Protein 3ITQ (pdb70)

Structure (mmCIF, N/CA/C/O backbone):
data_3ITQ
#
_entry.id   3ITQ
#
_cell.length_a   41.383
_cell.length_b   64.067
_cell.length_c   98.630
_cell.angle_alpha   90.00
_cell.angle_beta   98.69
_cell.angle_gamma   90.00
#
_symmetry.space_group_name_H-M   'P 1 21 1'
#
loop_
_entity.id
_entity.type
_entity.pdbx_description
1 polymer 'Prolyl 4-hydroxylase, alpha subunit domain protein'
2 non-polymer GLYCEROL
3 non-polymer 'PHOSPHATE ION'
4 water water
#
loop_
_atom_site.group_PDB
_atom_site.id
_atom_site.type_symbol
_atom_site.label_atom_id
_atom_site.label_alt_id
_atom_site.label_comp_id
_atom_site.label_asym_id
_atom_site.label_entity_id
_atom_site.label_seq_id
_atom_site.pdbx_PDB_ins_code
_atom_site.Cartn_x
_atom_site.Cartn_y
_atom_site.Cartn_z
_atom_site.occupancy
_atom_site.B_iso_or_equiv
_atom_site.auth_seq_id
_atom_site.auth_comp_id
_atom_site.auth_asym_id
_atom_site.auth_atom_id
_atom_site.pdbx_PDB_model_num
ATOM 1 N N . LYS A 1 11 ? 18.263 14.549 -30.589 1.00 37.60 11 LYS A N 1
ATOM 2 C CA . LYS A 1 11 ? 18.542 13.371 -29.708 1.00 38.17 11 LYS A CA 1
ATOM 3 C C . LYS A 1 11 ? 17.894 13.435 -28.293 1.00 38.02 11 LYS A C 1
ATOM 4 O O . LYS A 1 11 ? 17.577 12.391 -27.702 1.00 38.96 11 LYS A O 1
ATOM 10 N N . GLU A 1 12 ? 17.699 14.634 -27.750 1.00 37.46 12 GLU A N 1
ATOM 11 C CA . GLU A 1 12 ? 17.055 14.751 -26.441 1.00 36.07 12 GLU A CA 1
ATOM 12 C C . GLU A 1 12 ? 15.534 14.939 -26.582 1.00 34.26 12 GLU A C 1
ATOM 13 O O . GLU A 1 12 ? 14.752 14.140 -26.046 1.00 33.78 12 GLU A O 1
ATOM 19 N N . GLN A 1 13 ? 15.128 15.985 -27.304 1.00 31.80 13 GLN A N 1
ATOM 20 C CA . GLN A 1 13 ? 13.712 16.273 -27.551 1.00 29.44 13 GLN A CA 1
ATOM 21 C C . GLN A 1 13 ? 13.163 15.292 -28.598 1.00 26.06 13 GLN A C 1
ATOM 22 O O . GLN A 1 13 ? 13.918 14.763 -29.425 1.00 26.75 13 GLN A O 1
ATOM 28 N N . THR A 1 14 ? 11.860 15.057 -28.555 1.00 21.76 14 THR A N 1
ATOM 29 C CA . THR A 1 14 ? 11.220 14.229 -29.583 1.00 17.75 14 THR A CA 1
ATOM 30 C C . THR A 1 14 ? 10.325 15.105 -30.425 1.00 17.02 14 THR A C 1
ATOM 31 O O . THR A 1 14 ? 9.894 16.196 -30.002 1.00 18.16 14 THR A O 1
ATOM 35 N N . ILE A 1 15 ? 10.017 14.614 -31.619 1.00 13.78 15 ILE A N 1
ATOM 36 C CA . ILE A 1 15 ? 9.031 15.290 -32.467 1.00 13.58 15 ILE A CA 1
ATOM 37 C C . ILE A 1 15 ? 7.626 15.168 -31.862 1.00 13.15 15 ILE A C 1
ATOM 38 O O . ILE A 1 15 ? 6.845 16.117 -31.791 1.00 13.85 15 ILE A O 1
ATOM 43 N N . PHE A 1 16 ? 7.287 13.957 -31.431 1.00 12.42 16 PHE A N 1
ATOM 44 C CA . PHE A 1 16 ? 6.002 13.677 -30.791 1.00 13.19 16 PHE A CA 1
ATOM 45 C C . PHE A 1 16 ? 5.936 14.501 -29.497 1.00 15.28 16 PHE A C 1
ATOM 46 O O . PHE A 1 16 ? 6.851 14.458 -28.701 1.00 16.59 16 PHE A O 1
ATOM 54 N N . ASP A 1 17 ? 4.875 15.275 -29.354 1.00 16.97 17 ASP A N 1
ATOM 55 C CA . ASP A 1 17 ? 4.797 16.307 -28.297 1.00 20.25 17 ASP A CA 1
ATOM 56 C C . ASP A 1 17 ? 3.377 16.248 -27.760 1.00 20.41 17 ASP A C 1
ATOM 57 O O . ASP A 1 17 ? 2.466 17.023 -28.181 1.00 20.67 17 ASP A O 1
ATOM 62 N N . HIS A 1 18 ? 3.170 15.271 -26.885 1.00 20.85 18 HIS A N 1
ATOM 63 C CA . HIS A 1 18 ? 1.869 15.063 -26.261 1.00 21.66 18 HIS A CA 1
ATOM 64 C C . HIS A 1 18 ? 2.126 14.461 -24.915 1.00 22.98 18 HIS A C 1
ATOM 65 O O . HIS A 1 18 ? 2.660 13.355 -24.789 1.00 25.40 18 HIS A O 1
ATOM 72 N N . LYS A 1 19 ? 1.696 15.177 -23.918 1.00 24.64 19 LYS A N 1
ATOM 73 C CA . LYS A 1 19 ? 1.772 14.668 -22.580 1.00 25.40 19 LYS A CA 1
ATOM 74 C C . LYS A 1 19 ? 0.382 14.204 -22.149 1.00 24.67 19 LYS A C 1
ATOM 75 O O . LYS A 1 19 ? -0.659 14.654 -22.676 1.00 26.16 19 LYS A O 1
ATOM 81 N N . GLY A 1 20 ? 0.375 13.324 -21.161 1.00 23.32 20 GLY A N 1
ATOM 82 C CA . GLY A 1 20 ? -0.877 12.852 -20.610 1.00 20.14 20 GLY A CA 1
ATOM 83 C C . GLY A 1 20 ? -1.326 11.566 -21.282 1.00 17.29 20 GLY A C 1
ATOM 84 O O . GLY A 1 20 ? -0.489 10.774 -21.750 1.00 17.54 20 GLY A O 1
ATOM 85 N N . ASN A 1 21 ? -2.647 11.349 -21.284 1.00 14.35 21 ASN A N 1
ATOM 86 C CA . ASN A 1 21 ? -3.209 10.021 -21.568 1.00 12.20 21 ASN A CA 1
ATOM 87 C C . ASN A 1 21 ? -4.044 9.964 -22.843 1.00 11.54 21 ASN A C 1
ATOM 88 O O . ASN A 1 21 ? -4.454 8.887 -23.270 1.00 10.18 21 ASN A O 1
ATOM 93 N N . VAL A 1 22 ? -4.338 11.132 -23.416 1.00 12.37 22 VAL A N 1
ATOM 94 C CA . VAL A 1 22 ? -5.136 11.213 -24.667 1.00 14.16 22 VAL A CA 1
ATOM 95 C C . VAL A 1 22 ? -4.547 12.297 -25.563 1.00 14.72 22 VAL A C 1
ATOM 96 O O . VAL A 1 22 ? -3.840 13.195 -25.085 1.00 16.85 22 VAL A O 1
ATOM 100 N N . ILE A 1 23 ? -4.808 12.152 -26.851 1.00 12.97 23 ILE A N 1
ATOM 101 C CA . ILE A 1 23 ? -4.450 13.156 -27.859 1.00 12.11 23 ILE A CA 1
ATOM 102 C C . ILE A 1 23 ? -5.775 13.570 -28.433 1.00 12.69 23 ILE A C 1
ATOM 103 O O . ILE A 1 23 ? -6.489 12.759 -28.995 1.00 12.64 23 ILE A O 1
ATOM 108 N N . LYS A 1 24 ? -6.138 14.838 -28.251 1.00 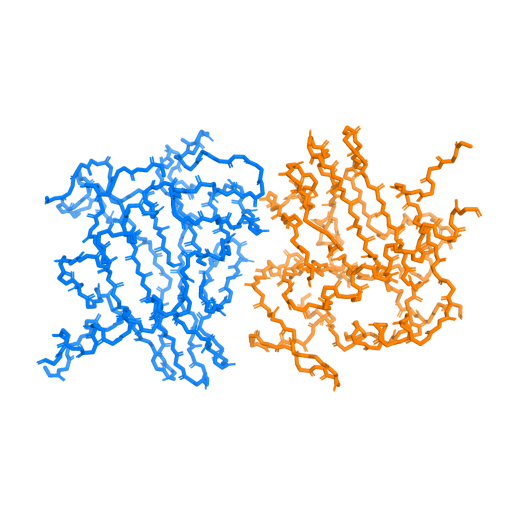15.16 24 LYS A N 1
ATOM 109 C CA . LYS A 1 24 ? -7.430 15.284 -28.759 1.00 16.96 24 LYS A CA 1
ATOM 110 C C . LYS A 1 24 ? -7.222 15.851 -30.150 1.00 17.72 24 LYS A C 1
ATOM 111 O O . LYS A 1 24 ? -6.632 16.936 -30.284 1.00 20.20 24 LYS A O 1
ATOM 117 N N . THR A 1 25 ? -7.642 15.108 -31.174 1.00 16.68 25 THR A N 1
ATOM 118 C CA . THR A 1 25 ? -7.552 15.584 -32.539 1.00 17.42 25 THR A CA 1
ATOM 119 C C . THR A 1 25 ? -8.874 16.239 -32.907 1.00 19.04 25 THR A C 1
ATOM 120 O O . THR A 1 25 ? -9.830 16.235 -32.115 1.00 19.43 25 THR A O 1
ATOM 124 N N . GLU A 1 26 ? -8.934 16.824 -34.099 1.00 20.89 26 GLU A N 1
ATOM 125 C CA . GLU A 1 26 ? -10.147 17.522 -34.512 1.00 22.15 26 GLU A CA 1
ATOM 126 C C . GLU A 1 26 ? -11.363 16.609 -34.506 1.00 21.16 26 GLU A C 1
ATOM 127 O O . GLU A 1 26 ? -12.456 17.051 -34.145 1.00 22.51 26 GLU A O 1
ATOM 133 N N . ASP A 1 27 ? -11.183 15.319 -34.836 1.00 19.21 27 ASP A N 1
ATOM 134 C CA . ASP A 1 27 ? -12.327 14.404 -34.964 1.00 18.35 27 ASP A CA 1
ATOM 135 C C . ASP A 1 27 ? -12.298 13.111 -34.141 1.00 17.26 27 ASP A C 1
ATOM 136 O O . ASP A 1 27 ? -13.158 12.262 -34.317 1.00 18.27 27 ASP A O 1
ATOM 141 N N . ARG A 1 28 ? -11.326 12.954 -33.254 1.00 15.77 28 ARG A N 1
ATOM 142 C CA . ARG A 1 28 ? -11.212 11.676 -32.523 1.00 14.73 28 ARG A CA 1
ATOM 143 C C . ARG A 1 28 ? -10.286 11.862 -31.340 1.00 14.34 28 ARG A C 1
ATOM 144 O O . ARG A 1 28 ? -9.299 12.568 -31.435 1.00 15.32 28 ARG A O 1
ATOM 152 N N . GLU A 1 29 ? -10.606 11.211 -30.229 1.00 13.23 29 GLU A N 1
ATOM 153 C CA . GLU A 1 29 ? -9.722 11.221 -29.067 1.00 14.28 29 GLU A CA 1
ATOM 154 C C . GLU A 1 29 ? -8.883 9.944 -29.114 1.00 13.24 29 GLU A C 1
ATOM 155 O O . GLU A 1 29 ? -9.420 8.847 -29.002 1.00 14.97 29 GLU A O 1
ATOM 161 N N . ILE A 1 30 ? -7.586 10.108 -29.270 1.00 10.37 30 ILE A N 1
ATOM 162 C CA . ILE A 1 30 ? -6.665 8.967 -29.341 1.00 10.49 30 ILE A CA 1
ATOM 163 C C . ILE A 1 30 ? -6.139 8.670 -27.941 1.00 10.49 30 ILE A C 1
ATOM 164 O O . ILE A 1 30 ? -5.874 9.580 -27.169 1.00 10.82 30 ILE A O 1
ATOM 169 N N . GLN A 1 31 ? -5.981 7.381 -27.622 1.00 8.44 31 GLN A N 1
ATOM 170 C CA . GLN A 1 31 ? -5.502 6.953 -26.306 1.00 8.61 31 GLN A CA 1
ATOM 171 C C . GLN A 1 31 ? -4.023 6.694 -26.311 1.00 7.95 31 GLN A C 1
ATOM 172 O O . GLN A 1 31 ? -3.528 5.989 -27.210 1.00 9.35 31 GLN A O 1
ATOM 178 N N . ILE A 1 32 ? -3.279 7.224 -25.351 1.00 7.09 32 ILE A N 1
ATOM 179 C CA . ILE A 1 32 ? -1.869 6.880 -25.227 1.00 7.75 32 ILE A CA 1
ATOM 180 C C . ILE A 1 32 ? -1.795 5.686 -24.263 1.00 7.64 32 ILE A C 1
ATOM 181 O O . ILE A 1 32 ? -2.158 5.836 -23.092 1.00 9.68 32 ILE A O 1
ATOM 186 N N . ILE A 1 33 ? -1.376 4.524 -24.770 1.00 7.70 33 ILE A N 1
ATOM 187 C CA . ILE A 1 33 ? -1.416 3.276 -23.979 1.00 7.09 33 ILE A CA 1
ATOM 188 C C . ILE A 1 33 ? -0.111 2.983 -23.277 1.00 7.61 33 ILE A C 1
ATOM 189 O O . ILE A 1 33 ? -0.084 2.632 -22.082 1.00 9.35 33 ILE A O 1
ATOM 194 N N . SER A 1 34 ? 0.999 3.111 -23.992 1.00 7.72 34 SER A N 1
ATOM 195 C CA . SER A 1 34 ? 2.300 2.768 -23.408 1.00 8.43 34 SER A CA 1
ATOM 196 C C . SER A 1 34 ? 3.349 3.485 -24.204 1.00 9.81 34 SER A C 1
ATOM 197 O O . SER A 1 34 ? 3.144 3.785 -25.383 1.00 9.84 34 SER A O 1
ATOM 200 N N . LYS A 1 35 ? 4.452 3.792 -23.539 1.00 10.05 35 LYS A N 1
ATOM 201 C CA . LYS A 1 35 ? 5.569 4.539 -24.162 1.00 9.63 35 LYS A CA 1
ATOM 202 C C . LYS A 1 35 ? 6.859 3.864 -23.791 1.00 11.48 35 LYS A C 1
ATOM 203 O O . LYS A 1 35 ? 7.109 3.590 -22.630 1.00 12.31 35 LYS A O 1
ATOM 209 N N . PHE A 1 36 ? 7.698 3.600 -24.778 1.00 10.41 36 PHE A N 1
ATOM 210 C CA . PHE A 1 36 ? 9.085 3.281 -24.525 1.00 10.31 36 PHE A CA 1
ATOM 211 C C . PHE A 1 36 ? 9.811 4.585 -24.819 1.00 10.62 36 PHE A C 1
ATOM 212 O O . PHE A 1 36 ? 9.603 5.187 -25.899 1.00 9.91 36 PHE A O 1
ATOM 220 N N . GLU A 1 37 ? 10.593 5.075 -23.877 1.00 11.86 37 GLU A N 1
ATOM 221 C CA . GLU A 1 37 ? 10.892 6.512 -23.909 1.00 14.02 37 GLU A CA 1
ATOM 222 C C . GLU A 1 37 ? 11.951 6.936 -24.893 1.00 14.11 37 GLU A C 1
ATOM 223 O O . GLU A 1 37 ? 11.864 8.056 -25.423 1.00 15.32 37 GLU A O 1
ATOM 229 N N . GLU A 1 38 ? 12.953 6.090 -25.133 1.00 14.73 38 GLU A N 1
ATOM 230 C CA . GLU A 1 38 ? 14.070 6.485 -26.007 1.00 15.25 38 GLU A CA 1
ATOM 231 C C . GLU A 1 38 ? 14.783 5.260 -26.627 1.00 14.32 38 GLU A C 1
ATOM 232 O O . GLU A 1 38 ? 15.334 4.428 -25.917 1.00 16.83 38 GLU A O 1
ATOM 238 N N . PRO A 1 39 ? 14.728 5.091 -27.968 1.00 12.00 39 PRO A N 1
ATOM 239 C CA . PRO A 1 39 ? 14.012 5.916 -28.926 1.00 11.16 39 PRO A CA 1
ATOM 240 C C . PRO A 1 39 ? 12.514 5.786 -28.654 1.00 10.25 39 PRO A C 1
ATOM 241 O O . PRO A 1 39 ? 12.081 4.774 -28.086 1.00 11.36 39 PRO A O 1
ATOM 245 N N . LEU A 1 40 ? 11.756 6.799 -28.985 1.00 8.87 40 LEU A N 1
ATOM 246 C CA . LEU A 1 40 ? 10.363 6.844 -28.615 1.00 8.56 40 LEU A CA 1
ATOM 247 C C . LEU A 1 40 ? 9.487 5.942 -29.449 1.00 8.32 40 LEU A C 1
ATOM 248 O O . LEU A 1 40 ? 9.427 6.097 -30.667 1.00 8.75 40 LEU A O 1
ATOM 253 N N . ILE A 1 41 ? 8.791 5.022 -28.769 1.00 7.76 41 ILE A N 1
ATOM 254 C CA . ILE A 1 41 ? 7.837 4.069 -29.398 1.00 7.65 41 ILE A CA 1
ATOM 255 C C . ILE A 1 41 ? 6.592 4.198 -28.553 1.00 7.59 41 ILE A C 1
ATOM 256 O O . ILE A 1 41 ? 6.653 4.054 -27.309 1.00 8.86 41 ILE A O 1
ATOM 261 N N . VAL A 1 42 ? 5.477 4.502 -29.163 1.00 7.11 42 VAL A N 1
ATOM 262 C CA . VAL A 1 42 ? 4.225 4.741 -28.446 1.00 7.29 42 VAL A CA 1
ATOM 263 C C . VAL A 1 42 ? 3.131 3.828 -28.991 1.00 6.96 42 VAL A C 1
ATOM 264 O O . VAL A 1 42 ? 2.884 3.789 -30.218 1.00 7.64 42 VAL A O 1
ATOM 268 N N . VAL A 1 43 ? 2.454 3.123 -28.098 1.00 6.99 43 VAL A N 1
ATOM 269 C CA . VAL A 1 43 ? 1.292 2.319 -28.500 1.00 7.14 43 VAL A CA 1
ATOM 270 C C . VAL A 1 43 ? 0.054 3.180 -28.296 1.00 6.61 43 VAL A C 1
ATOM 271 O O . VAL A 1 43 ? -0.126 3.794 -27.219 1.00 7.12 43 VAL A O 1
ATOM 275 N N . LEU A 1 44 ? -0.777 3.259 -29.328 1.00 5.87 44 LEU A N 1
ATOM 276 C CA . LEU A 1 44 ? -1.925 4.190 -29.369 1.00 6.51 44 LEU A CA 1
ATOM 277 C C . LEU A 1 44 ? -3.209 3.412 -29.573 1.00 7.78 44 LEU A C 1
ATOM 278 O O . LEU A 1 44 ? -3.256 2.459 -30.366 1.00 9.37 44 LEU A O 1
ATOM 283 N N . GLY A 1 45 ? -4.230 3.767 -28.816 1.00 6.47 45 GLY A N 1
ATOM 284 C CA . GLY A 1 45 ? -5.545 3.159 -28.986 1.00 6.88 45 GLY A CA 1
ATOM 285 C C . GLY A 1 45 ? -6.519 4.127 -29.634 1.00 8.83 45 GLY A C 1
ATOM 286 O O . GLY A 1 45 ? -6.379 5.361 -29.585 1.00 8.68 45 GLY A O 1
ATOM 287 N N . ASN A 1 46 ? -7.562 3.554 -30.213 1.00 9.64 46 ASN A N 1
ATOM 288 C CA . ASN A 1 46 ? -8.679 4.333 -30.742 1.00 9.55 46 ASN A CA 1
ATOM 289 C C . ASN A 1 46 ? -8.257 5.237 -31.897 1.00 9.56 46 ASN A C 1
ATOM 290 O O . ASN A 1 46 ? -8.782 6.337 -32.064 1.00 10.24 46 ASN A O 1
ATOM 295 N N . VAL A 1 47 ? -7.314 4.779 -32.720 1.00 9.39 47 VAL A N 1
ATOM 296 C CA . VAL A 1 47 ? -6.794 5.599 -33.798 1.00 8.62 47 VAL A CA 1
ATOM 297 C C . VAL A 1 47 ? -7.733 5.630 -35.007 1.00 9.10 47 VAL A C 1
ATOM 298 O O . VAL A 1 47 ? -7.956 6.709 -35.572 1.00 9.54 47 VAL A O 1
ATOM 302 N N . LEU A 1 48 ? -8.261 4.454 -35.371 1.00 8.77 48 LEU A N 1
ATOM 303 C CA . LEU A 1 48 ? -9.202 4.297 -36.519 1.00 9.51 48 LEU A CA 1
ATOM 304 C C . LEU A 1 48 ? -10.450 3.625 -36.056 1.00 9.89 48 LEU A C 1
ATOM 305 O O . LEU A 1 48 ? -10.389 2.694 -35.250 1.00 11.54 48 LEU A O 1
ATOM 310 N N . SER A 1 49 ? -11.593 4.085 -36.558 1.00 10.00 49 SER A N 1
ATOM 311 C CA . SER A 1 49 ? -12.826 3.388 -36.307 1.00 10.49 49 SER A CA 1
ATOM 312 C C . SER A 1 49 ? -12.856 2.046 -37.016 1.00 10.25 49 SER A C 1
ATOM 313 O O . SER A 1 49 ? -12.106 1.796 -37.981 1.00 11.20 49 SER A O 1
ATOM 316 N N . ASP A 1 50 ? -13.788 1.187 -36.610 1.00 11.58 50 ASP A N 1
ATOM 317 C CA . ASP A 1 50 ? -13.900 -0.124 -37.272 1.00 13.78 50 ASP A CA 1
ATOM 318 C C . ASP A 1 50 ? -14.225 0.013 -38.755 1.00 12.86 50 ASP A C 1
ATOM 319 O O . ASP A 1 50 ? -13.724 -0.747 -39.599 1.00 13.67 50 ASP A O 1
ATOM 324 N N . GLU A 1 51 ? -15.108 0.965 -39.060 1.00 12.72 51 GLU A N 1
ATOM 325 C CA . GLU A 1 51 ? -15.489 1.208 -40.435 1.00 13.73 51 GLU A CA 1
ATOM 326 C C . GLU A 1 51 ? -14.310 1.701 -41.257 1.00 12.19 51 GLU A C 1
ATOM 327 O O . GLU A 1 51 ? -14.167 1.247 -42.402 1.00 13.11 51 GLU A O 1
ATOM 333 N N . GLU A 1 52 ? -13.484 2.583 -40.683 1.00 11.40 52 GLU A N 1
ATOM 334 C CA . GLU A 1 52 ? -12.317 3.138 -41.408 1.00 11.35 52 GLU A CA 1
ATOM 335 C C . GLU A 1 52 ? -11.344 2.034 -41.717 1.00 11.05 52 GLU A C 1
ATOM 336 O O . GLU A 1 52 ? -10.844 1.956 -42.834 1.00 11.32 52 GLU A O 1
ATOM 342 N N . CYS A 1 53 ? -11.109 1.150 -40.752 1.00 11.09 53 CYS A N 1
ATOM 343 C CA . CYS A 1 53 ? -10.248 -0.007 -40.972 1.00 10.95 53 CYS A CA 1
ATOM 344 C C . C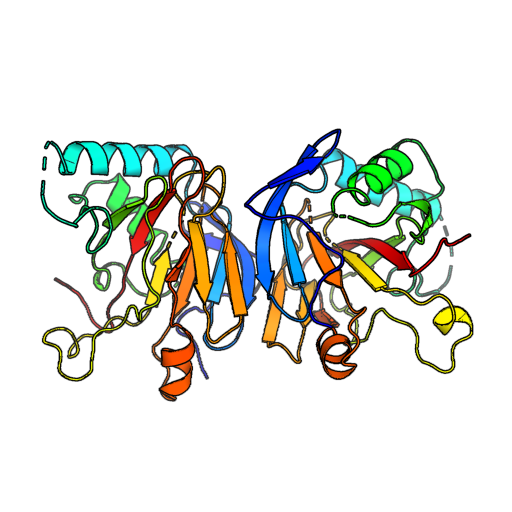YS A 1 53 ? -10.754 -0.853 -42.142 1.00 11.64 53 CYS A C 1
ATOM 345 O O . CYS A 1 53 ? -9.999 -1.165 -43.062 1.00 12.18 53 CYS A O 1
ATOM 348 N N . ASP A 1 54 ? -12.038 -1.249 -42.112 1.00 12.34 54 ASP A N 1
ATOM 349 C CA . ASP A 1 54 ? -12.605 -2.088 -43.168 1.00 13.31 54 ASP A CA 1
ATOM 350 C C . ASP A 1 54 ? -12.531 -1.366 -44.534 1.00 12.88 54 ASP A C 1
ATOM 351 O O . ASP A 1 54 ? -12.259 -1.998 -45.569 1.00 12.99 54 ASP A O 1
ATOM 356 N N . GLU A 1 55 ? -12.760 -0.049 -44.545 1.00 12.75 55 GLU A N 1
ATOM 357 C CA . GLU A 1 55 ? -12.762 0.726 -45.803 1.00 14.00 55 GLU A CA 1
ATOM 358 C C . GLU A 1 55 ? -11.369 0.745 -46.433 1.00 13.52 55 GLU A C 1
ATOM 359 O O . GLU A 1 55 ? -11.219 0.580 -47.653 1.00 15.05 55 GLU A O 1
ATOM 365 N N . LEU A 1 56 ? -10.347 0.973 -45.612 1.00 12.23 56 LEU A N 1
ATOM 366 C CA . LEU A 1 56 ? -8.966 0.981 -46.107 1.00 13.26 56 LEU A CA 1
ATOM 367 C C . LEU A 1 56 ? -8.593 -0.363 -46.719 1.00 12.85 56 LEU A C 1
ATOM 368 O O . LEU A 1 56 ? -7.903 -0.378 -47.764 1.00 12.39 56 LEU A O 1
ATOM 373 N N . ILE A 1 57 ? -9.005 -1.475 -46.087 1.00 12.48 57 ILE A N 1
ATOM 374 C CA . ILE A 1 57 ? -8.740 -2.822 -46.643 1.00 13.75 57 ILE A CA 1
ATOM 375 C C . ILE A 1 57 ? -9.433 -2.974 -48.002 1.00 15.49 57 ILE A C 1
ATOM 376 O O . ILE A 1 57 ? -8.803 -3.425 -48.955 1.00 15.26 57 ILE A O 1
ATOM 381 N N . GLU A 1 58 ? -10.705 -2.580 -48.076 1.00 16.53 58 GLU A N 1
ATOM 382 C CA . GLU A 1 58 ? -11.481 -2.648 -49.323 1.00 19.13 58 GLU A CA 1
ATOM 383 C C . GLU A 1 58 ? -10.847 -1.828 -50.445 1.00 18.81 58 GLU A C 1
ATOM 384 O O . GLU A 1 58 ? -10.743 -2.301 -51.610 1.00 20.47 58 GLU A O 1
ATOM 390 N N . LEU A 1 59 ? -10.408 -0.612 -50.106 1.00 18.60 59 LEU A N 1
ATOM 391 C CA . LEU A 1 59 ? -9.741 0.287 -51.068 1.00 19.16 59 LEU A CA 1
ATOM 392 C C . LEU A 1 59 ? -8.468 -0.285 -51.625 1.00 20.10 59 LEU A C 1
ATOM 393 O O . LEU A 1 59 ? -8.163 -0.100 -52.805 1.00 19.57 59 LEU A O 1
ATOM 398 N N . SER A 1 60 ? -7.715 -0.983 -50.792 1.00 20.23 60 SER A N 1
ATOM 399 C CA . SER A 1 60 ? -6.455 -1.543 -51.252 1.00 22.22 60 SER A CA 1
ATOM 400 C C . SER A 1 60 ? -6.705 -2.712 -52.210 1.00 23.64 60 SER A C 1
ATOM 401 O O . SER A 1 60 ? -5.976 -2.849 -53.197 1.00 23.73 60 SER A O 1
ATOM 404 N N . LYS A 1 61 ? -7.726 -3.529 -51.923 1.00 24.57 61 LYS A N 1
ATOM 405 C CA . LYS A 1 61 ? -8.149 -4.614 -52.812 1.00 27.59 61 LYS A CA 1
ATOM 406 C C . LYS A 1 61 ? -8.593 -4.064 -54.175 1.00 29.07 61 LYS A C 1
ATOM 407 O O . LYS A 1 61 ? -8.209 -4.610 -55.224 1.00 29.85 61 LYS A O 1
ATOM 413 N N . SER A 1 62 ? -9.353 -2.966 -54.160 1.00 31.62 62 SER A N 1
ATOM 414 C CA . SER A 1 62 ? -9.779 -2.262 -55.388 1.00 33.68 62 SER A CA 1
ATOM 415 C C . SER A 1 62 ? -8.615 -1.681 -56.195 1.00 34.50 62 SER A C 1
ATOM 416 O O . SER A 1 62 ? -8.592 -1.787 -57.426 1.00 34.27 62 SER A O 1
ATOM 419 N N . LYS A 1 63 ? -7.664 -1.052 -55.502 1.00 35.88 63 LYS A N 1
ATOM 420 C CA . LYS A 1 63 ? -6.465 -0.480 -56.134 1.00 37.40 63 LYS A CA 1
ATOM 421 C C . LYS A 1 63 ? -5.630 -1.565 -56.820 1.00 38.19 63 LYS A C 1
ATOM 422 O O . LYS A 1 63 ? -5.221 -1.407 -57.977 1.00 38.29 63 LYS A O 1
ATOM 428 N N . LEU A 1 64 ? -5.393 -2.669 -56.117 1.00 38.68 64 LEU A N 1
ATOM 429 C CA . LEU A 1 64 ? -4.594 -3.749 -56.670 1.00 39.83 64 LEU A CA 1
ATOM 430 C C . LEU A 1 64 ? -5.295 -4.509 -57.809 1.00 40.46 64 LEU A C 1
ATOM 431 O O . LEU A 1 64 ? -4.622 -5.118 -58.649 1.00 40.73 64 LEU A O 1
ATOM 436 N N . ALA A 1 65 ? -6.628 -4.468 -57.841 1.00 41.17 65 ALA A N 1
ATOM 437 C CA . ALA A 1 65 ? -7.386 -4.952 -59.004 1.00 41.77 65 ALA A CA 1
ATOM 438 C C . ALA A 1 65 ? -7.643 -3.801 -59.979 1.00 42.39 65 ALA A C 1
ATOM 439 O O . ALA A 1 65 ? -7.555 -3.966 -61.203 1.00 42.92 65 ALA A O 1
ATOM 441 N N . ASP A 1 74 ? 2.200 -9.685 -61.780 1.00 48.60 74 ASP A N 1
ATOM 442 C CA . ASP A 1 74 ? 1.551 -10.958 -61.457 1.00 48.39 74 ASP A CA 1
ATOM 443 C C . ASP A 1 74 ? 2.200 -11.688 -60.269 1.00 47.79 74 ASP A C 1
ATOM 444 O O . ASP A 1 74 ? 1.524 -12.445 -59.561 1.00 48.32 74 ASP A O 1
ATOM 449 N N . VAL A 1 75 ? 3.500 -11.466 -60.053 1.00 46.55 75 VAL A N 1
ATOM 450 C CA . VAL A 1 75 ? 4.205 -12.025 -58.879 1.00 44.99 75 VAL A CA 1
ATOM 451 C C . VAL A 1 75 ? 4.984 -10.930 -58.102 1.00 43.95 75 VAL A C 1
ATOM 452 O O . VAL A 1 75 ? 6.014 -11.192 -57.470 1.00 44.38 75 VAL A O 1
ATOM 456 N N . ASN A 1 76 ? 4.476 -9.701 -58.142 1.00 42.21 76 ASN A N 1
ATOM 457 C CA . ASN A 1 76 ? 5.136 -8.584 -57.444 1.00 40.31 76 ASN A CA 1
ATOM 458 C C . ASN A 1 76 ? 4.793 -8.524 -55.952 1.00 38.34 76 ASN A C 1
ATOM 459 O O . ASN A 1 76 ? 3.696 -8.929 -55.531 1.00 38.45 76 ASN A O 1
ATOM 464 N N . ASP A 1 77 ? 5.737 -8.012 -55.166 1.00 35.57 77 ASP A N 1
ATOM 465 C CA . ASP A 1 77 ? 5.646 -8.061 -53.704 1.00 32.49 77 ASP A CA 1
ATOM 466 C C . ASP A 1 77 ? 5.158 -6.768 -53.082 1.00 30.07 77 ASP A C 1
ATOM 467 O O . ASP A 1 77 ? 5.534 -6.416 -51.963 1.00 28.96 77 ASP A O 1
ATOM 472 N N . ILE A 1 78 ? 4.293 -6.083 -53.817 1.00 27.37 78 ILE A N 1
ATOM 473 C CA . ILE A 1 78 ? 3.747 -4.825 -53.347 1.00 25.83 78 ILE A CA 1
ATOM 474 C C . ILE A 1 78 ? 3.085 -4.998 -51.968 1.00 24.37 78 ILE A C 1
ATOM 475 O O . ILE A 1 78 ? 3.295 -4.181 -51.070 1.00 22.03 78 ILE A O 1
ATOM 480 N N . ARG A 1 79 ? 2.346 -6.090 -51.784 1.00 22.56 79 ARG A N 1
ATOM 481 C CA . ARG A 1 79 ? 1.598 -6.304 -50.531 1.00 22.38 79 ARG A CA 1
ATOM 482 C C . ARG A 1 79 ? 2.448 -6.369 -49.266 1.00 21.05 79 ARG A C 1
ATOM 483 O O . ARG A 1 79 ? 1.963 -6.035 -48.191 1.00 18.81 79 ARG A O 1
ATOM 491 N N . THR A 1 80 ? 3.702 -6.807 -49.380 1.00 20.55 80 THR A N 1
ATOM 492 C CA . THR A 1 80 ? 4.546 -7.049 -48.209 1.00 21.44 80 THR A CA 1
ATOM 493 C C . THR A 1 80 ? 5.757 -6.146 -48.148 1.00 22.58 80 THR A C 1
ATOM 494 O O . THR A 1 80 ? 6.567 -6.281 -47.228 1.00 24.23 80 THR A O 1
ATOM 498 N N . SER A 1 81 ? 5.870 -5.239 -49.113 1.00 23.72 81 SER A N 1
ATOM 499 C CA . SER A 1 81 ? 7.014 -4.326 -49.206 1.00 25.52 81 SER A CA 1
ATOM 500 C C . SER A 1 81 ? 6.593 -2.862 -49.198 1.00 25.66 81 SER A C 1
ATOM 501 O O . SER A 1 81 ? 6.634 -2.210 -48.156 1.00 26.95 81 SER A O 1
ATOM 504 N N . SER A 1 82 ? 6.190 -2.363 -50.357 1.00 26.43 82 SER A N 1
ATOM 505 C CA . SER A 1 82 ? 5.903 -0.954 -50.543 1.00 27.17 82 SER A CA 1
ATOM 506 C C . SER A 1 82 ? 4.446 -0.648 -50.158 1.00 26.22 82 SER A C 1
ATOM 507 O O . SER A 1 82 ? 4.123 0.459 -49.716 1.00 26.10 82 SER A O 1
ATOM 510 N N . GLY A 1 83 ? 3.581 -1.652 -50.288 1.00 24.87 83 GLY A N 1
ATOM 511 C CA . GLY A 1 83 ? 2.161 -1.493 -49.968 1.00 23.35 83 GLY A CA 1
ATOM 512 C C . GLY A 1 83 ? 1.335 -0.871 -51.082 1.00 22.67 83 GLY A C 1
ATOM 513 O O . GLY A 1 83 ? 1.861 -0.160 -51.941 1.00 23.04 83 GLY A O 1
ATOM 514 N N . ALA A 1 84 ? 0.039 -1.148 -51.081 1.00 21.66 84 ALA A N 1
ATOM 515 C CA . ALA A 1 84 ? -0.868 -0.493 -52.012 1.00 21.02 84 ALA A CA 1
ATOM 516 C C . ALA A 1 84 ? -0.952 0.978 -51.644 1.00 21.29 84 ALA A C 1
ATOM 517 O O . ALA A 1 84 ? -1.324 1.307 -50.523 1.00 17.75 84 ALA A O 1
ATOM 519 N N . PHE A 1 85 ? -0.601 1.868 -52.572 1.00 21.96 85 PHE A N 1
ATOM 520 C CA . PHE A 1 85 ? -0.685 3.293 -52.307 1.00 23.63 85 PHE A CA 1
ATOM 521 C C . PHE A 1 85 ? -2.078 3.752 -52.632 1.00 24.40 85 PHE A C 1
ATOM 522 O O . PHE A 1 85 ? -2.497 3.739 -53.796 1.00 25.54 85 PHE A O 1
ATOM 530 N N . LEU A 1 86 ? -2.807 4.174 -51.610 1.00 24.64 86 LEU A N 1
ATOM 531 C CA . LEU A 1 86 ? -4.176 4.591 -51.844 1.00 25.71 86 LEU A CA 1
ATOM 532 C C . LEU A 1 86 ? -4.215 5.942 -52.550 1.00 27.80 86 LEU A C 1
ATOM 533 O O . LEU A 1 86 ? -3.409 6.831 -52.270 1.00 28.61 86 LEU A O 1
ATOM 538 N N . ASP A 1 87 ? -5.128 6.059 -53.509 1.00 30.07 87 ASP A N 1
ATOM 539 C CA . ASP A 1 87 ? -5.336 7.305 -54.215 1.00 31.96 87 ASP A CA 1
ATOM 540 C C . ASP A 1 87 ? -5.949 8.261 -53.209 1.00 32.03 87 ASP A C 1
ATOM 541 O O . ASP A 1 87 ? -6.651 7.821 -52.292 1.00 32.66 87 ASP A O 1
ATOM 546 N N . ASP A 1 88 ? -5.642 9.549 -53.344 1.00 32.03 88 ASP A N 1
ATOM 547 C CA . ASP A 1 88 ? -6.109 10.560 -52.416 1.00 32.31 88 ASP A CA 1
ATOM 548 C C . ASP A 1 88 ? -7.600 10.793 -52.574 1.00 31.33 88 ASP A C 1
ATOM 549 O O . ASP A 1 88 ? -8.071 11.165 -53.655 1.00 32.10 88 ASP A O 1
ATOM 554 N N . ASN A 1 89 ? -8.345 10.549 -51.504 1.00 29.41 89 ASN A N 1
ATOM 555 C CA . ASN A 1 89 ? -9.778 10.819 -51.491 1.00 27.70 89 ASN A CA 1
ATOM 556 C C . ASN A 1 89 ? -10.204 11.409 -50.150 1.00 26.83 89 ASN A C 1
ATOM 557 O O . ASN A 1 89 ? -9.369 11.742 -49.313 1.00 24.99 89 ASN A O 1
ATOM 562 N N . GLU A 1 90 ? -11.504 11.552 -49.956 1.00 25.35 90 GLU A N 1
ATOM 563 C CA . GLU A 1 90 ? -12.017 12.110 -48.718 1.00 25.09 90 GLU A CA 1
ATOM 564 C C . GLU A 1 90 ? -11.544 11.322 -47.492 1.00 23.09 90 GLU A C 1
ATOM 565 O O . GLU A 1 90 ? -11.176 11.930 -46.488 1.00 22.50 90 GLU A O 1
ATOM 571 N N . LEU A 1 91 ? -11.559 9.993 -47.586 1.00 22.17 91 LEU A N 1
ATOM 572 C CA . LEU A 1 91 ? -11.208 9.142 -46.442 1.00 20.19 91 LEU A CA 1
ATOM 573 C C . LEU A 1 91 ? -9.719 9.298 -46.104 1.00 19.64 91 LEU A C 1
ATOM 574 O O . LEU A 1 91 ? -9.345 9.469 -44.938 1.00 17.07 91 LEU A O 1
ATOM 579 N N . THR A 1 92 ? -8.869 9.232 -47.127 1.00 18.50 92 THR A N 1
ATOM 580 C CA . THR A 1 92 ? -7.439 9.264 -46.868 1.00 17.85 92 THR A CA 1
ATOM 581 C C . THR A 1 92 ? -7.055 10.638 -46.354 1.00 16.55 92 THR A C 1
ATOM 582 O O . THR A 1 92 ? -6.241 10.740 -45.430 1.00 15.59 92 THR A O 1
ATOM 586 N N . ALA A 1 93 ? -7.659 11.698 -46.895 1.00 15.71 93 ALA A N 1
ATOM 587 C CA . ALA A 1 93 ? -7.334 13.018 -46.390 1.00 15.75 93 ALA A CA 1
ATOM 588 C C . ALA A 1 93 ? -7.751 13.216 -44.906 1.00 14.78 93 ALA A C 1
ATOM 589 O O . ALA A 1 93 ? -6.991 13.804 -44.138 1.00 14.94 93 ALA A O 1
ATOM 591 N N . LYS A 1 94 ? -8.936 12.727 -44.526 1.00 14.77 94 LYS A N 1
ATOM 592 C CA . LYS A 1 94 ? -9.404 12.800 -43.142 1.00 14.51 94 LYS A CA 1
ATOM 593 C C . LYS A 1 94 ? -8.437 12.053 -42.195 1.00 13.45 94 LYS A C 1
ATOM 594 O O . LYS A 1 94 ? -8.053 12.582 -41.147 1.00 13.43 94 LYS A O 1
ATOM 600 N N . ILE A 1 95 ? -8.071 10.850 -42.594 1.00 13.77 95 ILE A N 1
ATOM 601 C CA . ILE A 1 95 ? -7.172 10.032 -41.773 1.00 12.29 95 ILE A CA 1
ATOM 602 C C . ILE A 1 95 ? -5.787 10.676 -41.701 1.00 12.87 95 ILE A C 1
ATOM 603 O O . ILE A 1 95 ? -5.194 10.762 -40.636 1.00 12.00 95 ILE A O 1
ATOM 608 N N . GLU A 1 96 ? -5.274 11.153 -42.836 1.00 12.21 96 GLU A N 1
ATOM 609 C CA . GLU A 1 96 ? -3.963 11.800 -42.819 1.00 12.53 96 GLU A CA 1
ATOM 610 C C . GLU A 1 96 ? -3.933 13.082 -41.954 1.00 11.46 96 GLU A C 1
ATOM 611 O O . GLU A 1 96 ? -2.942 13.346 -41.300 1.00 11.74 96 GLU A O 1
ATOM 617 N N . LYS A 1 97 ? -5.027 13.882 -41.933 1.00 11.45 97 LYS A N 1
ATOM 618 C CA . LYS A 1 97 ? -5.151 15.005 -41.031 1.00 12.72 97 LYS A CA 1
ATOM 619 C C . LYS A 1 97 ? -5.109 14.569 -39.556 1.00 11.85 97 LYS A C 1
ATOM 620 O O . LYS A 1 97 ? -4.395 15.136 -38.730 1.00 1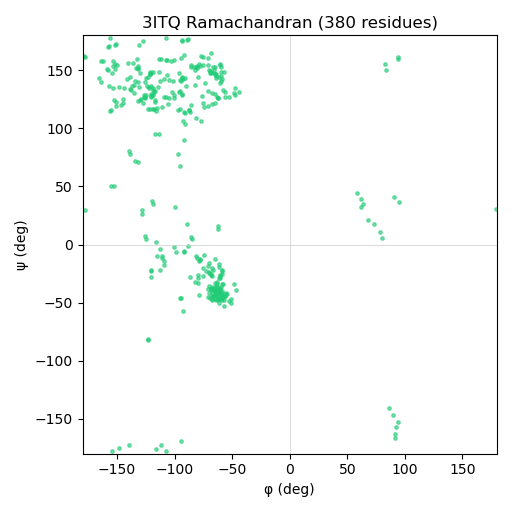2.51 97 LYS A O 1
ATOM 626 N N . ARG A 1 98 ? -5.871 13.523 -39.239 1.00 11.40 98 ARG A N 1
ATOM 627 C CA . ARG A 1 98 ? -5.845 12.989 -37.875 1.00 10.70 98 ARG A CA 1
ATOM 628 C C . ARG A 1 98 ? -4.429 12.536 -37.467 1.00 10.69 98 ARG A C 1
ATOM 629 O O . ARG A 1 98 ? -3.950 12.828 -36.366 1.00 10.50 98 ARG A O 1
ATOM 637 N N . ILE A 1 99 ? -3.805 11.782 -38.370 1.00 10.49 99 ILE A N 1
ATOM 638 C CA . ILE A 1 99 ? -2.423 11.277 -38.164 1.00 10.79 99 ILE A CA 1
ATOM 639 C C . ILE A 1 99 ? -1.428 12.401 -37.977 1.00 10.39 99 ILE A C 1
ATOM 640 O O . ILE A 1 99 ? -0.501 12.305 -37.148 1.00 11.41 99 ILE A O 1
ATOM 645 N N . SER A 1 100 ? -1.626 13.510 -38.691 1.00 11.08 100 SER A N 1
ATOM 646 C CA A SER A 1 100 ? -0.705 14.636 -38.562 0.50 11.52 100 SER A CA 1
ATOM 647 C CA B SER A 1 100 ? -0.703 14.627 -38.561 0.50 11.86 100 SER A CA 1
ATOM 648 C C . SER A 1 100 ? -0.753 15.236 -37.152 1.00 12.10 100 SER A C 1
ATOM 649 O O . SER A 1 100 ? 0.265 15.685 -36.631 1.00 11.98 100 SER A O 1
ATOM 654 N N . SER A 1 101 ? -1.942 15.228 -36.537 1.00 12.98 101 SER A N 1
ATOM 655 C CA . SER A 1 101 ? -2.061 15.703 -35.154 1.00 13.65 101 SER A CA 1
ATOM 656 C C . SER A 1 101 ? -1.296 14.794 -34.202 1.00 12.45 101 SER A C 1
ATOM 657 O O . SER A 1 101 ? -0.600 15.262 -33.302 1.00 13.63 101 SER A O 1
ATOM 660 N N . ILE A 1 102 ? -1.440 13.491 -34.417 1.00 11.10 102 ILE A N 1
ATOM 661 C CA . ILE A 1 102 ? -0.728 12.506 -33.596 1.00 11.24 102 ILE A CA 1
ATOM 662 C C . ILE A 1 102 ? 0.802 12.653 -33.740 1.00 10.73 102 ILE A C 1
ATOM 663 O O . ILE A 1 102 ? 1.544 12.652 -32.736 1.00 13.18 102 ILE A O 1
ATOM 676 N N . ASN A 1 104 ? 2.602 15.207 -34.970 1.00 11.49 104 ASN A N 1
ATOM 677 C CA . ASN A 1 104 ? 3.143 16.581 -34.870 1.00 13.60 104 ASN A CA 1
ATOM 678 C C . ASN A 1 104 ? 3.958 16.989 -36.110 1.00 13.40 104 ASN A C 1
ATOM 679 O O . ASN A 1 104 ? 4.931 17.736 -36.000 1.00 16.44 104 ASN A O 1
ATOM 684 N N . VAL A 1 105 ? 3.589 16.432 -37.262 1.00 12.83 105 VAL A N 1
ATOM 685 C CA . VAL A 1 105 ? 4.235 16.775 -38.544 1.00 13.93 105 VAL A CA 1
ATOM 686 C C . VAL A 1 105 ? 3.116 16.891 -39.562 1.00 14.24 105 VAL A C 1
ATOM 687 O O . VAL A 1 105 ? 2.255 16.019 -39.618 1.00 13.07 105 VAL A O 1
ATOM 691 N N . PRO A 1 106 ? 3.106 17.972 -40.381 1.00 14.25 106 PRO A N 1
ATOM 692 C CA . PRO A 1 106 ? 2.031 18.117 -41.369 1.00 13.80 106 PRO A CA 1
ATOM 693 C C . PRO A 1 106 ? 1.912 16.936 -42.338 1.00 13.49 106 PRO A C 1
ATOM 694 O O . PRO A 1 106 ? 2.926 16.313 -42.691 1.00 13.59 106 PRO A O 1
ATOM 698 N N . ALA A 1 107 ? 0.693 16.653 -42.797 1.00 12.81 107 ALA A N 1
ATOM 699 C CA . ALA A 1 107 ? 0.450 15.598 -43.771 1.00 12.19 107 ALA A CA 1
ATOM 700 C C . ALA A 1 107 ? 1.220 15.788 -45.095 1.00 11.60 107 ALA A C 1
ATOM 701 O O . ALA A 1 107 ? 1.454 14.830 -45.829 1.00 11.88 107 ALA A O 1
ATOM 703 N N . SER A 1 108 ? 1.609 17.043 -45.366 1.00 11.69 108 SER A N 1
ATOM 704 C CA . SER A 1 108 ? 2.429 17.386 -46.550 1.00 12.09 108 SER A CA 1
ATOM 705 C C . SER A 1 108 ? 3.782 16.702 -46.521 1.00 11.24 108 SER A C 1
ATOM 706 O O . SER A 1 108 ? 4.446 16.635 -47.545 1.00 13.10 108 SER A O 1
ATOM 709 N N . HIS A 1 109 ? 4.222 16.242 -45.347 1.00 10.49 109 HIS A N 1
ATOM 710 C CA . HIS A 1 109 ? 5.487 15.524 -45.253 1.00 10.74 109 HIS A CA 1
ATOM 711 C C . HIS A 1 109 ? 5.264 14.029 -45.399 1.00 11.09 109 HIS A C 1
ATOM 712 O O . HIS A 1 109 ? 6.242 13.268 -45.388 1.00 10.85 109 HIS A O 1
ATOM 719 N N . GLY A 1 110 ? 4.017 13.560 -45.459 1.00 12.04 110 GLY A N 1
ATOM 720 C CA . GLY A 1 110 ? 3.754 12.118 -45.486 1.00 11.35 110 GLY A CA 1
ATOM 721 C C . GLY A 1 110 ? 3.817 11.530 -46.871 1.00 11.06 110 GLY A C 1
ATOM 722 O O . GLY A 1 110 ? 3.581 12.259 -47.876 1.00 11.89 110 GLY A O 1
ATOM 723 N N . GLU A 1 111 ? 4.117 10.228 -46.965 1.00 10.47 111 GLU A N 1
ATOM 724 C CA . GLU A 1 111 ? 4.117 9.526 -48.238 1.00 11.18 111 GLU A CA 1
ATOM 725 C C . GLU A 1 111 ? 2.717 9.115 -48.641 1.00 11.46 111 GLU A C 1
ATOM 726 O O . GLU A 1 111 ? 2.497 8.666 -49.779 1.00 12.99 111 GLU A O 1
ATOM 732 N N . GLY A 1 112 ? 1.774 9.261 -47.715 1.00 10.80 112 GLY A N 1
ATOM 733 C CA . GLY A 1 112 ? 0.369 8.868 -47.941 1.00 11.63 112 GLY A CA 1
ATOM 734 C C . GLY A 1 112 ? 0.117 7.468 -47.434 1.00 12.38 112 GLY A C 1
ATOM 735 O O . GLY A 1 112 ? 1.043 6.651 -47.329 1.00 13.15 112 GLY A O 1
ATOM 736 N N . LEU A 1 113 ? -1.145 7.138 -47.195 1.00 12.66 113 LEU A N 1
ATOM 737 C CA . LEU A 1 113 ? -1.428 5.811 -46.618 1.00 11.57 113 LEU A CA 1
ATOM 738 C C . LEU A 1 113 ? -1.028 4.709 -47.586 1.00 12.72 113 LEU A C 1
ATOM 739 O O . LEU A 1 113 ? -1.389 4.774 -48.776 1.00 13.93 113 LEU A O 1
ATOM 744 N N . HIS A 1 114 ? -0.260 3.735 -47.093 1.00 11.27 114 HIS A N 1
ATOM 745 C CA . HIS A 1 114 ? 0.108 2.525 -47.827 1.00 11.96 114 HIS A CA 1
ATOM 746 C C . HIS A 1 114 ? -0.423 1.333 -47.079 1.00 11.70 114 HIS A C 1
ATOM 747 O O . HIS A 1 114 ? -0.289 1.272 -45.837 1.00 11.98 114 HIS A O 1
ATOM 754 N N . ILE A 1 115 ? -1.070 0.406 -47.789 1.00 11.16 115 ILE A N 1
ATOM 755 C CA . ILE A 1 115 ? -1.680 -0.765 -47.160 1.00 11.52 115 ILE A CA 1
ATOM 756 C C . ILE A 1 115 ? -0.899 -2.026 -47.461 1.00 12.16 115 ILE A C 1
ATOM 757 O O . ILE A 1 115 ? -0.614 -2.343 -48.641 1.00 13.65 115 ILE A O 1
ATOM 762 N N . LEU A 1 116 ? -0.533 -2.758 -46.410 1.00 11.30 116 LEU A N 1
ATOM 763 C CA . LEU A 1 116 ? 0.234 -3.985 -46.539 1.00 11.54 116 LEU A CA 1
ATOM 764 C C . LEU A 1 116 ? -0.569 -5.113 -45.921 1.00 10.97 116 LEU A C 1
ATOM 765 O O . LEU A 1 116 ? -1.310 -4.926 -44.946 1.00 10.91 116 LEU A O 1
ATOM 770 N N . ASN A 1 117 ? -0.442 -6.303 -46.474 1.00 11.43 117 ASN A N 1
ATOM 771 C CA . ASN A 1 117 ? -1.075 -7.460 -45.870 1.00 12.57 117 ASN A CA 1
ATOM 772 C C . ASN A 1 117 ? -0.179 -8.710 -45.888 1.00 11.88 117 ASN A C 1
ATOM 773 O O . ASN A 1 117 ? 0.608 -8.914 -46.837 1.00 12.14 117 ASN A O 1
ATOM 778 N N . TYR A 1 118 ? -0.284 -9.498 -44.826 1.00 10.19 118 TYR A N 1
ATOM 779 C CA . TYR A 1 118 ? 0.582 -10.671 -44.616 1.00 10.78 118 TYR A CA 1
ATOM 780 C C . TYR A 1 118 ? -0.339 -11.849 -44.396 1.00 11.55 118 TYR A C 1
ATOM 781 O O . TYR A 1 118 ? -1.200 -11.815 -43.507 1.00 12.17 118 TYR A O 1
ATOM 790 N N . GLU A 1 119 ? -0.147 -12.901 -45.189 1.00 11.76 119 GLU A N 1
ATOM 791 C CA . GLU A 1 119 ? -0.825 -14.168 -44.958 1.00 11.79 119 GLU A CA 1
ATOM 792 C C . GLU A 1 119 ? -0.023 -15.075 -44.039 1.00 11.59 119 GLU A C 1
ATOM 793 O O . GLU A 1 119 ? 1.072 -14.728 -43.629 1.00 11.38 119 GLU A O 1
ATOM 799 N N . VAL A 1 120 ? -0.585 -16.230 -43.691 1.00 12.58 120 VAL A N 1
ATOM 800 C CA . VAL A 1 120 ? 0.134 -17.236 -42.935 1.00 12.61 120 VAL A CA 1
ATOM 801 C C . VAL A 1 120 ? 1.512 -17.512 -43.520 1.00 12.44 120 VAL A C 1
ATOM 802 O O . VAL A 1 120 ? 1.653 -17.645 -44.712 1.00 13.51 120 VAL A O 1
ATOM 806 N N . ASP A 1 121 ? 2.505 -17.487 -42.633 1.00 12.89 121 ASP A N 1
ATOM 807 C CA . ASP A 1 121 ? 3.918 -17.775 -42.945 1.00 14.13 121 ASP A CA 1
ATOM 808 C C . ASP A 1 121 ? 4.554 -16.633 -43.730 1.00 13.54 121 ASP A C 1
ATOM 809 O O . ASP A 1 121 ? 5.585 -16.827 -44.375 1.00 16.08 121 ASP A O 1
ATOM 814 N N . GLN A 1 122 ? 3.944 -15.462 -43.712 1.00 12.33 122 GLN A N 1
ATOM 815 C CA . GLN A 1 122 ? 4.603 -14.248 -44.233 1.00 11.84 122 GLN A CA 1
ATOM 816 C C . GLN A 1 122 ? 5.008 -13.367 -43.081 1.00 11.49 122 GLN A C 1
ATOM 817 O O . GLN A 1 122 ? 4.311 -13.288 -42.048 1.00 12.82 122 GLN A O 1
ATOM 823 N N . GLN A 1 123 ? 6.125 -12.696 -43.263 1.00 12.13 123 GLN A N 1
ATOM 824 C CA . GLN A 1 123 ? 6.725 -11.854 -42.204 1.00 12.44 123 GLN A CA 1
ATOM 825 C C . GLN A 1 123 ? 7.556 -10.794 -42.872 1.00 13.30 123 GLN A C 1
ATOM 826 O O . GLN A 1 123 ? 7.601 -10.740 -44.097 1.00 14.70 123 GLN A O 1
ATOM 832 N N . TYR A 1 124 ? 8.231 -9.952 -42.093 1.00 12.06 124 TYR A N 1
ATOM 833 C CA . TYR A 1 124 ? 9.336 -9.139 -42.660 1.00 12.77 124 TYR A CA 1
ATOM 834 C C . TYR A 1 124 ? 10.512 -9.117 -41.716 1.00 14.13 124 TYR A C 1
ATOM 835 O O . TYR A 1 124 ? 10.337 -8.984 -40.519 1.00 13.04 124 TYR A O 1
ATOM 844 N N . LYS A 1 125 ? 11.710 -9.282 -42.279 1.00 14.78 125 LYS A N 1
ATOM 845 C CA . LYS A 1 125 ? 12.939 -9.244 -41.515 1.00 15.70 125 LYS A CA 1
ATOM 846 C C . LYS A 1 125 ? 13.145 -7.869 -40.918 1.00 13.54 125 LYS A C 1
ATOM 847 O O . LYS A 1 125 ? 12.768 -6.844 -41.503 1.00 12.87 125 LYS A O 1
ATOM 853 N N . ALA A 1 126 ? 13.743 -7.862 -39.740 1.00 13.17 126 ALA A N 1
ATOM 854 C CA . ALA A 1 126 ? 13.981 -6.607 -39.057 1.00 11.08 126 ALA A CA 1
ATOM 855 C C . ALA A 1 126 ? 14.779 -5.629 -39.919 1.00 12.25 126 ALA A C 1
ATOM 856 O O . ALA A 1 126 ? 15.793 -5.982 -40.541 1.00 12.84 126 ALA A O 1
ATOM 858 N N . HIS A 1 127 ? 14.287 -4.402 -39.996 1.00 10.05 127 HIS A N 1
ATOM 859 C CA . HIS A 1 127 ? 14.933 -3.400 -40.839 1.00 10.83 127 HIS A CA 1
ATOM 860 C C . HIS A 1 127 ? 14.665 -2.010 -40.257 1.00 10.56 127 HIS A C 1
ATOM 861 O O . HIS A 1 127 ? 13.884 -1.858 -39.269 1.00 10.07 127 HIS A O 1
ATOM 868 N N . TYR A 1 128 ? 15.333 -1.004 -40.818 1.00 9.64 128 TYR A N 1
ATOM 869 C CA . TYR A 1 128 ? 15.080 0.392 -40.457 1.00 9.76 128 TYR A CA 1
ATOM 870 C C . TYR A 1 128 ? 14.063 0.973 -41.440 1.00 10.77 128 TYR A C 1
ATOM 871 O O . TYR A 1 128 ? 14.065 0.603 -42.630 1.00 11.43 128 TYR A O 1
ATOM 880 N N . ASP A 1 129 ? 13.189 1.849 -40.959 1.00 11.01 129 ASP A N 1
ATOM 881 C CA . ASP A 1 129 ? 12.311 2.586 -41.865 1.00 9.85 129 ASP A CA 1
ATOM 882 C C . ASP A 1 129 ? 12.985 3.705 -42.618 1.00 10.91 129 ASP A C 1
ATOM 883 O O . ASP A 1 129 ? 12.563 3.998 -43.754 1.00 11.23 129 ASP A O 1
ATOM 888 N N . TYR A 1 130 ? 14.043 4.269 -42.054 1.00 9.87 130 TYR A N 1
ATOM 889 C CA . TYR A 1 130 ? 14.747 5.369 -42.750 1.00 9.80 130 TYR A CA 1
ATOM 890 C C . TYR A 1 130 ? 15.633 4.778 -43.826 1.00 10.60 130 TYR A C 1
ATOM 891 O O . TYR A 1 130 ? 16.033 3.616 -43.778 1.00 11.53 130 TYR A O 1
ATOM 900 N N . PHE A 1 131 ? 15.920 5.607 -44.835 1.00 10.79 131 PHE A N 1
ATOM 901 C CA . PHE A 1 131 ? 16.745 5.183 -45.968 1.00 12.28 131 PHE A CA 1
ATOM 902 C C . PHE A 1 131 ? 18.207 5.239 -45.616 1.00 13.52 131 PHE A C 1
ATOM 903 O O . PHE A 1 131 ? 18.631 6.024 -44.794 1.00 13.36 131 PHE A O 1
ATOM 911 N N . ALA A 1 132 ? 18.975 4.374 -46.282 1.00 14.94 132 ALA A N 1
ATOM 912 C CA . ALA A 1 132 ? 20.406 4.382 -46.061 1.00 17.29 132 ALA A CA 1
ATOM 913 C C . ALA A 1 132 ? 21.039 5.637 -46.665 1.00 19.08 132 ALA A C 1
ATOM 914 O O . ALA A 1 132 ? 20.527 6.230 -47.627 1.00 17.74 132 ALA A O 1
ATOM 916 N N . GLU A 1 133 ? 22.176 6.000 -46.082 1.00 22.00 133 GLU A N 1
ATOM 917 C CA . GLU A 1 133 ? 22.975 7.138 -46.487 1.00 24.29 133 GLU A CA 1
ATOM 918 C C . GLU A 1 133 ? 23.215 7.249 -47.996 1.00 24.48 133 GLU A C 1
ATOM 919 O O . GLU A 1 133 ? 23.168 8.352 -48.551 1.00 24.31 133 GLU A O 1
ATOM 925 N N . HIS A 1 134 ? 23.430 6.108 -48.656 1.00 24.68 134 HIS A N 1
ATOM 926 C CA . HIS A 1 134 ? 23.708 6.046 -50.106 1.00 25.81 134 HIS A CA 1
ATOM 927 C C . HIS A 1 134 ? 22.506 6.391 -51.029 1.00 24.97 134 HIS A C 1
ATOM 928 O O . HIS A 1 134 ? 22.697 6.665 -52.221 1.00 25.48 134 HIS A O 1
ATOM 935 N N . SER A 1 135 ? 21.286 6.389 -50.473 1.00 22.74 135 SER A N 1
ATOM 936 C CA . SER A 1 135 ? 20.039 6.512 -51.235 1.00 21.41 135 SER A CA 1
ATOM 937 C C . SER A 1 135 ? 19.775 7.971 -51.600 1.00 20.23 135 SER A C 1
ATOM 938 O O . SER A 1 135 ? 20.063 8.871 -50.816 1.00 18.76 135 SER A O 1
ATOM 941 N N . ARG A 1 136 ? 19.215 8.211 -52.796 1.00 19.63 136 ARG A N 1
ATOM 942 C CA . ARG A 1 136 ? 18.790 9.555 -53.157 1.00 20.61 136 ARG A CA 1
ATOM 943 C C . ARG A 1 136 ? 17.782 10.075 -52.172 1.00 19.90 136 ARG A C 1
ATOM 944 O O . ARG A 1 136 ? 17.659 11.288 -51.985 1.00 20.85 136 ARG A O 1
ATOM 952 N N . SER A 1 137 ? 17.071 9.154 -51.514 1.00 18.48 137 SER A N 1
ATOM 953 C CA . SER A 1 137 ? 15.989 9.550 -50.612 1.00 18.19 137 SER A CA 1
ATOM 954 C C . SER A 1 137 ? 16.512 10.036 -49.258 1.00 17.11 137 SER A C 1
ATOM 955 O O . SER A 1 137 ? 15.754 10.642 -48.499 1.00 16.40 137 SER A O 1
ATOM 958 N N . ALA A 1 138 ? 17.785 9.780 -48.950 1.00 16.36 138 ALA A N 1
ATOM 959 C CA . ALA A 1 138 ? 18.352 10.164 -47.665 1.00 16.28 138 ALA A CA 1
ATOM 960 C C . ALA A 1 138 ? 18.460 11.670 -47.477 1.00 15.82 138 ALA A C 1
ATOM 961 O O . ALA A 1 138 ? 18.510 12.170 -46.366 1.00 15.90 138 ALA A O 1
ATOM 963 N N . ALA A 1 139 ? 18.435 12.414 -48.602 1.00 15.93 139 ALA A N 1
ATOM 964 C CA . ALA A 1 139 ? 18.491 13.846 -48.571 1.00 14.97 139 ALA A CA 1
ATOM 965 C C . ALA A 1 139 ? 17.248 14.478 -47.953 1.00 14.70 139 ALA A C 1
ATOM 966 O O . ALA A 1 139 ? 17.325 15.581 -47.440 1.00 16.12 139 ALA A O 1
ATOM 968 N N . ASN A 1 140 ? 16.107 13.785 -48.039 1.00 13.52 140 ASN A N 1
ATOM 969 C CA . ASN A 1 140 ? 14.881 14.184 -47.324 1.00 11.68 140 ASN A CA 1
ATOM 970 C C . ASN A 1 140 ? 14.323 12.914 -46.680 1.00 10.70 140 ASN A C 1
ATOM 971 O O . ASN A 1 140 ? 13.336 12.342 -47.163 1.00 11.09 140 ASN A O 1
ATOM 976 N N . ASN A 1 141 ? 15.013 12.457 -45.654 1.00 10.06 141 ASN A N 1
ATOM 977 C CA . ASN A 1 141 ? 14.776 11.111 -45.174 1.00 10.27 141 ASN A CA 1
ATOM 978 C C . ASN A 1 141 ? 13.501 11.040 -44.349 1.00 10.11 141 ASN A C 1
ATOM 979 O O . ASN A 1 141 ? 12.946 12.045 -43.917 1.00 9.14 141 ASN A O 1
ATOM 984 N N . ARG A 1 142 ? 13.020 9.807 -44.183 1.00 9.42 142 ARG A N 1
ATOM 985 C CA . ARG A 1 142 ? 11.980 9.568 -43.199 1.00 8.77 142 ARG A CA 1
ATOM 986 C C . ARG A 1 142 ? 12.471 9.849 -41.769 1.00 8.48 142 ARG A C 1
ATOM 987 O O . ARG A 1 142 ? 13.634 9.616 -41.436 1.00 9.08 142 ARG A O 1
ATOM 995 N N . ILE A 1 143 ? 11.558 10.372 -40.945 1.00 7.91 143 ILE A N 1
ATOM 996 C CA . ILE A 1 143 ? 11.852 10.727 -39.560 1.00 8.53 143 ILE A CA 1
ATOM 997 C C . ILE A 1 143 ? 10.957 9.972 -38.567 1.00 7.67 143 ILE A C 1
ATOM 998 O O . ILE A 1 143 ? 11.313 9.867 -37.392 1.00 8.00 143 ILE A O 1
ATOM 1003 N N . SER A 1 144 ? 9.798 9.491 -39.011 1.00 7.48 144 SER A N 1
ATOM 1004 C CA . SER A 1 144 ? 8.871 8.788 -38.083 1.00 7.87 144 SER A CA 1
ATOM 1005 C C . SER A 1 144 ? 7.866 7.984 -38.881 1.00 7.53 144 SER A C 1
ATOM 1006 O O . SER A 1 144 ? 7.629 8.238 -40.066 1.00 8.26 144 SER A O 1
ATOM 1009 N N . THR A 1 145 ? 7.304 6.973 -38.191 1.00 7.34 145 THR A N 1
ATOM 1010 C CA . THR A 1 145 ? 6.368 6.007 -38.781 1.00 7.66 145 THR A CA 1
ATOM 1011 C C . THR A 1 145 ? 5.176 5.874 -37.873 1.00 7.37 145 THR A C 1
ATOM 1012 O O . THR A 1 145 ? 5.349 5.839 -36.640 1.00 7.88 145 THR A O 1
ATOM 1016 N N . LEU A 1 146 ? 3.996 5.788 -38.475 1.00 7.31 146 LEU A N 1
ATOM 1017 C CA . LEU A 1 146 ? 2.817 5.270 -37.773 1.00 6.73 146 LEU A CA 1
ATOM 1018 C C . LEU A 1 146 ? 2.314 3.996 -38.456 1.00 7.83 146 LEU A C 1
ATOM 1019 O O . LEU A 1 146 ? 2.042 4.035 -39.659 1.00 8.91 146 LEU A O 1
ATOM 1024 N N . VAL A 1 147 ? 2.219 2.875 -37.746 1.00 7.66 147 VAL A N 1
ATOM 1025 C CA . VAL A 1 147 ? 1.646 1.630 -38.276 1.00 8.17 147 VAL A CA 1
ATOM 1026 C C . VAL A 1 147 ? 0.288 1.456 -37.611 1.00 8.24 147 VAL A C 1
ATOM 1027 O O . VAL A 1 147 ? 0.219 1.401 -36.399 1.00 8.13 147 VAL A O 1
ATOM 1039 N N . TYR A 1 149 ? -3.033 -0.972 -37.224 1.00 6.52 149 TYR A N 1
ATOM 1040 C CA . TYR A 1 149 ? -3.544 -2.357 -37.392 1.00 6.14 149 TYR A CA 1
ATOM 1041 C C . TYR A 1 149 ? -4.988 -2.290 -37.857 1.00 7.86 149 TYR A C 1
ATOM 1042 O O . TYR A 1 149 ? -5.836 -1.693 -37.186 1.00 7.98 149 TYR A O 1
ATOM 1051 N N . LEU A 1 150 ? -5.296 -2.888 -39.014 1.00 7.62 150 LEU A N 1
ATOM 1052 C CA . LEU A 1 150 ? -6.640 -2.752 -39.608 1.00 7.40 150 LEU A CA 1
ATOM 1053 C C . LEU A 1 150 ? -7.516 -3.941 -39.357 1.00 8.74 150 LEU A C 1
ATOM 1054 O O . LEU A 1 150 ? -8.689 -3.919 -39.726 1.00 9.20 150 LEU A O 1
ATOM 1059 N N . ASN A 1 151 ? -7.003 -4.965 -38.695 1.00 8.49 151 ASN A N 1
ATOM 1060 C CA . ASN A 1 151 ? -7.818 -6.144 -38.390 1.00 9.44 151 ASN A CA 1
ATOM 1061 C C . ASN A 1 151 ? -7.189 -6.864 -37.187 1.00 10.01 151 ASN A C 1
ATOM 1062 O O . ASN A 1 151 ? -6.061 -6.546 -36.738 1.00 11.07 151 ASN A O 1
ATOM 1067 N N . ASP A 1 152 ? -7.904 -7.844 -36.671 1.00 11.67 152 ASP A N 1
ATOM 1068 C CA . ASP A 1 152 ? -7.337 -8.712 -35.656 1.00 11.52 152 ASP A CA 1
ATOM 1069 C C . ASP A 1 152 ? -6.688 -9.914 -36.305 1.00 11.83 152 ASP A C 1
ATOM 1070 O O . ASP A 1 152 ? -7.183 -10.466 -37.285 1.00 13.17 152 ASP A O 1
ATOM 1075 N N . VAL A 1 153 ? -5.580 -10.323 -35.715 1.00 12.26 153 VAL A N 1
ATOM 1076 C CA . VAL A 1 153 ? -4.771 -11.385 -36.264 1.00 12.14 153 VAL A CA 1
ATOM 1077 C C . VAL A 1 153 ? -4.906 -12.553 -35.316 1.00 13.02 153 VAL A C 1
ATOM 1078 O O . VAL A 1 153 ? -4.560 -12.472 -34.118 1.00 12.51 153 VAL A O 1
ATOM 1082 N N . GLU A 1 154 ? -5.440 -13.660 -35.852 1.00 14.99 154 GLU A N 1
ATOM 1083 C CA . GLU A 1 154 ? -5.665 -14.799 -35.009 1.00 16.95 154 GLU A CA 1
ATOM 1084 C C . GLU A 1 154 ? -4.422 -15.229 -34.181 1.00 17.20 154 GLU A C 1
ATOM 1085 O O . GLU A 1 154 ? -4.527 -15.428 -32.996 1.00 17.90 154 GLU A O 1
ATOM 1091 N N . GLU A 1 155 ? -3.258 -15.391 -34.815 1.00 15.41 155 GLU A N 1
ATOM 1092 C CA . GLU A 1 155 ? -2.026 -15.737 -34.094 1.00 14.51 155 GLU A CA 1
ATOM 1093 C C . GLU A 1 155 ? -0.838 -15.215 -34.885 1.00 13.51 155 GLU A C 1
ATOM 1094 O O . GLU A 1 155 ? -0.816 -15.353 -36.123 1.00 13.50 155 GLU A O 1
ATOM 1100 N N . GLY A 1 156 ? 0.102 -14.577 -34.192 1.00 12.00 156 GLY A N 1
ATOM 1101 C CA . GLY A 1 156 ? 1.352 -14.071 -34.801 1.00 10.94 156 GLY A CA 1
ATOM 1102 C C . GLY A 1 156 ? 1.177 -12.631 -35.276 1.00 10.45 156 GLY A C 1
ATOM 1103 O O . GLY A 1 156 ? 0.210 -11.922 -34.904 1.00 10.24 156 GLY A O 1
ATOM 1104 N N . GLY A 1 157 ? 2.098 -12.191 -36.146 1.00 9.49 157 GLY A N 1
ATOM 1105 C CA . GLY A 1 157 ? 2.018 -10.837 -36.699 1.00 10.33 157 GLY A CA 1
ATOM 1106 C C . GLY A 1 157 ? 2.526 -9.665 -35.857 1.00 9.97 157 GLY A C 1
ATOM 1107 O O . GLY A 1 157 ? 2.382 -8.503 -36.239 1.00 10.81 157 GLY A O 1
ATOM 1108 N N . GLU A 1 158 ? 3.131 -9.956 -34.706 1.00 10.55 158 GLU A N 1
ATOM 1109 C CA . GLU A 1 158 ? 3.590 -8.848 -33.872 1.00 11.06 158 GLU A CA 1
ATOM 1110 C C . GLU A 1 158 ? 4.692 -8.017 -34.501 1.00 10.57 158 GLU A C 1
ATOM 1111 O O . GLU A 1 158 ? 5.534 -8.552 -35.233 1.00 12.05 158 GLU A O 1
ATOM 1117 N N . THR A 1 159 ? 4.683 -6.719 -34.212 1.00 8.92 159 THR A N 1
ATOM 1118 C CA . THR A 1 159 ? 5.713 -5.777 -34.631 1.00 9.26 159 THR A CA 1
ATOM 1119 C C . THR A 1 159 ? 6.756 -5.825 -33.554 1.00 9.65 159 THR A C 1
ATOM 1120 O O . THR A 1 159 ? 6.450 -5.560 -32.407 1.00 10.62 159 THR A O 1
ATOM 1124 N N . PHE A 1 160 ? 7.974 -6.280 -33.852 1.00 9.04 160 PHE A N 1
ATOM 1125 C CA . PHE A 1 160 ? 8.972 -6.459 -32.784 1.00 9.40 160 PHE A CA 1
ATOM 1126 C C . PHE A 1 160 ? 10.222 -5.620 -33.022 1.00 8.80 160 PHE A C 1
ATOM 1127 O O . PHE A 1 160 ? 10.606 -5.357 -34.181 1.00 8.61 160 PHE A O 1
ATOM 1135 N N . PHE A 1 161 ? 10.823 -5.174 -31.921 1.00 8.01 161 PHE A N 1
ATOM 1136 C CA . PHE A 1 161 ? 12.031 -4.324 -31.929 1.00 9.11 161 PHE A CA 1
ATOM 1137 C C . PHE A 1 161 ? 13.095 -5.156 -31.241 1.00 10.11 161 PHE A C 1
ATOM 1138 O O . PHE A 1 161 ? 13.176 -5.137 -30.024 1.00 10.44 161 PHE A O 1
ATOM 1146 N N . PRO A 1 162 ? 13.919 -5.877 -32.005 1.00 9.86 162 PRO A N 1
ATOM 1147 C CA . PRO A 1 162 ? 14.742 -6.912 -31.349 1.00 11.44 162 PRO A CA 1
ATOM 1148 C C . PRO A 1 162 ? 15.891 -6.383 -30.516 1.00 13.26 162 PRO A C 1
ATOM 1149 O O . PRO A 1 162 ? 16.368 -7.133 -29.642 1.00 15.11 162 PRO A O 1
ATOM 1153 N N . LYS A 1 163 ? 16.365 -5.158 -30.781 1.00 12.83 163 LYS A N 1
ATOM 1154 C CA . LYS A 1 163 ? 17.420 -4.572 -29.957 1.00 13.72 163 LYS A CA 1
ATOM 1155 C C . LYS A 1 163 ? 16.872 -4.034 -28.640 1.00 13.91 163 LYS A C 1
ATOM 1156 O O . LYS A 1 163 ? 17.625 -3.734 -27.715 1.00 14.84 163 LYS A O 1
ATOM 1162 N N . LEU A 1 164 ? 15.546 -3.908 -28.535 1.00 12.60 164 LEU A N 1
ATOM 1163 C CA . LEU A 1 164 ? 14.916 -3.353 -27.340 1.00 13.26 164 LEU A CA 1
ATOM 1164 C C . LEU A 1 164 ? 14.151 -4.399 -26.564 1.00 13.45 164 LEU A C 1
ATOM 1165 O O . LEU A 1 164 ? 13.740 -4.112 -25.422 1.00 15.40 164 LEU A O 1
ATOM 1170 N N . ASN A 1 165 ? 13.953 -5.568 -27.164 1.00 14.32 165 ASN A N 1
ATOM 1171 C CA . ASN A 1 165 ? 13.157 -6.652 -26.531 1.00 15.97 165 ASN A CA 1
ATOM 1172 C C . ASN A 1 165 ? 11.696 -6.232 -26.277 1.00 15.08 165 ASN A C 1
ATOM 1173 O O . ASN A 1 165 ? 11.062 -6.563 -25.251 1.00 14.67 165 ASN A O 1
ATOM 1178 N N . LEU A 1 166 ? 11.142 -5.505 -27.228 1.00 12.71 166 LEU A N 1
ATOM 1179 C CA . LEU A 1 166 ? 9.777 -4.987 -27.150 1.00 12.69 166 LEU A CA 1
ATOM 1180 C C . LEU A 1 166 ? 8.979 -5.539 -28.329 1.00 10.85 166 LEU A C 1
ATOM 1181 O O . LEU A 1 166 ? 9.515 -5.590 -29.445 1.00 10.55 166 LEU A O 1
ATOM 1186 N N . SER A 1 167 ? 7.741 -5.999 -28.118 1.00 9.47 167 SER A N 1
ATOM 1187 C CA . SER A 1 167 ? 6.854 -6.353 -29.210 1.00 11.09 167 SER A CA 1
ATOM 1188 C C . SER A 1 167 ? 5.487 -5.687 -29.033 1.00 10.94 167 SER A C 1
ATOM 1189 O O . SER A 1 167 ? 5.029 -5.476 -27.897 1.00 12.77 167 SER A O 1
ATOM 1192 N N . VAL A 1 168 ? 4.844 -5.347 -30.117 1.00 8.31 168 VAL A N 1
ATOM 1193 C CA . VAL A 1 168 ? 3.490 -4.826 -30.055 1.00 8.59 168 VAL A CA 1
ATOM 1194 C C . VAL A 1 168 ? 2.650 -5.794 -30.855 1.00 8.69 168 VAL A C 1
ATOM 1195 O O . VAL A 1 168 ? 2.990 -6.130 -32.005 1.00 8.50 168 VAL A O 1
ATOM 1199 N N . HIS A 1 169 ? 1.567 -6.276 -30.280 1.00 8.61 169 HIS A N 1
ATOM 1200 C CA . HIS A 1 169 ? 0.728 -7.263 -30.969 1.00 9.21 169 HIS A CA 1
ATOM 1201 C C . HIS A 1 169 ? -0.401 -6.569 -31.722 1.00 9.73 169 HIS A C 1
ATOM 1202 O O . HIS A 1 169 ? -0.916 -5.582 -31.248 1.00 10.24 169 HIS A O 1
ATOM 1209 N N . PRO A 1 170 ? -0.791 -7.052 -32.913 1.00 9.35 170 PRO A N 1
ATOM 1210 C CA . PRO A 1 170 ? -1.834 -6.412 -33.679 1.00 10.45 170 PRO A CA 1
ATOM 1211 C C . PRO A 1 170 ? -3.130 -6.391 -32.907 1.00 10.08 170 PRO A C 1
ATOM 1212 O O . PRO A 1 170 ? -3.500 -7.385 -32.252 1.00 10.73 170 PRO A O 1
ATOM 1216 N N . ARG A 1 171 ? -3.835 -5.272 -32.993 1.00 8.68 171 ARG A N 1
ATOM 1217 C CA . ARG A 1 171 ? -5.177 -5.144 -32.381 1.00 9.89 171 ARG A CA 1
ATOM 1218 C C . ARG A 1 171 ? -5.913 -4.136 -33.266 1.00 8.64 171 ARG A C 1
ATOM 1219 O O . ARG A 1 171 ? -5.444 -2.999 -33.425 1.00 8.93 171 ARG A O 1
ATOM 1227 N N . LYS A 1 172 ? -7.058 -4.523 -33.824 1.00 9.81 172 LYS A N 1
ATOM 1228 C CA . LYS A 1 172 ? -7.786 -3.661 -34.748 1.00 8.69 172 LYS A CA 1
ATOM 1229 C C . LYS A 1 172 ? -8.058 -2.258 -34.176 1.00 8.99 172 LYS A C 1
ATOM 1230 O O . LYS A 1 172 ? -8.567 -2.132 -33.041 1.00 9.46 172 LYS A O 1
ATOM 1236 N N . GLY A 1 173 ? -7.677 -1.222 -34.928 1.00 8.26 173 GLY A N 1
ATOM 1237 C CA . GLY A 1 173 ? -7.945 0.166 -34.523 1.00 8.55 173 GLY A CA 1
ATOM 1238 C C . GLY A 1 173 ? -6.839 0.796 -33.694 1.00 9.00 173 GLY A C 1
ATOM 1239 O O . GLY A 1 173 ? -6.849 2.022 -33.442 1.00 10.10 173 GLY A O 1
ATOM 1248 N N . ALA A 1 175 ? -2.527 1.408 -32.964 1.00 7.00 175 ALA A N 1
ATOM 1249 C CA . ALA A 1 175 ? -1.374 1.751 -33.808 1.00 7.54 175 ALA A CA 1
ATOM 1250 C C . ALA A 1 175 ? -0.114 1.758 -32.974 1.00 6.20 175 ALA A C 1
ATOM 1251 O O . ALA A 1 175 ? -0.146 1.862 -31.731 1.00 7.24 175 ALA A O 1
ATOM 1253 N N . VAL A 1 176 ? 1.021 1.669 -33.647 1.00 6.97 176 VAL A N 1
ATOM 1254 C CA . VAL A 1 176 ? 2.316 1.928 -33.025 1.00 6.96 176 VAL A CA 1
ATOM 1255 C C . VAL A 1 176 ? 2.986 3.086 -33.774 1.00 7.07 176 VAL A C 1
ATOM 1256 O O . VAL A 1 176 ? 3.084 3.096 -35.009 1.00 6.92 176 VAL A O 1
ATOM 1260 N N . TYR A 1 177 ? 3.386 4.103 -33.021 1.00 6.49 177 TYR A N 1
ATOM 1261 C CA . TYR A 1 177 ? 4.169 5.241 -33.502 1.00 6.45 177 TYR A CA 1
ATOM 1262 C C . TYR A 1 177 ? 5.622 5.046 -33.107 1.00 6.78 177 TYR A C 1
ATOM 1263 O O . TYR A 1 177 ? 5.912 4.671 -31.967 1.00 7.53 177 TYR A O 1
ATOM 1272 N N . PHE A 1 178 ? 6.564 5.392 -33.977 1.00 6.47 178 PHE A N 1
ATOM 1273 C CA . PHE A 1 178 ? 7.960 5.465 -33.511 1.00 7.12 178 PHE A CA 1
ATOM 1274 C C . PHE A 1 178 ? 8.740 6.468 -34.333 1.00 7.10 178 PHE A C 1
ATOM 1275 O O . PHE A 1 178 ? 8.410 6.694 -35.510 1.00 7.76 178 PHE A O 1
ATOM 1283 N N . GLU A 1 179 ? 9.789 7.003 -33.742 1.00 7.35 179 GLU A N 1
ATOM 1284 C CA . GLU A 1 179 ? 10.575 8.037 -34.460 1.00 8.56 179 GLU A CA 1
ATOM 1285 C C . GLU A 1 179 ? 12.042 7.759 -34.386 1.00 9.36 179 GLU A C 1
ATOM 1286 O O . GLU A 1 179 ? 12.526 7.033 -33.536 1.00 9.22 179 GLU A O 1
ATOM 1292 N N . TYR A 1 180 ? 12.768 8.363 -35.327 1.00 9.19 180 TYR A N 1
ATOM 1293 C CA . TYR A 1 180 ? 14.186 7.984 -35.561 1.00 9.00 180 TYR A CA 1
ATOM 1294 C C . TYR A 1 180 ? 14.904 9.185 -36.186 1.00 9.57 180 TYR A C 1
ATOM 1295 O O . TYR A 1 180 ? 15.583 9.085 -37.215 1.00 11.08 180 TYR A O 1
ATOM 1304 N N . PHE A 1 181 ? 14.725 10.323 -35.542 1.00 11.16 181 PHE A N 1
ATOM 1305 C CA . PHE A 1 181 ? 15.353 11.564 -36.011 1.00 11.48 181 PHE A CA 1
ATOM 1306 C C . PHE A 1 181 ? 16.288 12.100 -34.919 1.00 12.75 181 PHE A C 1
ATOM 1307 O O . PHE A 1 181 ? 16.437 13.324 -34.718 1.00 13.44 181 PHE A O 1
ATOM 1315 N N . TYR A 1 182 ? 16.968 11.189 -34.232 1.00 11.80 182 TYR A N 1
ATOM 1316 C CA . TYR A 1 182 ? 17.873 11.593 -33.157 1.00 12.49 182 TYR A CA 1
ATOM 1317 C C . TYR A 1 182 ? 19.236 12.003 -33.706 1.00 14.49 182 TYR A C 1
ATOM 1318 O O . TYR A 1 182 ? 19.684 11.498 -34.717 1.00 14.53 182 TYR A O 1
ATOM 1327 N N . GLN A 1 183 ? 19.912 12.871 -32.970 1.00 17.01 183 GLN A N 1
ATOM 1328 C CA . GLN A 1 183 ? 21.292 13.214 -33.285 1.00 18.96 183 GLN A CA 1
ATOM 1329 C C . GLN A 1 183 ? 22.228 12.046 -32.991 1.00 18.54 183 GLN A C 1
ATOM 1330 O O . GLN A 1 183 ? 23.186 11.829 -33.728 1.00 18.90 183 GLN A O 1
ATOM 1336 N N . ASP A 1 184 ? 21.949 11.273 -31.939 1.00 19.53 184 ASP A N 1
ATOM 1337 C CA . ASP A 1 184 ? 22.725 10.089 -31.660 1.00 19.75 184 ASP A CA 1
ATOM 1338 C C . ASP A 1 184 ? 22.235 8.942 -32.533 1.00 19.34 184 ASP A C 1
ATOM 1339 O O . ASP A 1 184 ? 21.119 8.439 -32.334 1.00 18.22 184 ASP A O 1
ATOM 1344 N N . GLN A 1 185 ? 23.041 8.548 -33.514 1.00 18.12 185 GLN A N 1
ATOM 1345 C CA . GLN A 1 185 ? 22.664 7.519 -34.468 1.00 17.61 185 GLN A CA 1
ATOM 1346 C C . GLN A 1 185 ? 22.380 6.178 -33.808 1.00 17.08 185 GLN A C 1
ATOM 1347 O O . GLN A 1 185 ? 21.609 5.378 -34.341 1.00 16.27 185 GLN A O 1
ATOM 1353 N N . SER A 1 186 ? 22.979 5.928 -32.651 1.00 16.23 186 SER A N 1
ATOM 1354 C CA . SER A 1 186 ? 22.718 4.676 -31.959 1.00 17.18 186 SER A CA 1
ATOM 1355 C C . SER A 1 186 ? 21.245 4.588 -31.558 1.00 15.96 186 SER A C 1
ATOM 1356 O O . SER A 1 186 ? 20.697 3.491 -31.573 1.00 16.26 186 SER A O 1
ATOM 1359 N N . LEU A 1 187 ? 20.615 5.716 -31.249 1.00 13.73 187 LEU A N 1
ATOM 1360 C CA . LEU A 1 187 ? 19.198 5.714 -30.865 1.00 13.65 187 LEU A CA 1
ATOM 1361 C C . LEU A 1 187 ? 18.347 5.389 -32.075 1.00 12.27 187 LEU A C 1
ATOM 1362 O O . LEU A 1 187 ? 17.393 4.609 -31.985 1.00 12.45 187 LEU A O 1
ATOM 1367 N N . ASN A 1 188 ? 18.705 5.964 -33.235 1.00 10.64 188 ASN A N 1
ATOM 1368 C CA . ASN A 1 188 ? 17.962 5.625 -34.462 1.00 10.66 188 ASN A CA 1
ATOM 1369 C C . ASN A 1 188 ? 18.093 4.158 -34.785 1.00 9.98 188 ASN A C 1
ATOM 1370 O O . ASN A 1 188 ? 17.125 3.551 -35.229 1.00 10.49 188 ASN A O 1
ATOM 1375 N N . GLU A 1 189 ? 19.277 3.597 -34.589 1.00 10.36 189 GLU A N 1
ATOM 1376 C CA . GLU A 1 189 ? 19.490 2.177 -34.882 1.00 10.67 189 GLU A CA 1
ATOM 1377 C C . GLU A 1 189 ? 18.707 1.223 -33.975 1.00 10.66 189 GLU A C 1
ATOM 1378 O O . GLU A 1 189 ? 18.435 0.090 -34.378 1.00 12.86 189 GLU A O 1
ATOM 1384 N N . LEU A 1 190 ? 18.314 1.714 -32.799 1.00 10.06 190 LEU A N 1
ATOM 1385 C CA . LEU A 1 190 ? 17.502 0.885 -31.880 1.00 10.10 190 LEU A CA 1
ATOM 1386 C C . LEU A 1 190 ? 16.055 0.746 -32.361 1.00 9.36 190 LEU A C 1
ATOM 1387 O O . LEU A 1 190 ? 15.304 -0.066 -31.810 1.00 9.73 190 LEU A O 1
ATOM 1392 N N . THR A 1 191 ? 15.650 1.497 -33.399 1.00 8.48 191 THR A N 1
ATOM 1393 C CA . THR A 1 191 ? 14.319 1.345 -33.984 1.00 7.73 191 THR A CA 1
ATOM 1394 C C . THR A 1 191 ? 14.243 0.241 -35.043 1.00 8.42 191 THR A C 1
ATOM 1395 O O . THR A 1 191 ? 13.195 0.104 -35.650 1.00 9.65 191 THR A O 1
ATOM 1399 N N . LEU A 1 192 ? 15.317 -0.542 -35.240 1.00 8.93 192 LEU A N 1
ATOM 1400 C CA . LEU A 1 192 ? 15.259 -1.740 -36.063 1.00 9.21 192 LEU A CA 1
ATOM 1401 C C . LEU A 1 192 ? 14.022 -2.549 -35.650 1.00 8.70 192 LEU A C 1
ATOM 1402 O O . LEU A 1 192 ? 13.804 -2.795 -34.461 1.00 8.02 192 LEU A O 1
ATOM 1407 N N . HIS A 1 193 ? 13.213 -2.924 -36.615 1.00 8.11 193 HIS A N 1
ATOM 1408 C CA . HIS A 1 193 ? 11.969 -3.663 -36.290 1.00 8.19 193 HIS A CA 1
ATOM 1409 C C . HIS A 1 193 ? 11.552 -4.567 -37.404 1.00 9.12 193 HIS A C 1
ATOM 1410 O O . HIS A 1 193 ? 11.797 -4.280 -38.581 1.00 9.51 193 HIS A O 1
ATOM 1417 N N . GLY A 1 194 ? 10.880 -5.640 -37.021 1.00 9.68 194 GLY A N 1
ATOM 1418 C CA . GLY A 1 194 ? 10.432 -6.681 -37.943 1.00 10.38 194 GLY A CA 1
ATOM 1419 C C . GLY A 1 194 ? 8.960 -6.970 -37.664 1.00 10.49 194 GLY A C 1
ATOM 1420 O O . GLY A 1 194 ? 8.354 -6.437 -36.724 1.00 9.28 194 GLY A O 1
ATOM 1421 N N . GLY A 1 195 ? 8.388 -7.764 -38.546 1.00 10.24 195 GLY A N 1
ATOM 1422 C CA . GLY A 1 195 ? 7.019 -8.265 -38.405 1.00 10.88 195 GLY A CA 1
ATOM 1423 C C . GLY A 1 195 ? 7.133 -9.750 -38.250 1.00 11.83 195 GLY A C 1
ATOM 1424 O O . GLY A 1 195 ? 7.594 -10.412 -39.170 1.00 12.19 195 GLY A O 1
ATOM 1425 N N . ALA A 1 196 ? 6.712 -10.296 -37.115 1.00 10.48 196 ALA A N 1
ATOM 1426 C CA . ALA A 1 196 ? 6.774 -11.745 -36.850 1.00 11.48 196 ALA A CA 1
ATOM 1427 C C . ALA A 1 196 ? 5.763 -12.471 -37.735 1.00 11.03 196 ALA A C 1
ATOM 1428 O O . ALA A 1 196 ? 4.746 -11.906 -38.103 1.00 10.93 196 ALA A O 1
ATOM 1430 N N . PRO A 1 197 ? 6.038 -13.738 -38.120 1.00 11.55 197 PRO A N 1
ATOM 1431 C CA . PRO A 1 197 ? 5.122 -14.407 -39.034 1.00 12.23 197 PRO A CA 1
ATOM 1432 C C . PRO A 1 197 ? 3.703 -14.494 -38.482 1.00 10.92 197 PRO A C 1
ATOM 1433 O O . PRO A 1 197 ? 3.478 -14.647 -37.260 1.00 11.56 197 PRO A O 1
ATOM 1437 N N . VAL A 1 198 ? 2.748 -14.334 -39.377 1.00 11.37 198 VAL A N 1
ATOM 1438 C CA . VAL A 1 198 ? 1.386 -14.719 -39.069 1.00 11.29 198 VAL A CA 1
ATOM 1439 C C . VAL A 1 198 ? 1.337 -16.258 -39.018 1.00 12.12 198 VAL A C 1
ATOM 1440 O O . VAL A 1 198 ? 1.861 -16.927 -39.922 1.00 12.62 198 VAL A O 1
ATOM 1444 N N . THR A 1 199 ? 0.730 -16.843 -37.988 1.00 13.68 199 THR A N 1
ATOM 1445 C CA . THR A 1 199 ? 0.649 -18.326 -37.961 1.00 15.22 199 THR A CA 1
ATOM 1446 C C . THR A 1 199 ? -0.807 -18.796 -38.129 1.00 15.37 199 THR A C 1
ATOM 1447 O O . THR A 1 199 ? -1.074 -19.922 -38.560 1.00 15.59 199 THR A O 1
ATOM 1451 N N . LYS A 1 200 ? -1.764 -17.924 -37.820 1.00 13.91 200 LYS A N 1
ATOM 1452 C CA . LYS A 1 200 ? -3.166 -18.183 -38.109 1.00 14.87 200 LYS A CA 1
ATOM 1453 C C . LYS A 1 200 ? -3.838 -16.856 -38.515 1.00 13.67 200 LYS A C 1
ATOM 1454 O O . LYS A 1 200 ? -3.644 -15.835 -37.835 1.00 14.68 200 LYS A O 1
ATOM 1460 N N . GLY A 1 201 ? -4.633 -16.877 -39.573 1.00 12.82 201 GLY A N 1
ATOM 1461 C CA . GLY A 1 201 ? -5.389 -15.733 -40.058 1.00 12.23 201 GLY A CA 1
ATOM 1462 C C . GLY A 1 201 ? -4.583 -14.869 -41.000 1.00 12.45 201 GLY A C 1
ATOM 1463 O O . GLY A 1 201 ? -3.841 -15.371 -41.852 1.00 13.54 201 GLY A O 1
ATOM 1464 N N . GLU A 1 202 ? -4.734 -13.550 -40.895 1.00 10.97 202 GLU A N 1
ATOM 1465 C CA . GLU A 1 202 ? -4.049 -12.647 -41.799 1.00 12.09 202 GLU A CA 1
ATOM 1466 C C . GLU A 1 202 ? -3.839 -11.301 -41.127 1.00 11.84 202 GLU A C 1
ATOM 1467 O O . GLU A 1 202 ? -4.580 -10.949 -40.203 1.00 13.18 202 GLU A O 1
ATOM 1473 N N . LYS A 1 203 ? -2.825 -10.568 -41.544 1.00 10.38 203 LYS A N 1
ATOM 1474 C CA . LYS A 1 203 ? -2.566 -9.254 -40.943 1.00 9.88 203 LYS A CA 1
ATOM 1475 C C . LYS A 1 203 ? -2.670 -8.163 -41.994 1.00 10.07 203 LYS A C 1
ATOM 1476 O O . LYS A 1 203 ? -1.996 -8.208 -43.022 1.00 10.74 203 LYS A O 1
ATOM 1482 N N . TRP A 1 204 ? -3.463 -7.138 -41.692 1.00 9.51 204 TRP A N 1
ATOM 1483 C CA . TRP A 1 204 ? -3.593 -5.966 -42.546 1.00 8.65 204 TRP A CA 1
ATOM 1484 C C . TRP A 1 204 ? -3.096 -4.749 -41.785 1.00 7.28 204 TRP A C 1
ATOM 1485 O O . TRP A 1 204 ? -3.515 -4.514 -40.635 1.00 7.27 204 TRP A O 1
ATOM 1496 N N . ILE A 1 205 ? -2.242 -3.929 -42.396 1.00 8.06 205 ILE A N 1
ATOM 1497 C CA . ILE A 1 205 ? -1.771 -2.671 -41.791 1.00 8.12 205 ILE A CA 1
ATOM 1498 C C . ILE A 1 205 ? -1.842 -1.527 -42.770 1.00 8.41 205 ILE A C 1
ATOM 1499 O O . ILE A 1 205 ? -1.773 -1.729 -43.992 1.00 9.09 205 ILE A O 1
ATOM 1504 N N . ALA A 1 206 ? -2.008 -0.338 -42.221 1.00 6.87 206 ALA A N 1
ATOM 1505 C CA . ALA A 1 206 ? -1.758 0.899 -42.968 1.00 7.41 206 ALA A CA 1
ATOM 1506 C C . ALA A 1 206 ? -0.567 1.597 -42.370 1.00 8.79 206 ALA A C 1
ATOM 1507 O O . ALA A 1 206 ? -0.399 1.621 -41.135 1.00 10.05 206 ALA A O 1
ATOM 1509 N N . THR A 1 207 ? 0.283 2.169 -43.210 1.00 9.19 207 THR A N 1
ATOM 1510 C CA . THR A 1 207 ? 1.411 2.921 -42.692 1.00 10.85 207 THR A CA 1
ATOM 1511 C C . THR A 1 207 ? 1.367 4.359 -43.198 1.00 10.40 207 THR A C 1
ATOM 1512 O O . THR A 1 207 ? 0.857 4.650 -44.296 1.00 13.50 207 THR A O 1
ATOM 1516 N N . GLN A 1 208 ? 1.854 5.263 -42.385 1.00 9.29 208 GLN A N 1
ATOM 1517 C CA . GLN A 1 208 ? 2.197 6.614 -42.788 1.00 9.36 208 GLN A CA 1
ATOM 1518 C C . GLN A 1 208 ? 3.662 6.817 -42.435 1.00 9.99 208 GLN A C 1
ATOM 1519 O O . GLN A 1 208 ? 4.062 6.780 -41.256 1.00 10.40 208 GLN A O 1
ATOM 1525 N N . TRP A 1 209 ? 4.469 7.031 -43.476 1.00 9.30 209 TRP A N 1
ATOM 1526 C CA . TRP A 1 209 ? 5.869 7.360 -43.301 1.00 9.60 209 TRP A CA 1
ATOM 1527 C C . TRP A 1 209 ? 6.013 8.864 -43.526 1.00 9.01 209 TRP A C 1
ATOM 1528 O O . TRP A 1 209 ? 5.493 9.396 -44.537 1.00 11.53 209 TRP A O 1
ATOM 1539 N N . VAL A 1 210 ? 6.684 9.564 -42.633 1.00 8.75 210 VAL A N 1
ATOM 1540 C CA . VAL A 1 210 ? 6.809 11.027 -42.696 1.00 10.60 210 VAL A CA 1
ATOM 1541 C C . VAL A 1 210 ? 8.247 11.408 -42.943 1.00 9.60 210 VAL A C 1
ATOM 1542 O O . VAL A 1 210 ? 9.152 10.849 -42.321 1.00 10.16 210 VAL A O 1
ATOM 1546 N N . ARG A 1 211 ? 8.458 12.354 -43.857 1.00 9.23 211 ARG A N 1
ATOM 1547 C CA . ARG A 1 211 ? 9.775 12.911 -44.133 1.00 9.09 211 ARG A CA 1
ATOM 1548 C C . ARG A 1 211 ? 10.118 14.159 -43.312 1.00 8.66 211 ARG A C 1
ATOM 1549 O O . ARG A 1 211 ? 9.236 14.876 -42.778 1.00 9.41 211 ARG A O 1
ATOM 1557 N N . ARG A 1 212 ? 11.410 14.463 -43.294 1.00 9.59 212 ARG A N 1
ATOM 1558 C CA . ARG A 1 212 ? 11.925 15.644 -42.633 1.00 10.77 212 ARG A CA 1
ATOM 1559 C C . ARG A 1 212 ? 11.271 16.941 -43.170 1.00 11.23 212 ARG A C 1
ATOM 1560 O O . ARG A 1 212 ? 10.813 17.800 -42.389 1.00 12.09 212 ARG A O 1
ATOM 1568 N N . GLY A 1 213 ? 11.227 17.043 -44.495 1.00 11.38 213 GLY A N 1
ATOM 1569 C CA . GLY A 1 213 ? 10.550 18.141 -45.173 1.00 11.73 213 GLY A CA 1
ATOM 1570 C C . GLY A 1 213 ? 9.316 17.678 -45.922 1.00 11.02 213 GLY A C 1
ATOM 1571 O O . GLY A 1 213 ? 8.942 16.480 -45.873 1.00 11.94 213 GLY A O 1
ATOM 1572 N N . THR A 1 214 ? 8.713 18.598 -46.703 1.00 10.82 214 THR A N 1
ATOM 1573 C CA . THR A 1 214 ? 7.587 18.185 -47.514 1.00 11.06 214 THR A CA 1
ATOM 1574 C C . THR A 1 214 ? 7.975 17.087 -48.506 1.00 11.48 214 THR A C 1
ATOM 1575 O O . THR A 1 214 ? 9.157 16.926 -48.885 1.00 11.85 214 THR A O 1
ATOM 1579 N N . TYR A 1 215 ? 6.986 16.302 -48.901 1.00 10.54 215 TYR A N 1
ATOM 1580 C CA . TYR A 1 215 ? 7.192 15.197 -49.794 1.00 11.96 215 TYR A CA 1
ATOM 1581 C C . TYR A 1 215 ? 6.161 15.253 -50.880 1.00 14.11 215 TYR A C 1
ATOM 1582 O O . TYR A 1 215 ? 4.943 15.210 -50.613 1.00 14.84 215 TYR A O 1
ATOM 1591 N N . LYS A 1 216 ? 6.665 15.285 -52.105 1.00 14.97 216 LYS A N 1
ATOM 1592 C CA . LYS A 1 216 ? 5.792 15.435 -53.271 1.00 17.94 216 LYS A CA 1
ATOM 1593 C C . LYS A 1 216 ? 4.647 16.438 -53.009 1.00 19.04 216 LYS A C 1
ATOM 1594 O O . LYS A 1 216 ? 3.468 16.153 -53.329 1.00 21.22 216 LYS A O 1
ATOM 1601 N N . GLU B 1 12 ? 14.950 -17.146 -17.509 1.00 29.31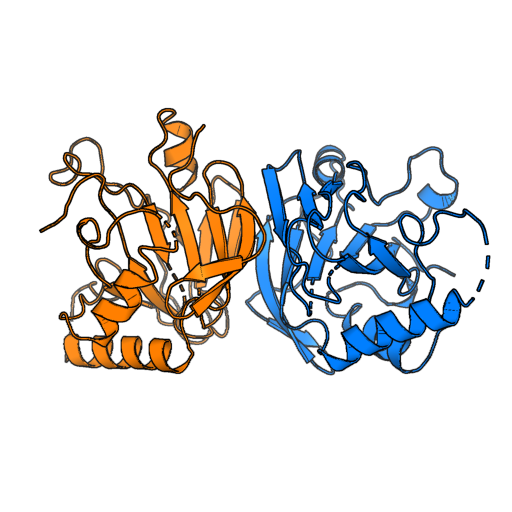 12 GLU B N 1
ATOM 1602 C CA . GLU B 1 12 ? 14.792 -17.562 -18.944 1.00 29.50 12 GLU B CA 1
ATOM 1603 C C . GLU B 1 12 ? 13.361 -18.039 -19.263 1.00 27.64 12 GLU B C 1
ATOM 1604 O O . GLU B 1 12 ? 12.670 -17.402 -20.050 1.00 28.16 12 GLU B O 1
ATOM 1610 N N . GLN B 1 13 ? 12.918 -19.143 -18.661 1.00 25.69 13 GLN B N 1
ATOM 1611 C CA . GLN B 1 13 ? 11.493 -19.527 -18.727 1.00 24.26 13 GLN B CA 1
ATOM 1612 C C . GLN B 1 13 ? 10.669 -18.495 -17.922 1.00 20.55 13 GLN B C 1
ATOM 1613 O O . GLN B 1 13 ? 11.157 -17.952 -16.944 1.00 22.14 13 GLN B O 1
ATOM 1619 N N . THR B 1 14 ? 9.431 -18.226 -18.333 1.00 15.73 14 THR B N 1
ATOM 1620 C CA . THR B 1 14 ? 8.566 -17.356 -17.518 1.00 13.33 14 THR B CA 1
ATOM 1621 C C . THR B 1 14 ? 7.395 -18.147 -16.949 1.00 12.14 14 THR B C 1
ATOM 1622 O O . THR B 1 14 ? 7.008 -19.217 -17.478 1.00 14.10 14 THR B O 1
ATOM 1626 N N . ILE B 1 15 ? 6.804 -17.609 -15.889 1.00 10.19 15 ILE B N 1
ATOM 1627 C CA . ILE B 1 15 ? 5.583 -18.171 -15.335 1.00 10.58 15 ILE B CA 1
ATOM 1628 C C . ILE B 1 15 ? 4.433 -17.967 -16.331 1.00 10.54 15 ILE B C 1
ATOM 1629 O O . ILE B 1 15 ? 3.677 -18.895 -16.660 1.00 10.56 15 ILE B O 1
ATOM 1634 N N . PHE B 1 16 ? 4.305 -16.746 -16.836 1.00 9.75 16 PHE B N 1
ATOM 1635 C CA . PHE B 1 16 ? 3.261 -16.400 -17.815 1.00 10.41 16 PHE B CA 1
ATOM 1636 C C . PHE B 1 16 ? 3.508 -17.241 -19.057 1.00 11.89 16 PHE B C 1
ATOM 1637 O O . PHE B 1 16 ? 4.630 -17.224 -19.597 1.00 14.53 16 PHE B O 1
ATOM 1645 N N . ASP B 1 17 ? 2.498 -17.974 -19.518 1.00 13.76 17 ASP B N 1
ATOM 1646 C CA . ASP B 1 17 ? 2.711 -18.996 -20.589 1.00 16.80 17 ASP B CA 1
ATOM 1647 C C . ASP B 1 17 ? 1.548 -18.884 -21.534 1.00 17.21 17 ASP B C 1
ATOM 1648 O O . ASP B 1 17 ? 0.543 -19.622 -21.417 1.00 19.53 17 ASP B O 1
ATOM 1653 N N . HIS B 1 18 ? 1.633 -17.860 -22.381 1.00 17.06 18 HIS B N 1
ATOM 1654 C CA . HIS B 1 18 ? 0.585 -17.594 -23.351 1.00 17.77 18 HIS B CA 1
ATOM 1655 C C . HIS B 1 18 ? 1.241 -17.031 -24.559 1.00 20.22 18 HIS B C 1
ATOM 1656 O O . HIS B 1 18 ? 1.831 -15.934 -24.519 1.00 22.02 18 HIS B O 1
ATOM 1663 N N . LYS B 1 19 ? 1.045 -17.746 -25.638 1.00 21.42 19 LYS B N 1
ATOM 1664 C CA . LYS B 1 19 ? 1.535 -17.303 -26.918 1.00 23.05 19 LYS B CA 1
ATOM 1665 C C . LYS B 1 19 ? 0.358 -16.693 -27.689 1.00 22.17 19 LYS B C 1
ATOM 1666 O O . LYS B 1 19 ? -0.821 -16.932 -27.381 1.00 22.84 19 LYS B O 1
ATOM 1672 N N . GLY B 1 20 ? 0.686 -15.868 -28.664 1.00 20.99 20 GLY B N 1
ATOM 1673 C CA . GLY B 1 20 ? -0.345 -15.368 -29.559 1.00 18.41 20 GLY B CA 1
ATOM 1674 C C . GLY B 1 20 ? -0.910 -14.056 -29.083 1.00 16.37 20 GLY B C 1
ATOM 1675 O O . GLY B 1 20 ? -0.216 -13.276 -28.381 1.00 16.77 20 GLY B O 1
ATOM 1676 N N . ASN B 1 21 ? -2.130 -13.776 -29.534 1.00 13.86 21 ASN B N 1
ATOM 1677 C CA . ASN B 1 21 ? -2.671 -12.439 -29.343 1.00 12.30 21 ASN B CA 1
ATOM 1678 C C . ASN B 1 21 ? -3.817 -12.343 -28.359 1.00 11.26 21 ASN B C 1
ATOM 1679 O O . ASN B 1 21 ? -4.249 -11.236 -28.041 1.00 10.05 21 ASN B O 1
ATOM 1684 N N . VAL B 1 22 ? -4.361 -13.481 -27.921 1.00 11.80 22 VAL B N 1
ATOM 1685 C CA . VAL B 1 22 ? -5.469 -13.475 -26.966 1.00 13.73 22 VAL B CA 1
ATOM 1686 C C . VAL B 1 22 ? -5.222 -14.521 -25.911 1.00 13.29 22 VAL B C 1
ATOM 1687 O O . VAL B 1 22 ? -4.476 -15.497 -26.137 1.00 15.79 22 VAL B O 1
ATOM 1691 N N . ILE B 1 23 ? -5.828 -14.322 -24.751 1.00 10.89 23 ILE B N 1
ATOM 1692 C CA . ILE B 1 23 ? -5.837 -15.335 -23.699 1.00 11.88 23 ILE B CA 1
ATOM 1693 C C . ILE B 1 23 ? -7.306 -15.674 -23.512 1.00 12.46 23 ILE B C 1
ATOM 1694 O O . ILE B 1 23 ? -8.097 -14.824 -23.128 1.00 12.85 23 ILE B O 1
ATOM 1699 N N . LYS B 1 24 ? -7.669 -16.930 -23.789 1.00 14.24 24 LYS B N 1
ATOM 1700 C CA . LYS B 1 24 ? -9.054 -17.353 -23.613 1.00 16.00 24 LYS B CA 1
ATOM 1701 C C . LYS B 1 24 ? -9.281 -17.902 -22.212 1.00 16.93 24 LYS B C 1
ATOM 1702 O O . LYS B 1 24 ? -8.900 -19.037 -21.924 1.00 19.57 24 LYS B O 1
ATOM 1708 N N . THR B 1 25 ? -9.917 -17.129 -21.341 1.00 15.23 25 THR B N 1
ATOM 1709 C CA . THR B 1 25 ? -10.256 -17.605 -20.028 1.00 15.65 25 THR B CA 1
ATOM 1710 C C . THR B 1 25 ? -11.677 -18.158 -20.055 1.00 16.56 25 THR B C 1
ATOM 1711 O O . THR B 1 25 ? -12.371 -18.069 -21.076 1.00 16.80 25 THR B O 1
ATOM 1715 N N . GLU B 1 26 ? -12.116 -18.709 -18.931 1.00 17.37 26 GLU B N 1
ATOM 1716 C CA . GLU B 1 26 ? -13.436 -19.340 -18.875 1.00 19.16 26 GLU B CA 1
ATOM 1717 C C . GLU B 1 26 ? -14.557 -18.358 -19.235 1.00 18.07 26 GLU B C 1
ATOM 1718 O O . GLU B 1 26 ? -15.556 -18.748 -19.855 1.00 20.12 26 GLU B O 1
ATOM 1724 N N . ASP B 1 27 ? -14.410 -17.080 -18.881 1.00 16.10 27 ASP B N 1
ATOM 1725 C CA . ASP B 1 27 ? -15.482 -16.118 -19.052 1.00 15.20 27 ASP B CA 1
ATOM 1726 C C . ASP B 1 27 ? -15.155 -14.859 -19.850 1.00 14.50 27 ASP B C 1
ATOM 1727 O O . ASP B 1 27 ? -15.976 -13.975 -19.958 1.00 17.22 27 ASP B O 1
ATOM 1732 N N . ARG B 1 28 ? -13.958 -14.766 -20.405 1.00 13.66 28 ARG B N 1
ATOM 1733 C CA . ARG B 1 28 ? -13.546 -13.536 -21.064 1.00 13.04 28 ARG B CA 1
ATOM 1734 C C . ARG B 1 28 ? -12.330 -13.762 -21.952 1.00 11.08 28 ARG B C 1
ATOM 1735 O O . ARG B 1 28 ? -11.410 -14.479 -21.564 1.00 13.03 28 ARG B O 1
ATOM 1743 N N . GLU B 1 29 ? -12.321 -13.138 -23.123 1.00 10.52 29 GLU B N 1
ATOM 1744 C CA . GLU B 1 29 ? -11.121 -13.164 -23.983 1.00 11.36 29 GLU B CA 1
ATOM 1745 C C . GLU B 1 29 ? -10.276 -11.909 -23.743 1.00 10.64 29 GLU B C 1
ATOM 1746 O O . GLU B 1 29 ? -10.722 -10.780 -23.990 1.00 13.24 29 GLU B O 1
ATOM 1752 N N . ILE B 1 30 ? -9.061 -12.143 -23.250 1.00 8.98 30 ILE B N 1
ATOM 1753 C CA . ILE B 1 30 ? -8.146 -11.041 -22.879 1.00 8.91 30 ILE B CA 1
ATOM 1754 C C . ILE B 1 30 ? -7.240 -10.757 -24.068 1.00 7.90 30 ILE B C 1
ATOM 1755 O O . ILE B 1 30 ? -6.847 -11.685 -24.749 1.00 9.78 30 ILE B O 1
ATOM 1760 N N . GLN B 1 31 ? -6.938 -9.487 -24.355 1.00 7.35 31 GLN B N 1
ATOM 1761 C CA . GLN B 1 31 ? -6.103 -9.122 -25.496 1.00 7.28 31 GLN B CA 1
ATOM 1762 C C . GLN B 1 31 ? -4.652 -8.957 -25.034 1.00 7.54 31 GLN B C 1
ATOM 1763 O O . GLN B 1 31 ? -4.396 -8.278 -24.006 1.00 8.68 31 GLN B O 1
ATOM 1769 N N . ILE B 1 32 ? -3.699 -9.547 -25.728 1.00 6.93 32 ILE B N 1
ATOM 1770 C CA . ILE B 1 32 ? -2.317 -9.277 -25.427 1.00 7.22 32 ILE B CA 1
ATOM 1771 C C . ILE B 1 32 ? -1.897 -8.108 -26.316 1.00 7.52 32 ILE B C 1
ATOM 1772 O O . ILE B 1 32 ? -1.865 -8.240 -27.534 1.00 9.83 32 ILE B O 1
ATOM 1777 N N . ILE B 1 33 ? -1.602 -6.962 -25.708 1.00 6.41 33 ILE B N 1
ATOM 1778 C CA . ILE B 1 33 ? -1.357 -5.729 -26.468 1.00 6.42 33 ILE B CA 1
ATOM 1779 C C . ILE B 1 33 ? 0.122 -5.507 -26.719 1.00 8.24 33 ILE B C 1
ATOM 1780 O O . ILE B 1 33 ? 0.522 -5.184 -27.842 1.00 7.97 33 ILE B O 1
ATOM 1785 N N . SER B 1 34 ? 0.975 -5.661 -25.716 1.00 7.70 34 SER B N 1
ATOM 1786 C CA . SER B 1 34 ? 2.402 -5.425 -25.934 1.00 8.66 34 SER B CA 1
ATOM 1787 C C . SER B 1 34 ? 3.176 -6.154 -24.901 1.00 9.39 34 SER B C 1
ATOM 1788 O O . SER B 1 34 ? 2.681 -6.409 -23.791 1.00 8.82 34 SER B O 1
ATOM 1791 N N . LYS B 1 35 ? 4.392 -6.561 -25.265 1.00 10.09 35 LYS B N 1
ATOM 1792 C CA . LYS B 1 35 ? 5.242 -7.270 -24.306 1.00 10.06 35 LYS B CA 1
ATOM 1793 C C . LYS B 1 35 ? 6.612 -6.681 -24.276 1.00 10.53 35 LYS B C 1
ATOM 1794 O O . LYS B 1 35 ? 7.216 -6.423 -25.347 1.00 12.08 35 LYS B O 1
ATOM 1800 N N . PHE B 1 36 ? 7.141 -6.498 -23.090 1.00 9.37 36 PHE B N 1
ATOM 1801 C CA . PHE B 1 36 ? 8.568 -6.238 -22.919 1.00 8.82 36 PHE B CA 1
ATOM 1802 C C . PHE B 1 36 ? 9.097 -7.529 -22.404 1.00 8.57 36 PHE B C 1
ATOM 1803 O O . PHE B 1 36 ? 8.545 -8.089 -21.453 1.00 8.85 36 PHE B O 1
ATOM 1811 N N . GLU B 1 37 ? 10.113 -8.071 -23.064 1.00 10.65 37 GLU B N 1
ATOM 1812 C CA . GLU B 1 37 ? 10.298 -9.510 -22.990 1.00 13.30 37 GLU B CA 1
ATOM 1813 C C . GLU B 1 37 ? 11.011 -10.013 -21.770 1.00 12.70 37 GLU B C 1
ATOM 1814 O O . GLU B 1 37 ? 10.710 -11.125 -21.300 1.00 14.97 37 GLU B O 1
ATOM 1820 N N . GLU B 1 38 ? 11.945 -9.216 -21.239 1.00 12.82 38 GLU B N 1
ATOM 1821 C CA . GLU B 1 38 ? 12.720 -9.662 -20.051 1.00 13.21 38 GLU B CA 1
ATOM 1822 C C . GLU B 1 38 ? 13.301 -8.481 -19.194 1.00 13.04 38 GLU B C 1
ATOM 1823 O O . GLU B 1 38 ? 14.117 -7.682 -19.685 1.00 15.87 38 GLU B O 1
ATOM 1829 N N . PRO B 1 39 ? 12.855 -8.320 -17.935 1.00 10.10 39 PRO B N 1
ATOM 1830 C CA . PRO B 1 39 ? 11.781 -9.062 -17.277 1.00 8.79 39 PRO B CA 1
ATOM 1831 C C . PRO B 1 39 ? 10.467 -8.866 -18.048 1.00 7.55 39 PRO B C 1
ATOM 1832 O O . PRO B 1 39 ? 10.246 -7.830 -18.709 1.00 8.05 39 PRO B O 1
ATOM 1836 N N . LEU B 1 40 ? 9.604 -9.862 -17.938 1.00 7.90 40 LEU B N 1
ATOM 1837 C CA . LEU B 1 40 ? 8.348 -9.872 -18.697 1.00 7.43 40 LEU B CA 1
ATOM 1838 C C . LEU B 1 40 ? 7.347 -8.880 -18.112 1.00 6.63 40 LEU B C 1
ATOM 1839 O O . LEU B 1 40 ? 6.919 -9.018 -16.959 1.00 8.13 40 LEU B O 1
ATOM 1844 N N . ILE B 1 41 ? 6.981 -7.904 -18.927 1.00 6.41 41 ILE B N 1
ATOM 1845 C CA . ILE B 1 41 ? 5.939 -6.934 -18.615 1.00 6.17 41 ILE B CA 1
ATOM 1846 C C . ILE B 1 41 ? 4.975 -7.012 -19.786 1.00 7.25 41 ILE B C 1
ATOM 1847 O O . ILE B 1 41 ? 5.383 -6.833 -20.948 1.00 8.34 41 ILE B O 1
ATOM 1852 N N . VAL B 1 42 ? 3.703 -7.217 -19.507 1.00 5.89 42 VAL B N 1
ATOM 1853 C CA . VAL B 1 42 ? 2.690 -7.405 -20.558 1.00 5.80 42 VAL B CA 1
ATOM 1854 C C . VAL B 1 42 ? 1.559 -6.436 -20.338 1.00 5.57 42 VAL B C 1
ATOM 1855 O O . VAL B 1 42 ? 0.946 -6.415 -19.236 1.00 5.87 42 VAL B O 1
ATOM 1859 N N . VAL B 1 43 ? 1.198 -5.702 -21.375 1.00 5.21 43 VAL B N 1
ATOM 1860 C CA . VAL B 1 43 ? 0.002 -4.802 -21.342 1.00 5.06 43 VAL B CA 1
ATOM 1861 C C . VAL B 1 43 ? -1.141 -5.644 -21.906 1.00 5.59 43 VAL B C 1
ATOM 1862 O O . VAL B 1 43 ? -1.011 -6.241 -23.015 1.00 5.66 43 VAL B O 1
ATOM 1866 N N . LEU B 1 44 ? -2.241 -5.693 -21.169 1.00 5.50 44 LEU B N 1
ATOM 1867 C CA . LEU B 1 44 ? -3.390 -6.582 -21.436 1.00 4.79 44 LEU B CA 1
ATOM 1868 C C . LEU B 1 44 ? -4.641 -5.732 -21.597 1.00 6.61 44 LEU B C 1
ATOM 1869 O O . LEU B 1 44 ? -4.904 -4.836 -20.808 1.00 8.18 44 LEU B O 1
ATOM 1874 N N . GLY B 1 45 ? -5.416 -6.059 -22.630 1.00 6.86 45 GLY B N 1
ATOM 1875 C CA . GLY B 1 45 ? -6.699 -5.395 -22.829 1.00 6.74 45 GLY B CA 1
ATOM 1876 C C . GLY B 1 45 ? -7.860 -6.290 -22.483 1.00 6.70 45 GLY B C 1
ATOM 1877 O O . GLY B 1 45 ? -7.783 -7.527 -22.506 1.00 6.98 45 GLY B O 1
ATOM 1878 N N . ASN B 1 46 ? -8.987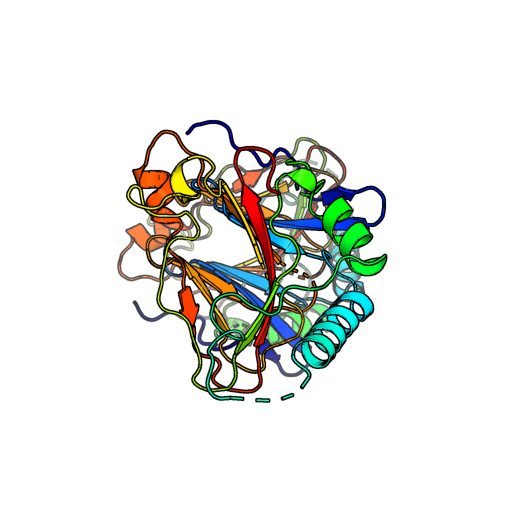 -5.634 -22.208 1.00 7.82 46 ASN B N 1
ATOM 1879 C CA . ASN B 1 46 ? -10.263 -6.332 -21.940 1.00 8.61 46 ASN B CA 1
ATOM 1880 C C . ASN B 1 46 ? -10.205 -7.233 -20.710 1.00 7.68 46 ASN B C 1
ATOM 1881 O O . ASN B 1 46 ? -10.899 -8.262 -20.657 1.00 10.18 46 ASN B O 1
ATOM 1886 N N . VAL B 1 47 ? -9.415 -6.866 -19.705 1.00 7.32 47 VAL B N 1
ATOM 1887 C CA . VAL B 1 47 ? -9.299 -7.690 -18.527 1.00 7.83 47 VAL B CA 1
ATOM 1888 C C . VAL B 1 47 ? -10.561 -7.668 -17.661 1.00 7.57 47 VAL B C 1
ATOM 1889 O O . VAL B 1 47 ? -10.968 -8.720 -17.149 1.00 7.24 47 VAL B O 1
ATOM 1893 N N . LEU B 1 48 ? -11.094 -6.463 -17.458 1.00 7.45 48 LEU B N 1
ATOM 1894 C CA . LEU B 1 48 ? -12.323 -6.267 -16.641 1.00 7.43 48 LEU B CA 1
ATOM 1895 C C . LEU B 1 48 ? -13.328 -5.543 -17.470 1.00 7.62 48 LEU B C 1
ATOM 1896 O O . LEU B 1 48 ? -12.998 -4.628 -18.255 1.00 8.43 48 LEU B O 1
ATOM 1901 N N . SER B 1 49 ? -14.586 -5.915 -17.277 1.00 8.23 49 SER B N 1
ATOM 1902 C CA . SER B 1 49 ? -15.650 -5.127 -17.894 1.00 8.05 49 SER B CA 1
ATOM 1903 C C . SER B 1 49 ? -15.768 -3.770 -17.197 1.00 7.63 49 SER B C 1
ATOM 1904 O O . SER B 1 49 ? -15.310 -3.591 -16.045 1.00 7.02 49 SER B O 1
ATOM 1907 N N . ASP B 1 50 ? -16.385 -2.816 -17.889 1.00 9.16 50 ASP B N 1
ATOM 1908 C CA . ASP B 1 50 ? -16.580 -1.496 -17.243 1.00 9.92 50 ASP B CA 1
ATOM 1909 C C . ASP B 1 50 ? -17.385 -1.626 -15.947 1.00 9.36 50 ASP B C 1
ATOM 1910 O O . ASP B 1 50 ? -17.101 -0.927 -14.965 1.00 10.11 50 ASP B O 1
ATOM 1915 N N . GLU B 1 51 ? -18.413 -2.494 -15.948 1.00 9.30 51 GLU B N 1
ATOM 1916 C CA . GLU B 1 51 ? -19.187 -2.709 -14.737 1.00 9.26 51 GLU B CA 1
ATOM 1917 C C . GLU B 1 51 ? -18.384 -3.293 -13.599 1.00 8.35 51 GLU B C 1
ATOM 1918 O O . GLU B 1 51 ? -18.520 -2.888 -12.448 1.00 8.06 51 GLU B O 1
ATOM 1924 N N . GLU B 1 52 ? -17.535 -4.287 -13.915 1.00 7.15 52 GLU B N 1
ATOM 1925 C CA . GLU B 1 52 ? -16.669 -4.831 -12.870 1.00 8.37 52 GLU B CA 1
ATOM 1926 C C . GLU B 1 52 ? -15.750 -3.762 -12.269 1.00 7.99 52 GLU B C 1
ATOM 1927 O O . GLU B 1 52 ? -15.581 -3.679 -11.052 1.00 7.98 52 GLU B O 1
ATOM 1933 N N . CYS B 1 53 ? -15.207 -2.920 -13.139 1.00 7.59 53 CYS B N 1
ATOM 1934 C CA . CYS B 1 53 ? -14.362 -1.829 -12.633 1.00 7.99 53 CYS B CA 1
ATOM 1935 C C . CYS B 1 53 ? -15.119 -0.920 -11.644 1.00 8.42 53 CYS B C 1
ATOM 1936 O O . CYS B 1 53 ? -14.631 -0.608 -10.552 1.00 8.76 53 CYS B O 1
ATOM 1939 N N . ASP B 1 54 ? -16.346 -0.562 -12.024 1.00 7.92 54 ASP B N 1
ATOM 1940 C CA . ASP B 1 54 ? -17.130 0.320 -11.199 1.00 8.67 54 ASP B CA 1
ATOM 1941 C C . ASP B 1 54 ? -17.476 -0.357 -9.876 1.00 8.32 54 ASP B C 1
ATOM 1942 O O . ASP B 1 54 ? -17.515 0.313 -8.821 1.00 9.11 54 ASP B O 1
ATOM 1947 N N . GLU B 1 55 ? -17.756 -1.668 -9.919 1.00 8.09 55 GLU B N 1
ATOM 1948 C CA . GLU B 1 55 ? -18.109 -2.389 -8.685 1.00 8.43 55 GLU B CA 1
ATOM 1949 C C . GLU B 1 55 ? -16.953 -2.496 -7.709 1.00 9.12 55 GLU B C 1
ATOM 1950 O O . GLU B 1 55 ? -17.165 -2.356 -6.511 1.00 9.45 55 GLU B O 1
ATOM 1956 N N . LEU B 1 56 ? -15.722 -2.718 -8.211 1.00 8.51 56 LEU B N 1
ATOM 1957 C CA . LEU B 1 56 ? -14.580 -2.734 -7.323 1.00 7.51 56 LEU B CA 1
ATOM 1958 C C . LEU B 1 56 ? -14.350 -1.399 -6.641 1.00 8.39 56 LEU B C 1
ATOM 1959 O O . LEU B 1 56 ? -13.992 -1.366 -5.460 1.00 10.23 56 LEU B O 1
ATOM 1964 N N . ILE B 1 57 ? -14.547 -0.320 -7.385 1.00 8.62 57 ILE B N 1
ATOM 1965 C CA . ILE B 1 57 ? -14.441 1.006 -6.810 1.00 9.45 57 ILE B CA 1
ATOM 1966 C C . ILE B 1 57 ? -15.508 1.219 -5.715 1.00 10.68 57 ILE B C 1
ATOM 1967 O O . ILE B 1 57 ? -15.182 1.650 -4.628 1.00 11.29 57 ILE B O 1
ATOM 1972 N N . GLU B 1 58 ? -16.757 0.860 -6.011 1.00 11.79 58 GLU B N 1
ATOM 1973 C CA . GLU B 1 58 ? -17.851 0.965 -5.019 1.00 13.16 58 GLU B CA 1
ATOM 1974 C C . GLU B 1 58 ? -17.508 0.178 -3.750 1.00 12.69 58 GLU B C 1
ATOM 1975 O O . GLU B 1 58 ? -17.736 0.686 -2.609 1.00 13.29 58 GLU B O 1
ATOM 1981 N N . LEU B 1 59 ? -16.981 -1.041 -3.894 1.00 12.29 59 LEU B N 1
ATOM 1982 C CA . LEU B 1 59 ? -16.696 -1.910 -2.732 1.00 13.34 59 LEU B CA 1
ATOM 1983 C C . LEU B 1 59 ? -15.575 -1.347 -1.874 1.00 14.36 59 LEU B C 1
ATOM 1984 O O . LEU B 1 59 ? -15.605 -1.447 -0.650 1.00 15.07 59 LEU B O 1
ATOM 1989 N N . SER B 1 60 ? -14.581 -0.745 -2.504 1.00 14.74 60 SER B N 1
ATOM 1990 C CA . SER B 1 60 ? -13.502 -0.156 -1.764 1.00 16.62 60 SER B CA 1
ATOM 1991 C C . SER B 1 60 ? -14.021 1.055 -0.995 1.00 17.59 60 SER B C 1
ATOM 1992 O O . SER B 1 60 ? -13.668 1.220 0.166 1.00 18.64 60 SER B O 1
ATOM 1995 N N . LYS B 1 61 ? -14.918 1.835 -1.596 1.00 17.83 61 LYS B N 1
ATOM 1996 C CA . LYS B 1 61 ? -15.442 3.031 -0.926 1.00 20.62 61 LYS B CA 1
ATOM 1997 C C . LYS B 1 61 ? -16.252 2.597 0.299 1.00 23.21 61 LYS B C 1
ATOM 1998 O O . LYS B 1 61 ? -16.152 3.247 1.361 1.00 24.62 61 LYS B O 1
ATOM 2004 N N . SER B 1 62 ? -17.012 1.501 0.167 1.00 24.78 62 SER B N 1
ATOM 2005 C CA . SER B 1 62 ? -17.802 0.911 1.271 1.00 27.63 62 SER B CA 1
ATOM 2006 C C . SER B 1 62 ? -16.941 0.322 2.381 1.00 29.14 62 SER B C 1
ATOM 2007 O O . SER B 1 62 ? -17.239 0.528 3.567 1.00 30.23 62 SER B O 1
ATOM 2010 N N . LYS B 1 63 ? -15.896 -0.420 1.999 1.00 30.97 63 LYS B N 1
ATOM 2011 C CA . LYS B 1 63 ? -14.954 -1.040 2.946 1.00 32.31 63 LYS B CA 1
ATOM 2012 C C . LYS B 1 63 ? -14.221 0.007 3.797 1.00 33.39 63 LYS B C 1
ATOM 2013 O O . LYS B 1 63 ? -14.067 -0.193 5.004 1.00 33.60 63 LYS B O 1
ATOM 2019 N N . LEU B 1 64 ? -13.819 1.123 3.177 1.00 34.38 64 LEU B N 1
ATOM 2020 C CA . LEU B 1 64 ? -13.111 2.222 3.858 1.00 36.20 64 LEU B CA 1
ATOM 2021 C C . LEU B 1 64 ? -14.036 3.285 4.466 1.00 37.55 64 LEU B C 1
ATOM 2022 O O . LEU B 1 64 ? -13.601 4.412 4.764 1.00 38.36 64 LEU B O 1
ATOM 2027 N N . ALA B 1 65 ? -15.309 2.930 4.628 1.00 38.74 65 ALA B N 1
ATOM 2028 C CA . ALA B 1 65 ? -16.284 3.788 5.304 1.00 39.79 65 ALA B CA 1
ATOM 2029 C C . ALA B 1 65 ? -16.440 3.371 6.769 1.00 40.35 65 ALA B C 1
ATOM 2030 O O . ALA B 1 65 ? -16.498 2.176 7.086 1.00 41.11 65 ALA B O 1
ATOM 2032 N N . VAL B 1 75 ? -6.149 8.788 10.064 1.00 39.56 75 VAL B N 1
ATOM 2033 C CA . VAL B 1 75 ? -5.348 9.423 8.996 1.00 39.05 75 VAL B CA 1
ATOM 2034 C C . VAL B 1 75 ? -4.247 8.486 8.477 1.00 38.60 75 VAL B C 1
ATOM 2035 O O . VAL B 1 75 ? -3.041 8.719 8.654 1.00 40.05 75 VAL B O 1
ATOM 2039 N N . ASN B 1 76 ? -4.674 7.426 7.814 1.00 37.06 76 ASN B N 1
ATOM 2040 C CA . ASN B 1 76 ? -3.760 6.368 7.407 1.00 35.41 76 ASN B CA 1
ATOM 2041 C C . ASN B 1 76 ? -3.257 6.563 5.967 1.00 33.92 76 ASN B C 1
ATOM 2042 O O . ASN B 1 76 ? -3.465 7.625 5.337 1.00 34.22 76 ASN B O 1
ATOM 2047 N N . ASP B 1 77 ? -2.599 5.535 5.443 1.00 31.26 77 ASP B N 1
ATOM 2048 C CA . ASP B 1 77 ? -2.179 5.558 4.056 1.00 29.00 77 ASP B CA 1
ATOM 2049 C C . ASP B 1 77 ? -2.616 4.304 3.318 1.00 25.77 77 ASP B C 1
ATOM 2050 O O . ASP B 1 77 ? -2.007 3.931 2.321 1.00 23.83 77 ASP B O 1
ATOM 2055 N N . ILE B 1 78 ? -3.692 3.678 3.799 1.00 23.69 78 ILE B N 1
ATOM 2056 C CA . ILE B 1 78 ? -4.254 2.494 3.150 1.00 22.20 78 ILE B CA 1
ATOM 2057 C C . ILE B 1 78 ? -4.487 2.706 1.657 1.00 20.22 78 ILE B C 1
ATOM 2058 O O . ILE B 1 78 ? -4.084 1.858 0.858 1.00 20.12 78 ILE B O 1
ATOM 2063 N N . ARG B 1 79 ? -5.098 3.834 1.289 1.00 18.04 79 ARG B N 1
ATOM 2064 C CA . ARG B 1 79 ? -5.547 4.079 -0.095 1.00 17.66 79 ARG B CA 1
ATOM 2065 C C . ARG B 1 79 ? -4.390 4.083 -1.071 1.00 16.55 79 ARG B C 1
ATOM 2066 O O . ARG B 1 79 ? -4.555 3.704 -2.227 1.00 15.02 79 ARG B O 1
ATOM 2074 N N . THR B 1 80 ? -3.204 4.466 -0.603 1.00 16.11 80 THR B N 1
ATOM 2075 C CA . THR B 1 80 ? -2.056 4.644 -1.486 1.00 17.37 80 THR B CA 1
ATOM 2076 C C . THR B 1 80 ? -0.926 3.630 -1.281 1.00 19.13 80 THR B C 1
ATOM 2077 O O . THR B 1 80 ? 0.055 3.636 -2.037 1.00 20.45 80 THR B O 1
ATOM 2081 N N . SER B 1 81 ? -1.083 2.761 -0.291 1.00 20.16 81 SER B N 1
ATOM 2082 C CA . SER B 1 81 ? -0.030 1.780 0.046 1.00 21.80 81 SER B CA 1
ATOM 2083 C C . SER B 1 81 ? -0.509 0.317 -0.010 1.00 22.22 81 SER B C 1
ATOM 2084 O O . SER B 1 81 ? -0.261 -0.367 -0.990 1.00 22.85 81 SER B O 1
ATOM 2087 N N . SER B 1 82 ? -1.163 -0.145 1.044 1.00 23.19 82 SER B N 1
ATOM 2088 C CA . SER B 1 82 ? -1.596 -1.546 1.155 1.00 23.29 82 SER B CA 1
ATOM 2089 C C . SER B 1 82 ? -2.881 -1.819 0.352 1.00 21.76 82 SER B C 1
ATOM 2090 O O . SER B 1 82 ? -3.104 -2.940 -0.112 1.00 22.06 82 SER B O 1
ATOM 2093 N N . GLY B 1 83 ? -3.724 -0.797 0.191 1.00 20.02 83 GLY B N 1
ATOM 2094 C CA . GLY B 1 83 ? -4.976 -0.952 -0.553 1.00 17.99 83 GLY B CA 1
ATOM 2095 C C . GLY B 1 83 ? -6.091 -1.513 0.316 1.00 17.24 83 GLY B C 1
ATOM 2096 O O . GLY B 1 83 ? -5.850 -2.275 1.287 1.00 17.48 83 GLY B O 1
ATOM 2097 N N . ALA B 1 84 ? -7.315 -1.123 -0.015 1.00 15.28 84 ALA B N 1
ATOM 2098 C CA . ALA B 1 84 ? -8.517 -1.706 0.598 1.00 14.58 84 ALA B CA 1
ATOM 2099 C C . ALA B 1 84 ? -8.606 -3.188 0.209 1.00 16.32 84 ALA B C 1
ATOM 2100 O O . ALA B 1 84 ? -8.634 -3.526 -0.974 1.00 14.07 84 ALA B O 1
ATOM 2102 N N . PHE B 1 85 ? -8.631 -4.067 1.200 1.00 17.09 85 PHE B N 1
ATOM 2103 C CA . PHE B 1 85 ? -8.744 -5.506 0.938 1.00 18.11 85 PHE B CA 1
ATOM 2104 C C . PHE B 1 85 ? -10.210 -5.800 0.813 1.00 19.04 85 PHE B C 1
ATOM 2105 O O . PHE B 1 85 ? -10.981 -5.544 1.753 1.00 20.08 85 PHE B O 1
ATOM 2113 N N . LEU B 1 86 ? -10.633 -6.316 -0.330 1.00 18.43 86 LEU B N 1
ATOM 2114 C CA . LEU B 1 86 ? -12.056 -6.567 -0.484 1.00 19.25 86 LEU B CA 1
ATOM 2115 C C . LEU B 1 86 ? -12.389 -7.892 0.164 1.00 22.01 86 LEU B C 1
ATOM 2116 O O . LEU B 1 86 ? -11.638 -8.849 0.037 1.00 22.76 86 LEU B O 1
ATOM 2121 N N . ASP B 1 87 ? -13.506 -7.911 0.889 1.00 24.41 87 ASP B N 1
ATOM 2122 C CA . ASP B 1 87 ? -14.025 -9.145 1.455 1.00 26.48 87 ASP B CA 1
ATOM 2123 C C . ASP B 1 87 ? -14.414 -10.070 0.299 1.00 26.39 87 ASP B C 1
ATOM 2124 O O . ASP B 1 87 ? -14.911 -9.597 -0.741 1.00 26.85 87 ASP B O 1
ATOM 2129 N N . ASP B 1 88 ? -14.179 -11.369 0.476 1.00 26.07 88 ASP B N 1
ATOM 2130 C CA . ASP B 1 88 ? -14.527 -12.372 -0.528 1.00 25.79 88 ASP B CA 1
ATOM 2131 C C . ASP B 1 88 ? -16.018 -12.443 -0.780 1.00 24.70 88 ASP B C 1
ATOM 2132 O O . ASP B 1 88 ? -16.837 -12.584 0.143 1.00 24.50 88 ASP B O 1
ATOM 2137 N N . ASN B 1 89 ? -16.363 -12.337 -2.056 1.00 21.16 89 ASN B N 1
ATOM 2138 C CA . ASN B 1 89 ? -17.729 -12.491 -2.526 1.00 18.97 89 ASN B CA 1
ATOM 2139 C C . ASN B 1 89 ? -17.658 -13.080 -3.939 1.00 16.87 89 ASN B C 1
ATOM 2140 O O . ASN B 1 89 ? -16.572 -13.422 -4.403 1.00 16.43 89 ASN B O 1
ATOM 2145 N N . GLU B 1 90 ? -18.777 -13.238 -4.640 1.00 15.13 90 GLU B N 1
ATOM 2146 C CA . GLU B 1 90 ? -18.717 -13.819 -5.988 1.00 14.12 90 GLU B CA 1
ATOM 2147 C C . GLU B 1 90 ? -17.953 -12.991 -6.977 1.00 12.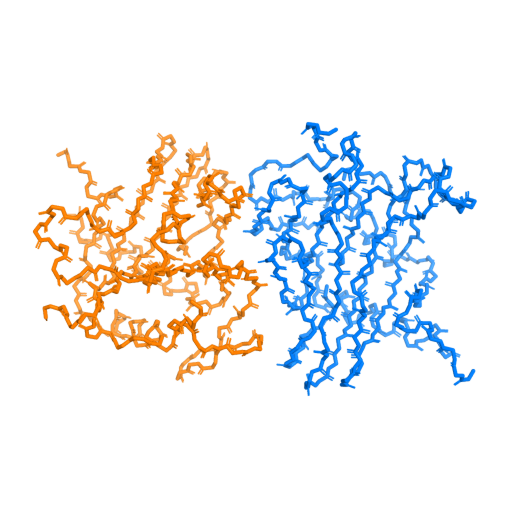64 90 GLU B C 1
ATOM 2148 O O . GLU B 1 90 ? -17.289 -13.564 -7.843 1.00 13.74 90 GLU B O 1
ATOM 2154 N N . LEU B 1 91 ? -18.050 -11.655 -6.867 1.00 12.04 91 LEU B N 1
ATOM 2155 C CA . LEU B 1 91 ? -17.313 -10.762 -7.785 1.00 12.52 91 LEU B CA 1
ATOM 2156 C C . LEU B 1 91 ? -15.807 -10.982 -7.648 1.00 12.01 91 LEU B C 1
ATOM 2157 O O . LEU B 1 91 ? -15.095 -11.161 -8.669 1.00 11.08 91 LEU B O 1
ATOM 2162 N N . THR B 1 92 ? -15.291 -10.965 -6.418 1.00 11.86 92 THR B N 1
ATOM 2163 C CA . THR B 1 92 ? -13.834 -11.169 -6.242 1.00 11.79 92 THR B CA 1
ATOM 2164 C C . THR B 1 92 ? -13.412 -12.579 -6.679 1.00 11.74 92 THR B C 1
ATOM 2165 O O . THR B 1 92 ? -12.378 -12.775 -7.270 1.00 11.34 92 THR B O 1
ATOM 2169 N N . ALA B 1 93 ? -14.222 -13.579 -6.388 1.00 10.84 93 ALA B N 1
ATOM 2170 C CA . ALA B 1 93 ? -13.909 -14.948 -6.777 1.00 11.21 93 ALA B CA 1
ATOM 2171 C C . ALA B 1 93 ? -13.853 -15.090 -8.281 1.00 10.62 93 ALA B C 1
ATOM 2172 O O . ALA B 1 93 ? -12.945 -15.760 -8.822 1.00 10.75 93 ALA B O 1
ATOM 2174 N N . LYS B 1 94 ? -14.800 -14.431 -8.970 1.00 10.50 94 LYS B N 1
ATOM 2175 C CA . LYS B 1 94 ? -14.887 -14.494 -10.411 1.00 10.33 94 LYS B CA 1
ATOM 2176 C C . LYS B 1 94 ? -13.631 -13.866 -11.047 1.00 8.92 94 LYS B C 1
ATOM 2177 O O . LYS B 1 94 ? -13.009 -14.454 -11.985 1.00 8.65 94 LYS B O 1
ATOM 2183 N N . ILE B 1 95 ? -13.289 -12.682 -10.534 1.00 8.67 95 ILE B N 1
ATOM 2184 C CA . ILE B 1 95 ? -12.123 -11.974 -11.068 1.00 8.58 95 ILE B CA 1
ATOM 2185 C C . ILE B 1 95 ? -10.841 -12.743 -10.733 1.00 6.69 95 ILE B C 1
ATOM 2186 O O . ILE B 1 95 ? -9.984 -12.882 -11.598 1.00 8.22 95 ILE B O 1
ATOM 2191 N N . GLU B 1 96 ? -10.732 -13.263 -9.506 1.00 8.71 96 GLU B N 1
ATOM 2192 C CA . GLU B 1 96 ? -9.513 -14.000 -9.147 1.00 8.76 96 GLU B CA 1
ATOM 2193 C C . GLU B 1 96 ? -9.338 -15.243 -9.988 1.00 8.73 96 GLU B C 1
ATOM 2194 O O . GLU B 1 96 ? -8.201 -15.614 -10.322 1.00 9.04 96 GLU B O 1
ATOM 2200 N N . LYS B 1 97 ? -10.441 -15.899 -10.364 1.00 8.64 97 LYS B N 1
ATOM 2201 C CA . LYS B 1 97 ? -10.344 -17.058 -11.234 1.00 8.80 97 LYS B CA 1
ATOM 2202 C C . LYS B 1 97 ? -9.810 -16.648 -12.596 1.00 8.81 97 LYS B C 1
ATOM 2203 O O . LYS B 1 97 ? -8.930 -17.306 -13.162 1.00 10.16 97 LYS B O 1
ATOM 2209 N N . ARG B 1 98 ? -10.366 -15.570 -13.159 1.00 8.33 98 ARG B N 1
ATOM 2210 C CA . ARG B 1 98 ? -9.915 -15.068 -14.453 1.00 7.91 98 ARG B CA 1
ATOM 2211 C C . ARG B 1 98 ? -8.450 -14.685 -14.409 1.00 7.79 98 ARG B C 1
ATOM 2212 O O . ARG B 1 98 ? -7.687 -15.042 -15.316 1.00 8.46 98 ARG B O 1
ATOM 2220 N N . ILE B 1 99 ? -8.057 -13.984 -13.359 1.00 7.66 99 ILE B N 1
ATOM 2221 C CA A ILE B 1 99 ? -6.677 -13.564 -13.380 0.50 9.56 99 ILE B CA 1
ATOM 2222 C CA B ILE B 1 99 ? -6.652 -13.551 -13.127 0.50 6.83 99 ILE B CA 1
ATOM 2223 C C . ILE B 1 99 ? -5.736 -14.751 -13.057 1.00 8.69 99 ILE B C 1
ATOM 2224 O O . ILE B 1 99 ? -4.621 -14.757 -13.560 1.00 9.14 99 ILE B O 1
ATOM 2233 N N . SER B 1 100 ? -6.199 -15.810 -12.406 1.00 8.78 100 SER B N 1
ATOM 2234 C CA A SER B 1 100 ? -5.353 -17.003 -12.299 0.50 8.84 100 SER B CA 1
ATOM 2235 C CA B SER B 1 100 ? -5.369 -17.021 -12.302 0.50 9.49 100 SER B CA 1
ATOM 2236 C C . SER B 1 100 ? -5.039 -17.607 -13.667 1.00 9.85 100 SER B C 1
ATOM 2237 O O . SER B 1 100 ? -3.939 -18.137 -13.883 1.00 11.00 100 SER B O 1
ATOM 2242 N N . SER B 1 101 ? -5.992 -17.550 -14.590 1.00 9.77 101 SER B N 1
ATOM 2243 C CA . SER B 1 101 ? -5.758 -18.012 -15.939 1.00 10.50 101 SER B CA 1
ATOM 2244 C C . SER B 1 101 ? -4.701 -17.160 -16.634 1.00 11.09 101 SER B C 1
ATOM 2245 O O . SER B 1 101 ? -3.783 -17.691 -17.277 1.00 12.85 101 SER B O 1
ATOM 2248 N N . ILE B 1 102 ? -4.796 -15.840 -16.463 1.00 10.33 102 ILE B N 1
ATOM 2249 C CA . ILE B 1 102 ? -3.837 -14.931 -17.044 1.00 9.24 102 ILE B CA 1
ATOM 2250 C C . ILE B 1 102 ? -2.420 -15.179 -16.484 1.00 9.22 102 ILE B C 1
ATOM 2251 O O . ILE B 1 102 ? -1.442 -15.223 -17.235 1.00 9.90 102 ILE B O 1
ATOM 2264 N N . ASN B 1 104 ? -1.207 -17.752 -14.724 1.00 8.95 104 ASN B N 1
ATOM 2265 C CA . ASN B 1 104 ? -0.709 -19.147 -14.689 1.00 10.21 104 ASN B CA 1
ATOM 2266 C C . ASN B 1 104 ? -0.295 -19.564 -13.272 1.00 11.18 104 ASN B C 1
ATOM 2267 O O . ASN B 1 104 ? 0.633 -20.366 -13.097 1.00 12.78 104 ASN B O 1
ATOM 2272 N N . VAL B 1 105 ? -0.953 -18.989 -12.257 1.00 10.42 105 VAL B N 1
ATOM 2273 C CA . VAL B 1 105 ? -0.710 -19.345 -10.852 1.00 11.43 105 VAL B CA 1
ATOM 2274 C C . VAL B 1 105 ? -2.090 -19.394 -10.198 1.00 11.63 105 VAL B C 1
ATOM 2275 O O . VAL B 1 105 ? -2.885 -18.469 -10.365 1.00 10.17 105 VAL B O 1
ATOM 2279 N N . PRO B 1 106 ? -2.379 -20.447 -9.401 1.00 11.64 106 PRO B N 1
ATOM 2280 C CA . PRO B 1 106 ? -3.687 -20.538 -8.761 1.00 11.85 106 PRO B CA 1
ATOM 2281 C C . PRO B 1 106 ? -3.999 -19.363 -7.849 1.00 10.23 106 PRO B C 1
ATOM 2282 O O . PRO B 1 106 ? -3.096 -18.786 -7.215 1.00 9.27 106 PRO B O 1
ATOM 2286 N N . ALA B 1 107 ? -5.277 -19.009 -7.758 1.00 10.16 107 ALA B N 1
ATOM 2287 C CA . ALA B 1 107 ? -5.735 -17.948 -6.884 1.00 9.91 107 ALA B CA 1
ATOM 2288 C C . ALA B 1 107 ? -5.403 -18.180 -5.418 1.00 8.19 107 ALA B C 1
ATOM 2289 O O . ALA B 1 107 ? -5.346 -17.245 -4.627 1.00 9.56 107 ALA B O 1
ATOM 2291 N N . SER B 1 108 ? -5.195 -19.459 -5.064 1.00 8.66 108 SER B N 1
ATOM 2292 C CA . SER B 1 108 ? -4.749 -19.793 -3.695 1.00 8.29 108 SER B CA 1
ATOM 2293 C C . SER B 1 108 ? -3.398 -19.185 -3.323 1.00 8.85 108 SER B C 1
ATOM 2294 O O . SER B 1 108 ? -3.098 -19.074 -2.137 1.00 9.81 108 SER B O 1
ATOM 2297 N N . HIS B 1 109 ? -2.636 -18.746 -4.313 1.00 7.96 109 HIS B N 1
ATOM 2298 C CA . HIS B 1 109 ? -1.388 -18.030 -4.066 1.00 8.22 109 HIS B CA 1
ATOM 2299 C C . HIS B 1 109 ? -1.580 -16.511 -4.008 1.00 8.68 109 HIS B C 1
ATOM 2300 O O . HIS B 1 109 ? -0.636 -15.812 -3.703 1.00 8.90 109 HIS B O 1
ATOM 2307 N N . GLY B 1 110 ? -2.778 -15.989 -4.292 1.00 9.62 110 GLY B N 1
ATOM 2308 C CA . GLY B 1 110 ? -2.974 -14.554 -4.344 1.00 9.44 110 GLY B CA 1
ATOM 2309 C C . GLY B 1 110 ? -3.277 -13.976 -2.975 1.00 9.31 110 GLY B C 1
ATOM 2310 O O . GLY B 1 110 ? -3.859 -14.669 -2.104 1.00 10.21 110 GLY B O 1
ATOM 2311 N N . GLU B 1 111 ? -2.928 -12.711 -2.785 1.00 7.91 111 GLU B N 1
ATOM 2312 C CA . GLU B 1 111 ? -3.280 -11.983 -1.601 1.00 8.33 111 GLU B CA 1
ATOM 2313 C C . GLU B 1 111 ? -4.725 -11.519 -1.629 1.00 8.92 111 GLU B C 1
ATOM 2314 O O . GLU B 1 111 ? -5.218 -11.031 -0.598 1.00 11.01 111 GLU B O 1
ATOM 2320 N N . GLY B 1 112 ? -5.365 -11.599 -2.788 1.00 9.12 112 GLY B N 1
ATOM 2321 C CA . GLY B 1 112 ? -6.745 -11.140 -2.976 1.00 9.10 112 GLY B CA 1
ATOM 2322 C C . GLY B 1 112 ? -6.743 -9.730 -3.488 1.00 9.30 112 GLY B C 1
ATOM 2323 O O . GLY B 1 112 ? -5.763 -9.014 -3.321 1.00 11.27 112 GLY B O 1
ATOM 2324 N N . LEU B 1 113 ? -7.856 -9.314 -4.057 1.00 9.26 113 LEU B N 1
ATOM 2325 C CA . LEU B 1 113 ? -7.886 -7.999 -4.710 1.00 8.83 113 LEU B CA 1
ATOM 2326 C C . LEU B 1 113 ? -7.741 -6.919 -3.684 1.00 8.96 113 LEU B C 1
ATOM 2327 O O . LEU B 1 113 ? -8.436 -6.897 -2.614 1.00 9.83 113 LEU B O 1
ATOM 2332 N N . HIS B 1 114 ? -6.813 -6.006 -3.954 1.00 9.03 114 HIS B N 1
ATOM 2333 C CA . HIS B 1 114 ? -6.643 -4.818 -3.177 1.00 8.46 114 HIS B CA 1
ATOM 2334 C C . HIS B 1 114 ? -6.859 -3.591 -4.038 1.00 8.60 114 HIS B C 1
ATOM 2335 O O . HIS B 1 114 ? -6.397 -3.557 -5.161 1.00 9.45 114 HIS B O 1
ATOM 2342 N N . ILE B 1 115 ? -7.603 -2.622 -3.536 1.00 8.10 115 ILE B N 1
ATOM 2343 C CA . ILE B 1 115 ? -7.958 -1.437 -4.303 1.00 8.55 115 ILE B CA 1
ATOM 2344 C C . ILE B 1 115 ? -7.221 -0.246 -3.766 1.00 8.71 115 ILE B C 1
ATOM 2345 O O . ILE B 1 115 ? -7.282 0.060 -2.579 1.00 9.76 115 ILE B O 1
ATOM 2350 N N . LEU B 1 116 ? -6.516 0.461 -4.657 1.00 8.11 116 LEU B N 1
ATOM 2351 C CA . LEU B 1 116 ? -5.769 1.680 -4.343 1.00 8.43 116 LEU B CA 1
ATOM 2352 C C . LEU B 1 116 ? -6.308 2.831 -5.145 1.00 8.34 116 LEU B C 1
ATOM 2353 O O . LEU B 1 116 ? -6.761 2.668 -6.276 1.00 8.15 116 LEU B O 1
ATOM 2358 N N . ASN B 1 117 ? -6.250 4.021 -4.587 1.00 7.96 117 ASN B N 1
ATOM 2359 C CA . ASN B 1 117 ? -6.686 5.211 -5.312 1.00 8.44 117 ASN B CA 1
ATOM 2360 C C . ASN B 1 117 ? -5.793 6.379 -5.039 1.00 7.20 117 ASN B C 1
ATOM 2361 O O . ASN B 1 117 ? -5.318 6.564 -3.890 1.00 9.34 117 ASN B O 1
ATOM 2366 N N . TYR B 1 118 ? -5.570 7.176 -6.091 1.00 7.41 118 TYR B N 1
ATOM 2367 C CA . TYR B 1 118 ? -4.668 8.355 -6.073 1.00 7.61 118 TYR B CA 1
ATOM 2368 C C . TYR B 1 118 ? -5.426 9.573 -6.580 1.00 8.95 118 TYR B C 1
ATOM 2369 O O . TYR B 1 118 ? -5.940 9.596 -7.720 1.00 9.08 118 TYR B O 1
ATOM 2378 N N . GLU B 1 119 ? -5.499 10.612 -5.739 1.00 8.42 119 GLU B N 1
ATOM 2379 C CA . GLU B 1 119 ? -6.069 11.883 -6.181 1.00 9.42 119 GLU B CA 1
ATOM 2380 C C . GLU B 1 119 ? -5.009 12.776 -6.804 1.00 9.47 119 GLU B C 1
ATOM 2381 O O . GLU B 1 119 ? -3.828 12.403 -6.866 1.00 9.21 119 GLU B O 1
ATOM 2387 N N . VAL B 1 120 ? -5.430 13.947 -7.304 1.00 10.00 120 VAL B N 1
ATOM 2388 C CA . VAL B 1 120 ? -4.492 14.932 -7.794 1.00 10.66 120 VAL B CA 1
ATOM 2389 C C . VAL B 1 120 ? -3.364 15.131 -6.766 1.00 10.37 120 VAL B C 1
ATOM 2390 O O . VAL B 1 120 ? -3.630 15.217 -5.571 1.00 10.39 120 VAL B O 1
ATOM 2394 N N . ASP B 1 121 ? -2.144 15.158 -7.295 1.00 10.48 121 ASP B N 1
ATOM 2395 C CA . ASP B 1 121 ? -0.905 15.367 -6.521 1.00 10.91 121 ASP B CA 1
ATOM 2396 C C . ASP B 1 121 ? -0.578 14.212 -5.590 1.00 11.80 121 ASP B C 1
ATOM 2397 O O . ASP B 1 121 ? 0.184 14.398 -4.605 1.00 13.60 121 ASP B O 1
ATOM 2402 N N . GLN B 1 122 ? -1.126 13.021 -5.874 1.00 9.23 122 GLN B N 1
ATOM 2403 C CA . GLN B 1 122 ? -0.692 11.831 -5.210 1.00 7.70 122 GLN B CA 1
ATOM 2404 C C . GLN B 1 122 ? -0.007 10.910 -6.207 1.00 7.70 122 GLN B C 1
ATOM 2405 O O . GLN B 1 122 ? -0.384 10.836 -7.395 1.00 8.60 122 GLN B O 1
ATOM 2411 N N . GLN B 1 123 ? 0.956 10.178 -5.673 1.00 8.25 123 GLN B N 1
ATOM 2412 C CA . GLN B 1 123 ? 1.857 9.314 -6.481 1.00 8.99 123 GLN B CA 1
ATOM 2413 C C . GLN B 1 123 ? 2.420 8.215 -5.634 1.00 8.51 123 GLN B C 1
ATOM 2414 O O . GLN B 1 123 ? 2.136 8.126 -4.452 1.00 11.28 123 GLN B O 1
ATOM 2420 N N . TYR B 1 124 ? 3.214 7.322 -6.239 1.00 9.49 124 TYR B N 1
ATOM 2421 C CA . TYR B 1 124 ? 4.062 6.463 -5.386 1.00 9.82 124 TYR B CA 1
ATOM 2422 C C . TYR B 1 124 ? 5.441 6.407 -5.955 1.00 9.68 124 TYR B C 1
ATOM 2423 O O . TYR B 1 124 ? 5.618 6.296 -7.156 1.00 9.42 124 TYR B O 1
ATOM 2432 N N . LYS B 1 125 ? 6.441 6.511 -5.077 1.00 10.75 125 LYS B N 1
ATOM 2433 C CA . LYS B 1 125 ? 7.826 6.433 -5.504 1.00 11.34 125 LYS B CA 1
ATOM 2434 C C . LYS B 1 125 ? 8.145 5.005 -5.958 1.00 9.82 125 LYS B C 1
ATOM 2435 O O . LYS B 1 125 ? 7.529 4.033 -5.515 1.00 10.49 125 LYS B O 1
ATOM 2441 N N . ALA B 1 126 ? 9.065 4.919 -6.904 1.00 9.58 126 ALA B N 1
ATOM 2442 C CA . ALA B 1 126 ? 9.413 3.641 -7.495 1.00 9.85 126 ALA B CA 1
ATOM 2443 C C . ALA B 1 126 ? 9.893 2.666 -6.416 1.00 10.58 126 ALA B C 1
ATOM 2444 O O . ALA B 1 126 ? 10.670 3.013 -5.489 1.00 10.50 126 ALA B O 1
ATOM 2446 N N . HIS B 1 127 ? 9.349 1.454 -6.499 1.00 8.27 127 HIS B N 1
ATOM 2447 C CA . HIS B 1 127 ? 9.645 0.393 -5.553 1.00 8.29 127 HIS B CA 1
ATOM 2448 C C . HIS B 1 127 ? 9.525 -0.986 -6.194 1.00 8.38 127 HIS B C 1
ATOM 2449 O O . HIS B 1 127 ? 9.093 -1.107 -7.348 1.00 8.23 127 HIS B O 1
ATOM 2456 N N . TYR B 1 128 ? 9.938 -1.985 -5.433 1.00 9.12 128 TYR B N 1
ATOM 2457 C CA . TYR B 1 128 ? 9.752 -3.360 -5.885 1.00 8.33 128 TYR B CA 1
ATOM 2458 C C . TYR B 1 128 ? 8.490 -3.909 -5.267 1.00 8.16 128 TYR B C 1
ATOM 2459 O O . TYR B 1 128 ? 8.149 -3.536 -4.147 1.00 10.10 128 TYR B O 1
ATOM 2468 N N . ASP B 1 129 ? 7.792 -4.790 -5.981 1.00 8.57 129 ASP B N 1
ATOM 2469 C CA . ASP B 1 129 ? 6.640 -5.431 -5.355 1.00 8.57 129 ASP B CA 1
ATOM 2470 C C . ASP B 1 129 ? 7.058 -6.581 -4.434 1.00 9.02 129 ASP B C 1
ATOM 2471 O O . ASP B 1 129 ? 6.335 -6.907 -3.483 1.00 10.30 129 ASP B O 1
ATOM 2476 N N . TYR B 1 130 ? 8.194 -7.197 -4.693 1.00 8.13 130 TYR B N 1
ATOM 2477 C CA . TYR B 1 130 ? 8.669 -8.288 -3.817 1.00 8.62 130 TYR B CA 1
ATOM 2478 C C . TYR B 1 130 ? 9.269 -7.685 -2.545 1.00 10.20 130 TYR B C 1
ATOM 2479 O O . TYR B 1 130 ? 9.698 -6.518 -2.484 1.00 10.09 130 TYR B O 1
ATOM 2488 N N . PHE B 1 131 ? 9.225 -8.492 -1.479 1.00 11.56 131 PHE B N 1
ATOM 2489 C CA . PHE B 1 131 ? 9.737 -8.085 -0.167 1.00 13.02 131 PHE B CA 1
ATOM 2490 C C . PHE B 1 131 ? 11.233 -8.227 -0.062 1.00 12.34 131 PHE B C 1
ATOM 2491 O O . PHE B 1 131 ? 11.850 -9.036 -0.761 1.00 12.01 131 PHE B O 1
ATOM 2499 N N . ALA B 1 132 ? 11.801 -7.394 0.821 1.00 15.40 132 ALA B N 1
ATOM 2500 C CA . ALA B 1 132 ? 13.246 -7.380 1.024 1.00 17.95 132 ALA B CA 1
ATOM 2501 C C . ALA B 1 132 ? 13.763 -8.665 1.665 1.00 20.11 132 ALA B C 1
ATOM 2502 O O . ALA B 1 132 ? 13.042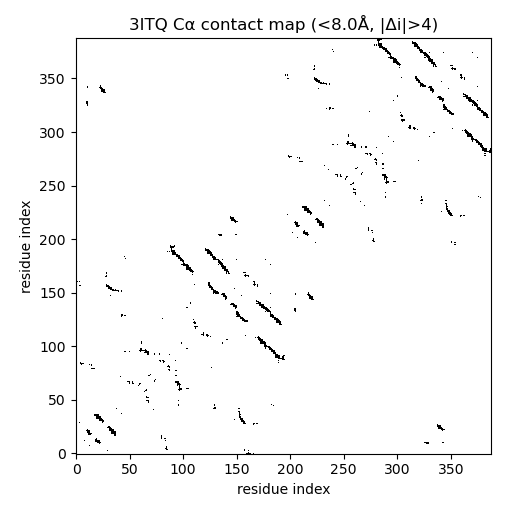 -9.282 2.453 1.00 19.49 132 ALA B O 1
ATOM 2504 N N . GLU B 1 133 ? 15.003 -9.038 1.314 1.00 24.07 133 GLU B N 1
ATOM 2505 C CA . GLU B 1 133 ? 15.655 -10.272 1.776 1.00 28.20 133 GLU B CA 1
ATOM 2506 C C . GLU B 1 133 ? 15.563 -10.500 3.289 1.00 29.53 133 GLU B C 1
ATOM 2507 O O . GLU B 1 133 ? 15.467 -11.646 3.743 1.00 30.32 133 GLU B O 1
ATOM 2513 N N . HIS B 1 134 ? 15.582 -9.426 4.076 1.00 31.12 134 HIS B N 1
ATOM 2514 C CA . HIS B 1 134 ? 15.506 -9.590 5.551 1.00 33.01 134 HIS B CA 1
ATOM 2515 C C . HIS B 1 134 ? 14.097 -9.934 6.078 1.00 31.88 134 HIS B C 1
ATOM 2516 O O . HIS B 1 134 ? 13.954 -10.523 7.164 1.00 32.75 134 HIS B O 1
ATOM 2523 N N . SER B 1 135 ? 13.094 -9.625 5.246 1.00 30.08 135 SER B N 1
ATOM 2524 C CA . SER B 1 135 ? 11.685 -9.413 5.595 1.00 27.31 135 SER B CA 1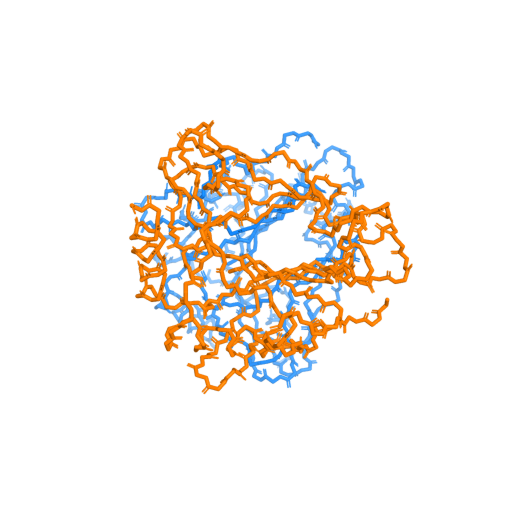
ATOM 2525 C C . SER B 1 135 ? 10.946 -10.645 6.123 1.00 25.35 135 SER B C 1
ATOM 2526 O O . SER B 1 135 ? 11.232 -11.775 5.744 1.00 24.37 135 SER B O 1
ATOM 2529 N N . ARG B 1 136 ? 9.965 -10.374 6.968 1.00 24.38 136 ARG B N 1
ATOM 2530 C CA . ARG B 1 136 ? 9.059 -11.373 7.497 1.00 24.02 136 ARG B CA 1
ATOM 2531 C C . ARG B 1 136 ? 8.379 -12.176 6.388 1.00 23.17 136 ARG B C 1
ATOM 2532 O O . ARG B 1 136 ? 8.242 -13.396 6.490 1.00 22.97 136 ARG B O 1
ATOM 2540 N N . SER B 1 137 ? 7.953 -11.475 5.339 1.00 20.77 137 SER B N 1
ATOM 2541 C CA . SER B 1 137 ? 7.226 -12.098 4.227 1.00 20.18 137 SER B CA 1
ATOM 2542 C C . SER B 1 137 ? 8.129 -12.646 3.123 1.00 19.13 137 SER B C 1
ATOM 2543 O O . SER B 1 137 ? 7.645 -13.285 2.167 1.00 18.02 137 SER B O 1
ATOM 2546 N N . ALA B 1 138 ? 9.437 -12.478 3.259 1.00 17.42 138 ALA B N 1
ATOM 2547 C CA . ALA B 1 138 ? 10.329 -12.878 2.170 1.00 16.79 138 ALA B CA 1
ATOM 2548 C C . ALA B 1 138 ? 10.449 -14.404 1.994 1.00 16.11 138 ALA B C 1
ATOM 2549 O O . ALA B 1 138 ? 10.894 -14.880 0.961 1.00 15.67 138 ALA B O 1
ATOM 2551 N N . ALA B 1 139 ? 10.063 -15.177 3.034 1.00 16.14 139 ALA B N 1
ATOM 2552 C CA . ALA B 1 139 ? 10.137 -16.640 3.009 1.00 16.67 139 ALA B CA 1
ATOM 2553 C C . ALA B 1 139 ? 9.117 -17.291 2.056 1.00 14.80 139 ALA B C 1
ATOM 2554 O O . ALA B 1 139 ? 9.305 -18.408 1.560 1.00 16.09 139 ALA B O 1
ATOM 2556 N N . ASN B 1 140 ? 8.030 -16.578 1.802 1.00 13.35 140 ASN B N 1
ATOM 2557 C CA . ASN B 1 140 ? 7.064 -16.933 0.787 1.00 11.31 140 ASN B CA 1
ATOM 2558 C C . ASN B 1 140 ? 6.788 -15.678 -0.036 1.00 10.76 140 ASN B C 1
ATOM 2559 O O . ASN B 1 140 ? 5.728 -15.029 0.070 1.00 10.50 140 ASN B O 1
ATOM 2564 N N . ASN B 1 141 ? 7.798 -15.303 -0.824 1.00 10.38 141 ASN B N 1
ATOM 2565 C CA . ASN B 1 141 ? 7.781 -13.956 -1.409 1.00 8.87 141 ASN B CA 1
ATOM 2566 C C . ASN B 1 141 ? 6.781 -13.884 -2.564 1.00 7.58 141 ASN B C 1
ATOM 2567 O O . ASN B 1 141 ? 6.381 -14.906 -3.151 1.00 8.14 141 ASN B O 1
ATOM 2572 N N . ARG B 1 142 ? 6.415 -12.639 -2.886 1.00 7.46 142 ARG B N 1
ATOM 2573 C CA . ARG B 1 142 ? 5.710 -12.365 -4.160 1.00 6.86 142 ARG B CA 1
ATOM 2574 C C . ARG B 1 142 ? 6.548 -12.736 -5.380 1.00 7.19 142 ARG B C 1
ATOM 2575 O O . ARG B 1 142 ? 7.777 -12.502 -5.386 1.00 8.91 142 ARG B O 1
ATOM 2583 N N . ILE B 1 143 ? 5.881 -13.227 -6.421 1.00 6.46 143 ILE B N 1
ATOM 2584 C CA . ILE B 1 143 ? 6.531 -13.624 -7.680 1.00 7.02 143 ILE B CA 1
ATOM 2585 C C . ILE B 1 143 ? 6.004 -12.841 -8.883 1.00 5.86 143 ILE B C 1
ATOM 2586 O O . ILE B 1 143 ? 6.693 -12.782 -9.920 1.00 6.17 143 ILE B O 1
ATOM 2591 N N . SER B 1 144 ? 4.793 -12.300 -8.768 1.00 5.57 144 SER B N 1
ATOM 2592 C CA . SER B 1 144 ? 4.195 -11.573 -9.950 1.00 5.70 144 SER B CA 1
ATOM 2593 C C . SER B 1 144 ? 3.045 -10.725 -9.510 1.00 5.22 144 SER B C 1
ATOM 2594 O O . SER B 1 144 ? 2.485 -10.949 -8.429 1.00 6.22 144 SER B O 1
ATOM 2597 N N . THR B 1 145 ? 2.734 -9.710 -10.332 1.00 5.61 145 THR B N 1
ATOM 2598 C CA . THR B 1 145 ? 1.704 -8.743 -10.030 1.00 6.49 145 THR B CA 1
ATOM 2599 C C . THR B 1 145 ? 0.841 -8.528 -11.242 1.00 6.42 145 THR B C 1
ATOM 2600 O O . THR B 1 145 ? 1.340 -8.460 -12.359 1.00 6.06 145 THR B O 1
ATOM 2604 N N . LEU B 1 146 ? -0.465 -8.390 -11.024 1.00 6.49 146 LEU B N 1
ATOM 2605 C CA . LEU B 1 146 ? -1.341 -7.774 -12.022 1.00 5.50 146 LEU B CA 1
ATOM 2606 C C . LEU B 1 146 ? -1.961 -6.508 -11.461 1.00 5.34 146 LEU B C 1
ATOM 2607 O O . LEU B 1 146 ? -2.544 -6.510 -10.382 1.00 6.38 146 LEU B O 1
ATOM 2612 N N . VAL B 1 147 ? -1.757 -5.434 -12.192 1.00 4.67 147 VAL B N 1
ATOM 2613 C CA . VAL B 1 147 ? -2.354 -4.100 -11.886 1.00 4.76 147 VAL B CA 1
ATOM 2614 C C . VAL B 1 147 ? -3.448 -3.836 -12.917 1.00 5.02 147 VAL B C 1
ATOM 2615 O O . VAL B 1 147 ? -3.182 -3.770 -14.125 1.00 6.01 147 VAL B O 1
ATOM 2627 N N . TYR B 1 149 ? -6.407 -1.296 -14.234 1.00 5.61 149 TYR B N 1
ATOM 2628 C CA . TYR B 1 149 ? -6.872 0.107 -14.183 1.00 5.06 149 TYR B CA 1
ATOM 2629 C C . TYR B 1 149 ? -8.390 0.138 -14.167 1.00 5.88 149 TYR B C 1
ATOM 2630 O O . TYR B 1 149 ? -9.058 -0.431 -15.053 1.00 6.58 149 TYR B O 1
ATOM 2639 N N . LEU B 1 150 ? -8.935 0.809 -13.154 1.00 5.21 150 LEU B N 1
ATOM 2640 C CA . LEU B 1 150 ? -10.405 0.772 -12.914 1.00 5.74 150 LEU B CA 1
ATOM 2641 C C . LEU B 1 150 ? -11.134 1.956 -13.442 1.00 6.24 150 LEU B C 1
ATOM 2642 O O . LEU B 1 150 ? -12.381 2.000 -13.397 1.00 7.13 150 LEU B O 1
ATOM 2647 N N . ASN B 1 151 ? -10.382 2.937 -13.933 1.00 6.91 151 ASN B N 1
ATOM 2648 C CA . ASN B 1 151 ? -11.005 4.165 -14.477 1.00 7.64 151 ASN B CA 1
ATOM 2649 C C . ASN B 1 151 ? -10.029 4.834 -15.427 1.00 9.11 151 ASN B C 1
ATOM 2650 O O . ASN B 1 151 ? -8.856 4.464 -15.506 1.00 8.72 151 ASN B O 1
ATOM 2655 N N . ASP B 1 152 ? -10.523 5.819 -16.145 1.00 8.61 152 ASP B N 1
ATOM 2656 C CA . ASP B 1 152 ? -9.686 6.667 -16.988 1.00 10.10 152 ASP B CA 1
ATOM 2657 C C . ASP B 1 152 ? -9.186 7.864 -16.191 1.00 9.32 152 ASP B C 1
ATOM 2658 O O . ASP B 1 152 ? -9.931 8.470 -15.392 1.00 11.59 152 ASP B O 1
ATOM 2663 N N . VAL B 1 153 ? -7.906 8.175 -16.361 1.00 9.98 153 VAL B N 1
ATOM 2664 C CA . VAL B 1 153 ? -7.252 9.221 -15.572 1.00 10.09 153 VAL B CA 1
ATOM 2665 C C . VAL B 1 153 ? -7.090 10.376 -16.519 1.00 11.57 153 VAL B C 1
ATOM 2666 O O . VAL B 1 153 ? -6.436 10.226 -17.547 1.00 11.38 153 VAL B O 1
ATOM 2670 N N . GLU B 1 154 ? -7.687 11.516 -16.142 1.00 13.06 154 GLU B N 1
ATOM 2671 C CA . GLU B 1 154 ? -7.634 12.686 -17.004 1.00 14.93 154 GLU B CA 1
ATOM 2672 C C . GLU B 1 154 ? -6.212 13.062 -17.433 1.00 14.94 154 GLU B C 1
ATOM 2673 O O . GLU B 1 154 ? -5.950 13.256 -18.616 1.00 16.70 154 GLU B O 1
ATOM 2679 N N . GLU B 1 155 ? -5.263 13.141 -16.498 1.00 11.99 155 GLU B N 1
ATOM 2680 C CA . GLU B 1 155 ? -3.862 13.412 -16.858 1.00 12.42 155 GLU B CA 1
ATOM 2681 C C . GLU B 1 155 ? -2.967 12.884 -15.719 1.00 10.63 155 GLU B C 1
ATOM 2682 O O . GLU B 1 155 ? -3.295 13.035 -14.556 1.00 10.21 155 GLU B O 1
ATOM 2688 N N . GLY B 1 156 ? -1.881 12.214 -16.088 1.00 10.68 156 GLY B N 1
ATOM 2689 C CA . GLY B 1 156 ? -0.943 11.631 -15.120 1.00 9.57 156 GLY B CA 1
ATOM 2690 C C . GLY B 1 156 ? -1.298 10.187 -14.758 1.00 8.62 156 GLY B C 1
ATOM 2691 O O . GLY B 1 156 ? -2.126 9.518 -15.424 1.00 8.74 156 GLY B O 1
ATOM 2692 N N . GLY B 1 157 ? -0.657 9.732 -13.687 1.00 7.45 157 GLY B N 1
ATOM 2693 C CA . GLY B 1 157 ? -0.913 8.394 -13.142 1.00 8.25 157 GLY B CA 1
ATOM 2694 C C . GLY B 1 157 ? -0.277 7.202 -13.850 1.00 8.30 157 GLY B C 1
ATOM 2695 O O . GLY B 1 157 ? -0.612 6.059 -13.559 1.00 8.08 157 GLY B O 1
ATOM 2696 N N . GLU B 1 158 ? 0.635 7.457 -14.780 1.00 8.63 158 GLU B N 1
ATOM 2697 C CA . GLU B 1 158 ? 1.255 6.323 -15.481 1.00 8.42 158 GLU B CA 1
ATOM 2698 C C . GLU B 1 158 ? 2.081 5.455 -14.536 1.00 8.82 158 GLU B C 1
ATOM 2699 O O . GLU B 1 158 ? 2.706 5.942 -13.560 1.00 9.16 158 GLU B O 1
ATOM 2705 N N . THR B 1 159 ? 2.091 4.157 -14.824 1.00 7.61 159 THR B N 1
ATOM 2706 C CA . THR B 1 159 ? 2.930 3.149 -14.149 1.00 7.63 159 THR B CA 1
ATOM 2707 C C . THR B 1 159 ? 4.245 3.151 -14.906 1.00 7.91 159 THR B C 1
ATOM 2708 O O . THR B 1 159 ? 4.293 2.839 -16.094 1.00 9.28 159 THR B O 1
ATOM 2712 N N . PHE B 1 160 ? 5.327 3.524 -14.260 1.00 6.08 160 PHE B N 1
ATOM 2713 C CA . PHE B 1 160 ? 6.595 3.683 -14.992 1.00 6.50 160 PHE B CA 1
ATOM 2714 C C . PHE B 1 160 ? 7.664 2.803 -14.369 1.00 6.96 160 PHE B C 1
ATOM 2715 O O . PHE B 1 160 ? 7.699 2.598 -13.134 1.00 6.73 160 PHE B O 1
ATOM 2723 N N . PHE B 1 161 ? 8.506 2.274 -15.258 1.00 6.49 161 PHE B N 1
ATOM 2724 C CA . PHE B 1 161 ? 9.607 1.409 -14.886 1.00 6.69 161 PHE B CA 1
ATOM 2725 C C . PHE B 1 161 ? 10.899 2.181 -15.224 1.00 7.53 161 PHE B C 1
ATOM 2726 O O . PHE B 1 161 ? 11.344 2.123 -16.393 1.00 8.54 161 PHE B O 1
ATOM 2734 N N . PRO B 1 162 ? 11.459 2.869 -14.241 1.00 6.85 162 PRO B N 1
ATOM 2735 C CA . PRO B 1 162 ? 12.551 3.834 -14.575 1.00 7.77 162 PRO B CA 1
ATOM 2736 C C . PRO B 1 162 ? 13.832 3.173 -15.039 1.00 9.63 162 PRO B C 1
ATOM 2737 O O . PRO B 1 162 ? 14.563 3.833 -15.820 1.00 12.04 162 PRO B O 1
ATOM 2741 N N . LYS B 1 163 ? 14.106 1.925 -14.656 1.00 8.97 163 LYS B N 1
ATOM 2742 C CA . LYS B 1 163 ? 15.361 1.275 -15.140 1.00 9.39 163 LYS B CA 1
ATOM 2743 C C . LYS B 1 163 ? 15.201 0.743 -16.546 1.00 9.68 163 LYS B C 1
ATOM 2744 O O . LYS B 1 163 ? 16.191 0.398 -17.254 1.00 11.93 163 LYS B O 1
ATOM 2750 N N . LEU B 1 164 ? 13.968 0.708 -17.025 1.00 9.30 164 LEU B N 1
ATOM 2751 C CA . LEU B 1 164 ? 13.661 0.219 -18.396 1.00 9.60 164 LEU B CA 1
ATOM 2752 C C . LEU B 1 164 ? 13.249 1.339 -19.325 1.00 10.84 164 LEU B C 1
ATOM 2753 O O . LEU B 1 164 ? 13.255 1.122 -20.544 1.00 13.27 164 LEU B O 1
ATOM 2758 N N . ASN B 1 165 ? 12.932 2.513 -18.783 1.00 11.25 165 ASN B N 1
ATOM 2759 C CA . ASN B 1 165 ? 12.421 3.647 -19.563 1.00 13.94 165 ASN B CA 1
ATOM 2760 C C . ASN B 1 165 ? 11.130 3.298 -20.318 1.00 13.87 165 ASN B C 1
ATOM 2761 O O . ASN B 1 165 ? 10.944 3.627 -21.511 1.00 15.51 165 ASN B O 1
ATOM 2766 N N . LEU B 1 166 ? 10.225 2.619 -19.623 1.00 10.84 166 LEU B N 1
ATOM 2767 C CA . LEU B 1 166 ? 8.940 2.094 -20.150 1.00 10.60 166 LEU B CA 1
ATOM 2768 C C . LEU B 1 166 ? 7.852 2.675 -19.248 1.00 9.88 166 LEU B C 1
ATOM 2769 O O . LEU B 1 166 ? 8.008 2.668 -18.024 1.00 10.47 166 LEU B O 1
ATOM 2774 N N . SER B 1 167 ? 6.756 3.148 -19.814 1.00 9.26 167 SER B N 1
ATOM 2775 C CA . SER B 1 167 ? 5.591 3.500 -19.008 1.00 9.74 167 SER B CA 1
ATOM 2776 C C . SER B 1 167 ? 4.308 2.900 -19.608 1.00 9.39 167 SER B C 1
ATOM 2777 O O . SER B 1 167 ? 4.205 2.624 -20.831 1.00 10.36 167 SER B O 1
ATOM 2780 N N . VAL B 1 168 ? 3.356 2.623 -18.747 1.00 7.24 168 VAL B N 1
ATOM 2781 C CA . VAL B 1 168 ? 2.054 2.169 -19.147 1.00 7.45 168 VAL B CA 1
ATOM 2782 C C . VAL B 1 168 ? 1.044 3.163 -18.622 1.00 7.25 168 VAL B C 1
ATOM 2783 O O . VAL B 1 168 ? 1.061 3.486 -17.415 1.00 8.28 168 VAL B O 1
ATOM 2787 N N . HIS B 1 169 ? 0.176 3.660 -19.492 1.00 7.69 169 HIS B N 1
ATOM 2788 C CA . HIS B 1 169 ? -0.751 4.747 -19.096 1.00 8.29 169 HIS B CA 1
ATOM 2789 C C . HIS B 1 169 ? -2.070 4.109 -18.695 1.00 9.01 169 HIS B C 1
ATOM 2790 O O . HIS B 1 169 ? -2.474 3.162 -19.310 1.00 10.60 169 HIS B O 1
ATOM 2797 N N . PRO B 1 170 ? -2.726 4.640 -17.653 1.00 7.41 170 PRO B N 1
ATOM 2798 C CA . PRO B 1 170 ? -4.008 4.039 -17.246 1.00 8.00 170 PRO B CA 1
ATOM 2799 C C . PRO B 1 170 ? -5.060 4.068 -18.345 1.00 8.29 170 PRO B C 1
ATOM 2800 O O . PRO B 1 170 ? -5.156 5.071 -19.084 1.00 8.74 170 PRO B O 1
ATOM 2804 N N . ARG B 1 171 ? -5.843 2.992 -18.458 1.00 7.99 171 ARG B N 1
ATOM 2805 C CA . ARG B 1 171 ? -6.946 2.913 -19.413 1.00 7.87 171 ARG B CA 1
ATOM 2806 C C . ARG B 1 171 ? -7.908 1.948 -18.782 1.00 7.39 171 ARG B C 1
ATOM 2807 O O . ARG B 1 171 ? -7.554 0.817 -18.472 1.00 7.72 171 ARG B O 1
ATOM 2815 N N . LYS B 1 172 ? -9.155 2.397 -18.606 1.00 7.39 172 LYS B N 1
ATOM 2816 C CA . LYS B 1 172 ? -10.155 1.582 -17.902 1.00 7.04 172 LYS B CA 1
ATOM 2817 C C . LYS B 1 172 ? -10.340 0.185 -18.564 1.00 6.25 172 LYS B C 1
ATOM 2818 O O . LYS B 1 172 ? -10.549 0.067 -19.787 1.00 7.59 172 LYS B O 1
ATOM 2824 N N . GLY B 1 173 ? -10.222 -0.867 -17.756 1.00 7.24 173 GLY B N 1
ATOM 2825 C CA . GLY B 1 173 ? -10.435 -2.218 -18.251 1.00 7.63 173 GLY B CA 1
ATOM 2826 C C . GLY B 1 173 ? -9.152 -2.901 -18.666 1.00 7.13 173 GLY B C 1
ATOM 2827 O O . GLY B 1 173 ? -9.142 -4.136 -18.794 1.00 8.25 173 GLY B O 1
ATOM 2836 N N . ALA B 1 175 ? -4.811 -3.724 -18.135 1.00 5.84 175 ALA B N 1
ATOM 2837 C CA . ALA B 1 175 ? -3.990 -4.083 -16.997 1.00 5.18 175 ALA B CA 1
ATOM 2838 C C . ALA B 1 175 ? -2.547 -4.197 -17.447 1.00 4.64 175 ALA B C 1
ATOM 2839 O O . ALA B 1 175 ? -2.243 -4.314 -18.651 1.00 6.14 175 ALA B O 1
ATOM 2841 N N . VAL B 1 176 ? -1.656 -4.158 -16.485 1.00 5.43 176 VAL B N 1
ATOM 2842 C CA . VAL B 1 176 ? -0.259 -4.516 -16.716 1.00 5.50 176 VAL B CA 1
ATOM 2843 C C . VAL B 1 176 ? 0.085 -5.676 -15.815 1.00 4.65 176 VAL B C 1
ATOM 2844 O O . VAL B 1 176 ? -0.166 -5.643 -14.614 1.00 5.67 176 VAL B O 1
ATOM 2848 N N . TYR B 1 177 ? 0.663 -6.697 -16.425 1.00 5.35 177 TYR B N 1
ATOM 2849 C CA . TYR B 1 177 ? 1.217 -7.860 -15.705 1.00 5.42 177 TYR B CA 1
ATOM 2850 C C . TYR B 1 177 ? 2.735 -7.756 -15.687 1.00 5.39 177 TYR B C 1
ATOM 2851 O O . TYR B 1 177 ? 3.346 -7.401 -16.703 1.00 5.67 177 TYR B O 1
ATOM 2860 N N . PHE B 1 178 ? 3.349 -8.128 -14.584 1.00 5.74 178 PHE B N 1
ATOM 2861 C CA . PHE B 1 178 ? 4.805 -8.283 -14.600 1.00 6.08 178 PHE B CA 1
ATOM 2862 C C . PHE B 1 178 ? 5.224 -9.326 -13.612 1.00 6.94 178 PHE B C 1
ATOM 2863 O O . PHE B 1 178 ? 4.533 -9.586 -12.600 1.00 6.59 178 PHE B O 1
ATOM 2871 N N . GLU B 1 179 ? 6.373 -9.931 -13.875 1.00 5.81 179 GLU B N 1
ATOM 2872 C CA . GLU B 1 179 ? 6.890 -11.034 -13.016 1.00 6.30 179 GLU B CA 1
ATOM 2873 C C . GLU B 1 179 ? 8.341 -10.821 -12.657 1.00 5.74 179 GLU B C 1
ATOM 2874 O O . GLU B 1 179 ? 9.075 -10.101 -13.347 1.00 6.23 179 GLU B O 1
ATOM 2880 N N . TYR B 1 180 ? 8.715 -11.396 -11.523 1.00 6.12 180 TYR B N 1
ATOM 2881 C CA . TYR B 1 180 ? 10.001 -11.101 -10.892 1.00 5.86 180 TYR B CA 1
ATOM 2882 C C . TYR B 1 180 ? 10.437 -12.315 -10.070 1.00 7.08 180 TYR B C 1
ATOM 2883 O O . TYR B 1 180 ? 10.804 -12.193 -8.899 1.00 8.98 180 TYR B O 1
ATOM 2892 N N . PHE B 1 181 ? 10.401 -13.479 -10.711 1.00 8.00 181 PHE B N 1
ATOM 2893 C CA . PHE B 1 181 ? 10.825 -14.754 -10.097 1.00 8.91 181 PHE B CA 1
ATOM 2894 C C . PHE B 1 181 ? 11.988 -15.347 -10.877 1.00 9.24 181 PHE B C 1
ATOM 2895 O O . PHE B 1 181 ? 12.096 -16.584 -11.090 1.00 10.60 181 PHE B O 1
ATOM 2903 N N . TYR B 1 182 ? 12.844 -14.472 -11.394 1.00 8.51 182 TYR B N 1
ATOM 2904 C CA . TYR B 1 182 ? 14.001 -14.962 -12.185 1.00 8.61 182 TYR B CA 1
ATOM 2905 C C . TYR B 1 182 ? 15.124 -15.396 -11.263 1.00 8.12 182 TYR B C 1
ATOM 2906 O O . TYR B 1 182 ? 15.302 -14.874 -10.171 1.00 9.06 182 TYR B O 1
ATOM 2915 N N . GLN B 1 183 ? 15.893 -16.331 -11.807 1.00 10.23 183 GLN B N 1
ATOM 2916 C CA . GLN B 1 183 ? 17.099 -16.766 -11.084 1.00 12.39 183 GLN B CA 1
ATOM 2917 C C . GLN B 1 183 ? 18.113 -15.611 -11.073 1.00 11.79 183 GLN B C 1
ATOM 2918 O O . GLN B 1 183 ? 18.728 -15.352 -10.033 1.00 12.15 183 GLN B O 1
ATOM 2924 N N . ASP B 1 184 ? 18.190 -14.887 -12.190 1.00 11.63 184 ASP B N 1
ATOM 2925 C CA . ASP B 1 184 ? 19.081 -13.698 -12.298 1.00 11.77 184 ASP B CA 1
ATOM 2926 C C . ASP B 1 184 ? 18.388 -12.549 -11.563 1.00 11.29 184 ASP B C 1
ATOM 2927 O O . ASP B 1 184 ? 17.392 -11.999 -12.068 1.00 10.82 184 ASP B O 1
ATOM 2932 N N . GLN B 1 185 ? 18.869 -12.179 -10.389 1.00 11.03 185 GLN B N 1
ATOM 2933 C CA . GLN B 1 185 ? 18.249 -11.155 -9.549 1.00 12.91 185 GLN B CA 1
ATOM 2934 C C . GLN B 1 185 ? 18.190 -9.795 -10.224 1.00 11.04 185 GLN B C 1
ATOM 2935 O O . GLN B 1 185 ? 17.274 -9.024 -9.920 1.00 11.57 185 GLN B O 1
ATOM 2941 N N . SER B 1 186 ? 19.105 -9.506 -11.158 1.00 10.31 186 SER B N 1
ATOM 2942 C CA . SER B 1 186 ? 19.087 -8.226 -11.813 1.00 9.90 186 SER B CA 1
ATOM 2943 C C . SER B 1 186 ? 17.801 -8.096 -12.631 1.00 9.78 186 SER B C 1
ATOM 2944 O O . SER B 1 186 ? 17.277 -6.987 -12.769 1.00 8.78 186 SER B O 1
ATOM 2947 N N . LEU B 1 187 ? 17.302 -9.190 -13.185 1.00 7.87 187 LEU B N 1
ATOM 2948 C CA . LEU B 1 187 ? 16.046 -9.148 -13.939 1.00 8.19 187 LEU B CA 1
ATOM 2949 C C . LEU B 1 187 ? 14.887 -8.780 -13.032 1.00 8.07 187 LEU B C 1
ATOM 2950 O O . LEU B 1 187 ? 14.000 -8.016 -13.431 1.00 8.74 187 LEU B O 1
ATOM 2955 N N . ASN B 1 188 ? 14.902 -9.297 -11.812 1.00 7.22 188 ASN B N 1
ATOM 2956 C CA . ASN B 1 188 ? 13.868 -8.932 -10.832 1.00 6.84 188 ASN B CA 1
ATOM 2957 C C . ASN B 1 188 ? 13.969 -7.456 -10.490 1.00 6.93 188 ASN B C 1
ATOM 2958 O O . ASN B 1 188 ? 12.941 -6.758 -10.376 1.00 7.21 188 ASN B O 1
ATOM 2963 N N . GLU B 1 189 ? 15.200 -6.934 -10.343 1.00 8.01 189 GLU B N 1
ATOM 2964 C CA . GLU B 1 189 ? 15.333 -5.527 -9.974 1.00 8.39 189 GLU B CA 1
ATOM 2965 C C . GLU B 1 189 ? 14.887 -4.580 -11.087 1.00 7.75 189 GLU B C 1
ATOM 2966 O O . GLU B 1 189 ? 14.452 -3.452 -10.772 1.00 8.57 189 GLU B O 1
ATOM 2972 N N . LEU B 1 190 ? 14.961 -5.038 -12.337 1.00 6.97 190 LEU B N 1
ATOM 2973 C CA . LEU B 1 190 ? 14.494 -4.210 -13.461 1.00 7.38 190 LEU B CA 1
ATOM 2974 C C . LEU B 1 190 ? 12.980 -3.954 -13.393 1.00 7.26 190 LEU B C 1
ATOM 2975 O O . LEU B 1 190 ? 12.489 -3.105 -14.123 1.00 7.47 190 LEU B O 1
ATOM 2980 N N . THR B 1 191 ? 12.255 -4.687 -12.531 1.00 5.93 191 THR B N 1
ATOM 2981 C CA . THR B 1 191 ? 10.796 -4.449 -12.394 1.00 6.53 191 THR B CA 1
ATOM 2982 C C . THR B 1 191 ? 10.499 -3.305 -11.406 1.00 7.54 191 THR B C 1
ATOM 2983 O O . THR B 1 191 ? 9.317 -3.047 -11.133 1.00 8.09 191 THR B O 1
ATOM 2987 N N . LEU B 1 192 ? 11.513 -2.601 -10.874 1.00 7.35 192 LEU B N 1
ATOM 2988 C CA . LEU B 1 192 ? 11.306 -1.370 -10.096 1.00 7.04 192 LEU B CA 1
ATOM 2989 C C . LEU B 1 192 ? 10.269 -0.500 -10.837 1.00 5.26 192 LEU B C 1
ATOM 2990 O O . LEU B 1 192 ? 10.422 -0.251 -12.029 1.00 6.54 192 LEU B O 1
ATOM 2995 N N . HIS B 1 193 ? 9.266 -0.012 -10.136 1.00 6.75 193 HIS B N 1
ATOM 2996 C CA . HIS B 1 193 ? 8.224 0.748 -10.840 1.00 6.13 193 HIS B CA 1
ATOM 2997 C C . HIS B 1 193 ? 7.570 1.723 -9.863 1.00 5.97 193 HIS B C 1
ATOM 2998 O O . HIS B 1 193 ? 7.425 1.410 -8.657 1.00 6.33 193 HIS B O 1
ATOM 3005 N N . GLY B 1 194 ? 7.135 2.877 -10.393 1.00 6.82 194 GLY B N 1
ATOM 3006 C CA . GLY B 1 194 ? 6.424 3.890 -9.585 1.00 7.41 194 GLY B CA 1
ATOM 3007 C C . GLY B 1 194 ? 5.120 4.255 -10.275 1.00 7.66 194 GLY B C 1
ATOM 3008 O O . GLY B 1 194 ? 4.807 3.818 -11.388 1.00 7.23 194 GLY B O 1
ATOM 3009 N N . GLY B 1 195 ? 4.346 5.093 -9.572 1.00 7.50 195 GLY B N 1
ATOM 3010 C CA . GLY B 1 195 ? 3.107 5.643 -10.141 1.00 8.31 195 GLY B CA 1
ATOM 3011 C C . GLY B 1 195 ? 3.298 7.139 -10.247 1.00 8.50 195 GLY B C 1
ATOM 3012 O O . GLY B 1 195 ? 3.497 7.800 -9.225 1.00 8.12 195 GLY B O 1
ATOM 3013 N N . ALA B 1 196 ? 3.324 7.688 -11.462 1.00 8.76 196 ALA B N 1
ATOM 3014 C CA . ALA B 1 196 ? 3.535 9.090 -11.659 1.00 10.37 196 ALA B CA 1
ATOM 3015 C C . ALA B 1 196 ? 2.354 9.884 -11.102 1.00 10.00 196 ALA B C 1
ATOM 3016 O O . ALA B 1 196 ? 1.231 9.381 -11.049 1.00 9.32 196 ALA B O 1
ATOM 3018 N N . PRO B 1 197 ? 2.592 11.136 -10.699 1.00 10.19 197 PRO B N 1
ATOM 3019 C CA . PRO B 1 197 ? 1.488 11.864 -10.071 1.00 10.24 197 PRO B CA 1
ATOM 3020 C C . PRO B 1 197 ? 0.275 12.027 -10.965 1.00 9.17 197 PRO B C 1
ATOM 3021 O O . PRO B 1 197 ? 0.400 12.230 -12.184 1.00 9.38 197 PRO B O 1
ATOM 3025 N N . VAL B 1 198 ? -0.890 11.975 -10.338 1.00 8.37 198 VAL B N 1
ATOM 3026 C CA . VAL B 1 198 ? -2.106 12.357 -11.041 1.00 8.63 198 VAL B CA 1
ATOM 3027 C C . VAL B 1 198 ? -2.099 13.898 -11.087 1.00 9.78 198 VAL B C 1
ATOM 3028 O O . VAL B 1 198 ? -1.911 14.562 -10.040 1.00 10.16 198 VAL B O 1
ATOM 3032 N N . THR B 1 199 ? -2.273 14.468 -12.270 1.00 11.56 199 THR B N 1
ATOM 3033 C CA . THR B 1 199 ? -2.312 15.940 -12.332 1.00 12.93 199 THR B CA 1
ATOM 3034 C C . THR B 1 199 ? -3.703 16.461 -12.642 1.00 13.36 199 THR B C 1
ATOM 3035 O O . THR B 1 199 ? -4.014 17.621 -12.362 1.00 14.42 199 THR B O 1
ATOM 3039 N N . LYS B 1 200 ? -4.564 15.601 -13.162 1.00 12.40 200 LYS B N 1
ATOM 3040 C CA . LYS B 1 200 ? -5.992 15.966 -13.338 1.00 13.33 200 LYS B CA 1
ATOM 3041 C C . LYS B 1 200 ? -6.809 14.709 -13.165 1.00 12.89 200 LYS B C 1
ATOM 3042 O O . LYS B 1 200 ? -6.428 13.648 -13.715 1.00 13.49 200 LYS B O 1
ATOM 3048 N N . GLY B 1 201 ? -7.898 14.779 -12.420 1.00 12.78 201 GLY B N 1
ATOM 3049 C CA . GLY B 1 201 ? -8.753 13.598 -12.259 1.00 12.39 201 GLY B CA 1
ATOM 3050 C C . GLY B 1 201 ? -8.328 12.755 -11.083 1.00 10.94 201 GLY B C 1
ATOM 3051 O O . GLY B 1 201 ? -7.905 13.266 -10.065 1.00 10.62 201 GLY B O 1
ATOM 3052 N N . GLU B 1 202 ? -8.499 11.434 -11.206 1.00 10.23 202 GLU B N 1
ATOM 3053 C CA . GLU B 1 202 ? -8.170 10.501 -10.133 1.00 9.72 202 GLU B CA 1
ATOM 3054 C C . GLU B 1 202 ? -7.850 9.160 -10.759 1.00 8.78 202 GLU B C 1
ATOM 3055 O O . GLU B 1 202 ? -8.267 8.897 -11.892 1.00 9.00 202 GLU B O 1
ATOM 3061 N N . LYS B 1 203 ? -7.119 8.341 -10.036 1.00 6.79 203 LYS B N 1
ATOM 3062 C CA . LYS B 1 203 ? -6.683 7.027 -10.551 1.00 6.93 203 LYS B CA 1
ATOM 3063 C C . LYS B 1 203 ? -7.108 5.985 -9.540 1.00 7.27 203 LYS B C 1
ATOM 3064 O O . LYS B 1 203 ? -6.756 6.049 -8.363 1.00 7.97 203 LYS B O 1
ATOM 3070 N N . TRP B 1 204 ? -7.831 4.972 -10.019 1.00 6.45 204 TRP B N 1
ATOM 3071 C CA . TRP B 1 204 ? -8.201 3.811 -9.221 1.00 6.59 204 TRP B CA 1
ATOM 3072 C C . TRP B 1 204 ? -7.580 2.558 -9.844 1.00 6.70 204 TRP B C 1
ATOM 3073 O O . TRP B 1 204 ? -7.667 2.358 -11.065 1.00 6.46 204 TRP B O 1
ATOM 3084 N N . ILE B 1 205 ? -6.929 1.732 -9.013 1.00 5.70 205 ILE B N 1
ATOM 3085 C CA . ILE B 1 205 ? -6.402 0.431 -9.490 1.00 6.15 205 ILE B CA 1
ATOM 3086 C C . ILE B 1 205 ? -6.784 -0.703 -8.564 1.00 6.01 205 ILE B C 1
ATOM 3087 O O . ILE B 1 205 ? -7.026 -0.490 -7.361 1.00 6.68 205 ILE B O 1
ATOM 3092 N N . ALA B 1 206 ? -6.889 -1.899 -9.144 1.00 5.11 206 ALA B N 1
ATOM 3093 C CA . ALA B 1 206 ? -6.907 -3.126 -8.353 1.00 5.16 206 ALA B CA 1
ATOM 3094 C C . ALA B 1 206 ? -5.615 -3.873 -8.551 1.00 5.72 206 ALA B C 1
ATOM 3095 O O . ALA B 1 206 ? -5.106 -3.900 -9.668 1.00 7.14 206 ALA B O 1
ATOM 3097 N N . THR B 1 207 ? -5.094 -4.494 -7.506 1.00 6.88 207 THR B N 1
ATOM 3098 C CA . THR B 1 207 ? -3.924 -5.351 -7.675 1.00 7.27 207 THR B CA 1
ATOM 3099 C C . THR B 1 207 ? -4.214 -6.777 -7.222 1.00 8.49 207 THR B C 1
ATOM 3100 O O . THR B 1 207 ? -5.058 -7.034 -6.341 1.00 10.52 207 THR B O 1
ATOM 3104 N N . GLN B 1 208 ? -3.581 -7.718 -7.898 1.00 7.50 208 GLN B N 1
ATOM 3105 C CA . GLN B 1 208 ? -3.430 -9.067 -7.375 1.00 7.13 208 GLN B CA 1
ATOM 3106 C C . GLN B 1 208 ? -1.945 -9.303 -7.306 1.00 7.05 208 GLN B C 1
ATOM 3107 O O . GLN B 1 208 ? -1.251 -9.351 -8.360 1.00 7.81 208 GLN B O 1
ATOM 3113 N N . TRP B 1 209 ? -1.462 -9.505 -6.084 1.00 6.72 209 TRP B N 1
ATOM 3114 C CA . TRP B 1 209 ? -0.087 -9.901 -5.821 1.00 7.78 209 TRP B CA 1
ATOM 3115 C C . TRP B 1 209 ? -0.070 -11.398 -5.544 1.00 8.14 209 TRP B C 1
ATOM 3116 O O . TRP B 1 209 ? -0.852 -11.855 -4.697 1.00 9.10 209 TRP B O 1
ATOM 3127 N N . VAL B 1 210 ? 0.783 -12.160 -6.215 1.00 7.05 210 VAL B N 1
ATOM 3128 C CA A VAL B 1 210 ? 0.772 -13.608 -6.021 0.50 8.79 210 VAL B CA 1
ATOM 3129 C CA B VAL B 1 210 ? 0.809 -13.619 -6.182 0.50 7.67 210 VAL B CA 1
ATOM 3130 C C . VAL B 1 210 ? 2.088 -14.063 -5.448 1.00 8.38 210 VAL B C 1
ATOM 3131 O O . VAL B 1 210 ? 3.176 -13.556 -5.800 1.00 8.92 210 VAL B O 1
ATOM 3138 N N . ARG B 1 211 ? 1.979 -15.019 -4.512 1.00 7.82 211 ARG B N 1
ATOM 3139 C CA . ARG B 1 211 ? 3.135 -15.578 -3.798 1.00 6.56 211 ARG B CA 1
ATOM 3140 C C . ARG B 1 211 ? 3.650 -16.868 -4.483 1.00 7.07 211 ARG B C 1
ATOM 3141 O O . ARG B 1 211 ? 2.946 -17.537 -5.229 1.00 7.60 211 ARG B O 1
ATOM 3149 N N . ARG B 1 212 ? 4.897 -17.204 -4.164 1.00 7.64 212 ARG B N 1
ATOM 3150 C CA . ARG B 1 212 ? 5.497 -18.421 -4.653 1.00 8.60 212 ARG B CA 1
ATOM 3151 C C . ARG B 1 212 ? 4.671 -19.669 -4.283 1.00 8.33 212 ARG B C 1
ATOM 3152 O O . ARG B 1 212 ? 4.488 -20.578 -5.105 1.00 9.24 212 ARG B O 1
ATOM 3160 N N . GLY B 1 213 ? 4.228 -19.697 -3.040 1.00 8.57 213 GLY B N 1
ATOM 3161 C CA . GLY B 1 213 ? 3.396 -20.813 -2.528 1.00 9.35 213 GLY B CA 1
ATOM 3162 C C . GLY B 1 213 ? 2.024 -20.307 -2.161 1.00 9.66 213 GLY B C 1
ATOM 3163 O O . GLY B 1 213 ? 1.719 -19.111 -2.356 1.00 10.13 213 GLY B O 1
ATOM 3164 N N . THR B 1 214 ? 1.174 -21.164 -1.597 1.00 8.82 214 THR B N 1
ATOM 3165 C CA . THR B 1 214 ? -0.135 -20.686 -1.190 1.00 8.82 214 THR B CA 1
ATOM 3166 C C . THR B 1 214 ? -0.047 -19.575 -0.133 1.00 7.82 214 THR B C 1
ATOM 3167 O O . THR B 1 214 ? 0.948 -19.438 0.591 1.00 7.51 214 THR B O 1
ATOM 3171 N N . TYR B 1 215 ? -1.082 -18.744 -0.076 1.00 8.34 215 TYR B N 1
ATOM 3172 C CA . TYR B 1 215 ? -1.159 -17.636 0.858 1.00 9.18 215 TYR B CA 1
ATOM 3173 C C . TYR B 1 215 ? -2.468 -17.712 1.560 1.00 11.80 215 TYR B C 1
ATOM 3174 O O . TYR B 1 215 ? -3.543 -17.691 0.920 1.00 11.97 215 TYR B O 1
ATOM 3183 N N . LYS B 1 216 ? -2.373 -17.734 2.878 1.00 12.46 216 LYS B N 1
ATOM 3184 C CA . LYS B 1 216 ? -3.550 -17.880 3.753 1.00 15.33 216 LYS B CA 1
ATOM 3185 C C . LYS B 1 216 ? -4.533 -18.922 3.202 1.00 16.58 216 LYS B C 1
ATOM 3186 O O . LYS B 1 216 ? -5.759 -18.716 3.132 1.00 19.02 216 LYS B O 1
#

Foldseek 3Di:
DPDDQQDDDDAWQDAPPWIKGFDDWDDFQTKTDIAQLDDLVLLVVVVVQQVVQVVPPDQCQAPVARAGDDDPSQVVSLRSVCSSPHHSLQKPTKGKHKADAPDKWAWDAQWDDPVDPQNVFIWFKKKKFSDAAPDFFWKDQVLVRDTDHHDHGTMIGGQPDPPNVRNVSNGIMTTGRRGDMTMMIMITGTPDGDD/DDDQQDDDDAWQDAPPWIKGFDDWDVFQTKTDIAQLDDLVLLVVVVVQQVVQPCVDCQQAPVARAGDDDVSQVVSLRSVCSSGHHSLQKPTKGKHKADAPDKWAWDAQWDDPVDPCNVFIWFKKKKFSDAAPDFFWKAQVLVRDTDHHDHRTMIGGQPDPPNVSNVSNGIMTTGRNGHMTMMMMITGTPDGDD

Organism: Bacillus anthracis (NCBI:txid1392)

Nearest PDB structures (foldseek):
  3itq-assembly1_B  TM=9.989E-01  e=2.036E-37  Bacillus anthracis str. Ames
  5iav-assembly1_A  TM=9.495E-01  e=5.138E-35  Bacillus anthracis
  5iat-assembly1_B  TM=9.479E-01  e=5.758E-35  Bacillus anthracis
  5iax-assembly1_A  TM=9.484E-01  e=3.780E-34  Bacillus anthracis
  5iav-assembly1_B  TM=9.452E-01  e=4.748E-34  Bacillus anthracis

B-factor: mean 15.62, std 8.73, range [2.0, 51.35]

Sequence (388 aa):
KEQTIFDHKGNVIKTEDREIQIISKFEEPLIVVLGNVLSDEECDELIELSKSKLADVNDIRTSSGAFLDDNELTAKIEKRISSSINVPASHGEGLHILNYEVDQQYKAHYDYFAEHSRSAANNRISTLVYLNDVEEGGETFFPKLNLSVHPRKGAVYFEYFYQDQSLNELTLHGGAPVTKGEKWIATQWVRRGTYKEQTIFDHKGNVIKTEDREIQIISKFEEPLIVVLGNVLSDEECDELIELSKSKLAVNDIRTSSGAFLDDNELTAKIEKRIISSSINVPASHGEGLHILNYEVDQQYKAHYDYFAEHSRSAANNRISTLVYLNDVEEGGETFFPKLNLSVHPRKGAVYFEYFYQDQSLNELTLHGGAPVTKGEKWIATQWVVRRGTYK

CATH classification: 2.60.120.620

Radius of gyration: 21.83 Å; Cα contacts (8 Å, |Δi|>4): 920; chains: 2; bounding box: 43×39×70 Å

Secondary structure (DSSP, 8-state):
--S-S----SSEEE-SS-EEEEEEEETTTTEEEEES-S-HHHHHHHHHHHHHHH-----GGGTT-EEPPP-HHHHHHHHHHHH----GGGB---EEEEE-BT--EEEE-SSPPTTSGGGGG-EEEEE---S--SEE--EEETTTTEEE------EEEE---SSHHHHHTT-EEEPPEEES-EEEEEEEEESS---/---S----SSEEE-SS-EEEEEEEETTTTEEEEES-S-HHHHHHHHHHHHHHT----GGGTT-EEPPP-HHHHHHHHHHHH----GGGB---EEEEE-BT--EEEE-SSPPTTSGGGGG-EEEEE---S--SEE--EEETTTTEEE------EEEE---SSHHHHHTT-EEEPPEEES-EEEEEEEEESS---

InterPro domains:
  IPR005123 Oxoglutarate/iron-dependent dioxygenase domain [PS51471] (109-212)
  IPR006620 Prolyl 4-hydroxylase, alpha subunit [SM00702] (39-211)
  IPR044862 Prolyl 4-hydroxylase alpha subunit, Fe(2+) 2OG dioxygenase domain [PF13640] (114-211)
  IPR045054 Prolyl 4-hydroxylase [PTHR10869] (36-211)

Solvent-accessible surface area: 17819 Å² total